Protein AF-A0A949S1J7-F1 (afdb_monomer)

Structure (mmCIF, N/CA/C/O backbone):
data_AF-A0A949S1J7-F1
#
_entry.id   AF-A0A949S1J7-F1
#
loop_
_atom_site.group_PDB
_atom_site.id
_atom_site.type_symbol
_atom_site.label_atom_id
_atom_site.label_alt_id
_atom_site.label_comp_id
_atom_site.label_asym_id
_atom_site.label_entity_id
_atom_site.label_seq_id
_atom_site.pdbx_PDB_ins_code
_atom_site.Cartn_x
_atom_site.Cartn_y
_atom_site.Cartn_z
_atom_site.occupancy
_atom_site.B_iso_or_equiv
_atom_site.auth_seq_id
_atom_site.auth_comp_id
_atom_site.auth_asym_id
_atom_site.auth_atom_id
_atom_site.pdbx_PDB_model_num
ATOM 1 N N . MET A 1 1 ? -5.595 -30.646 -11.845 1.00 67.44 1 MET A N 1
ATOM 2 C CA . MET A 1 1 ? -4.571 -29.569 -11.927 1.00 67.44 1 MET A CA 1
ATOM 3 C C . MET A 1 1 ? -5.039 -28.250 -11.308 1.00 67.44 1 MET A C 1
ATOM 5 O O . MET A 1 1 ? -4.304 -27.275 -11.379 1.00 67.44 1 MET A O 1
ATOM 9 N N . GLU A 1 2 ? -6.210 -28.217 -10.674 1.00 61.16 2 GLU A N 1
ATOM 10 C CA . GLU A 1 2 ? -6.876 -27.008 -10.169 1.00 61.16 2 GLU A CA 1
ATOM 11 C C . GLU A 1 2 ? -6.027 -26.156 -9.208 1.00 61.16 2 GLU A C 1
ATOM 13 O O . GLU A 1 2 ? -5.982 -24.942 -9.358 1.00 61.16 2 GLU A O 1
ATOM 18 N N . ASN A 1 3 ? -5.238 -26.791 -8.333 1.00 67.75 3 ASN A N 1
ATOM 19 C CA . ASN A 1 3 ? -4.339 -26.113 -7.383 1.00 67.75 3 ASN A CA 1
ATOM 20 C C . ASN A 1 3 ? -2.882 -26.018 -7.871 1.00 67.75 3 ASN A C 1
ATOM 22 O O . ASN A 1 3 ? -1.948 -25.940 -7.074 1.00 67.75 3 ASN A O 1
ATOM 26 N N . SER A 1 4 ? -2.645 -26.125 -9.180 1.00 82.38 4 SER A N 1
ATOM 27 C CA . SER A 1 4 ? -1.292 -25.962 -9.722 1.00 82.38 4 SER A CA 1
ATOM 28 C C . SER A 1 4 ? -0.941 -24.485 -9.878 1.00 82.38 4 SER A C 1
ATOM 30 O O . SER A 1 4 ? -1.793 -23.687 -10.257 1.00 82.38 4 SER A O 1
ATOM 32 N N . LYS A 1 5 ? 0.340 -24.147 -9.685 1.00 87.06 5 LYS A N 1
ATOM 33 C CA . LYS A 1 5 ? 0.879 -22.795 -9.916 1.00 87.06 5 LYS A CA 1
ATOM 34 C C . LYS A 1 5 ? 0.510 -22.242 -11.300 1.00 87.06 5 LYS A C 1
ATOM 36 O O . LYS A 1 5 ? 0.171 -21.073 -11.415 1.00 87.06 5 LYS A O 1
ATOM 41 N N . LEU A 1 6 ? 0.496 -23.098 -12.328 1.00 90.19 6 LEU A N 1
ATOM 42 C CA . LEU A 1 6 ? 0.023 -22.748 -13.670 1.00 90.19 6 LEU A CA 1
ATOM 43 C C . LEU A 1 6 ? -1.418 -22.220 -13.662 1.00 90.19 6 LEU A C 1
ATOM 45 O O . LEU A 1 6 ? -1.685 -21.169 -14.228 1.00 90.19 6 LEU A O 1
ATOM 49 N N . VAL A 1 7 ? -2.352 -22.954 -13.051 1.00 88.25 7 VAL A N 1
ATOM 50 C CA . VAL A 1 7 ? -3.764 -22.547 -13.011 1.00 88.25 7 VAL A CA 1
ATOM 51 C C . VAL A 1 7 ? -3.931 -21.281 -12.176 1.00 88.25 7 VAL A C 1
ATOM 53 O O . VAL A 1 7 ? -4.661 -20.388 -12.592 1.00 88.25 7 VAL A O 1
ATOM 56 N N . THR A 1 8 ? -3.218 -21.164 -11.051 1.00 86.19 8 THR A N 1
ATOM 57 C CA . THR A 1 8 ? -3.182 -19.929 -10.253 1.00 86.19 8 THR A CA 1
ATOM 58 C C . THR A 1 8 ? -2.773 -18.727 -11.101 1.00 86.19 8 THR A C 1
ATOM 60 O O . THR A 1 8 ? -3.414 -17.687 -11.009 1.00 86.19 8 THR A O 1
ATOM 63 N N . LEU A 1 9 ? -1.763 -18.882 -11.960 1.00 90.19 9 LEU A N 1
ATOM 64 C CA . LEU A 1 9 ? -1.294 -17.821 -12.845 1.00 90.19 9 LEU A CA 1
ATOM 65 C C . LEU A 1 9 ? -2.297 -17.515 -13.967 1.00 90.19 9 LEU A C 1
ATOM 67 O O . LEU A 1 9 ? -2.662 -16.369 -14.176 1.00 90.19 9 LEU A O 1
ATOM 71 N N . LEU A 1 10 ? -2.821 -18.532 -14.654 1.00 91.25 10 LEU A N 1
ATOM 72 C CA . LEU A 1 10 ? -3.782 -18.324 -15.746 1.00 91.25 10 LEU A CA 1
ATOM 73 C C . LEU A 1 10 ? -5.109 -17.707 -15.283 1.00 91.25 10 LEU A C 1
ATOM 75 O O . LEU A 1 10 ? -5.792 -17.069 -16.081 1.00 91.25 10 LEU A O 1
ATOM 79 N N . LYS A 1 11 ? -5.478 -17.872 -14.007 1.00 87.56 11 LYS A N 1
ATOM 80 C CA . LYS A 1 11 ? -6.631 -17.192 -13.395 1.00 87.56 11 LYS A CA 1
ATOM 81 C C . LYS A 1 11 ? -6.467 -15.673 -13.331 1.00 87.56 11 LYS A C 1
ATOM 83 O O . LYS A 1 11 ? -7.478 -14.980 -13.272 1.00 87.56 11 LYS A O 1
ATOM 88 N N . THR A 1 12 ? -5.236 -15.158 -13.329 1.00 87.38 12 THR A N 1
ATOM 89 C CA . THR A 1 12 ? -4.986 -13.709 -13.281 1.00 87.38 12 THR A CA 1
ATOM 90 C C . THR A 1 12 ? -5.045 -13.057 -14.656 1.00 87.38 12 THR A C 1
ATOM 92 O O . THR A 1 12 ? -5.142 -11.839 -14.730 1.00 87.38 12 THR A O 1
ATOM 95 N N . PHE A 1 13 ? -4.992 -13.841 -15.735 1.00 91.00 13 PHE A N 1
ATOM 96 C CA . PHE A 1 13 ? -4.982 -13.307 -17.092 1.00 91.00 13 PHE A CA 1
ATOM 97 C C . PHE A 1 13 ? -6.380 -12.793 -17.441 1.00 91.00 13 PHE A C 1
ATOM 99 O O . PHE A 1 13 ? -7.394 -13.449 -17.183 1.00 91.00 13 PHE A O 1
ATOM 106 N N . SER A 1 14 ? -6.445 -11.634 -18.076 1.00 90.00 14 SER A N 1
ATOM 107 C CA . SER A 1 14 ? -7.635 -11.102 -18.724 1.00 90.00 14 SER A CA 1
ATOM 108 C C . SER A 1 14 ? -8.042 -11.952 -19.933 1.00 90.00 14 SER A C 1
ATOM 110 O O . SER A 1 14 ? -7.298 -12.797 -20.440 1.00 90.00 14 SER A O 1
ATOM 112 N N . LYS A 1 15 ? -9.255 -11.711 -20.440 1.00 89.50 15 LYS A N 1
ATOM 113 C CA . LYS A 1 15 ? -9.761 -12.400 -21.638 1.00 89.50 15 LYS A CA 1
ATOM 114 C C . LYS A 1 15 ? -8.872 -12.180 -22.862 1.00 89.50 15 LYS A C 1
ATOM 116 O O . LYS A 1 15 ? -8.795 -13.071 -23.708 1.00 89.50 15 LYS A O 1
ATOM 121 N N . ASP A 1 16 ? -8.238 -11.017 -22.966 1.00 91.69 16 ASP A N 1
ATOM 122 C CA . ASP A 1 16 ? -7.367 -10.695 -24.092 1.00 91.69 16 ASP A CA 1
ATOM 123 C C . ASP A 1 16 ? -5.964 -11.267 -23.888 1.00 91.69 16 ASP A C 1
ATOM 125 O O . ASP A 1 16 ? -5.445 -11.895 -24.811 1.00 91.69 16 ASP A O 1
ATOM 129 N N . GLU A 1 17 ? -5.428 -11.235 -22.665 1.00 94.25 17 GLU A N 1
ATOM 130 C CA . GLU A 1 17 ? -4.160 -11.903 -22.333 1.00 94.25 17 GLU A CA 1
ATOM 131 C C . GLU A 1 17 ? -4.223 -13.418 -22.568 1.00 94.25 17 GLU A C 1
ATOM 133 O O . GLU A 1 17 ? -3.268 -14.005 -23.062 1.00 94.25 17 GLU A O 1
ATOM 138 N N . ILE A 1 18 ? -5.360 -14.079 -22.317 1.00 95.00 18 ILE A N 1
ATOM 139 C CA . ILE A 1 18 ? -5.550 -15.495 -22.683 1.00 95.00 18 ILE A CA 1
ATOM 140 C C . ILE A 1 18 ? -5.421 -15.707 -24.203 1.00 95.00 18 ILE A C 1
ATOM 142 O O . ILE A 1 18 ? -4.810 -16.675 -24.660 1.00 95.00 18 ILE A O 1
ATOM 146 N N . LYS A 1 19 ? -5.962 -14.811 -25.031 1.00 94.69 19 LYS A N 1
ATOM 147 C CA . LYS A 1 19 ? -5.847 -14.940 -26.494 1.00 94.69 19 LYS A CA 1
ATOM 148 C C . LYS A 1 19 ? -4.425 -14.653 -26.971 1.00 94.69 19 LYS A C 1
ATOM 150 O O . LYS A 1 19 ? -3.907 -15.375 -27.824 1.00 94.69 19 LYS A O 1
ATOM 155 N N . GLU A 1 20 ? -3.797 -13.616 -26.434 1.00 95.69 20 GLU A N 1
ATOM 156 C CA . GLU A 1 20 ? -2.433 -13.223 -26.782 1.00 95.69 20 GLU A CA 1
ATOM 157 C C . GLU A 1 20 ? -1.397 -14.237 -26.309 1.00 95.69 20 GLU A C 1
ATOM 159 O O . GLU A 1 20 ? -0.491 -14.579 -27.069 1.00 95.69 20 GLU A O 1
ATOM 164 N N . PHE A 1 21 ? -1.576 -14.808 -25.119 1.00 97.19 21 PHE A N 1
ATOM 165 C CA . PHE A 1 21 ? -0.702 -15.854 -24.607 1.00 97.19 21 PHE A CA 1
ATOM 166 C C . PHE A 1 21 ? -0.694 -17.078 -25.525 1.00 97.19 21 PHE A C 1
ATOM 168 O O . PHE A 1 21 ? 0.358 -17.666 -25.774 1.00 97.19 21 PHE A O 1
ATOM 175 N N . ARG A 1 22 ? -1.833 -17.416 -26.147 1.00 96.19 22 ARG A N 1
ATOM 176 C CA . ARG A 1 22 ? -1.857 -18.442 -27.198 1.00 96.19 22 ARG A CA 1
ATOM 177 C C . ARG A 1 22 ? -0.906 -18.112 -28.350 1.00 96.19 22 ARG A C 1
ATOM 179 O O . ARG A 1 22 ? -0.185 -18.997 -28.799 1.00 96.19 22 ARG A O 1
ATOM 186 N N . ARG A 1 23 ? -0.918 -16.865 -28.840 1.00 95.06 23 ARG A N 1
ATOM 187 C CA . ARG A 1 23 ? -0.037 -16.406 -29.934 1.00 95.06 23 ARG A CA 1
ATOM 188 C C . ARG A 1 23 ? 1.429 -16.447 -29.509 1.00 95.06 23 ARG A C 1
ATOM 190 O O . ARG A 1 23 ? 2.279 -16.824 -30.308 1.00 95.06 23 ARG A O 1
ATOM 197 N N . PHE A 1 24 ? 1.709 -16.108 -28.252 1.00 96.12 24 PHE A N 1
ATOM 198 C CA . PHE A 1 24 ? 3.041 -16.215 -27.663 1.00 96.12 24 PHE A CA 1
ATOM 199 C C . PHE A 1 24 ? 3.545 -17.669 -27.661 1.00 96.12 24 PHE A C 1
ATOM 201 O O . PHE A 1 24 ? 4.659 -17.924 -28.109 1.00 96.12 24 PHE A O 1
ATOM 208 N N . ILE A 1 25 ? 2.713 -18.635 -27.252 1.00 96.44 25 ILE A N 1
ATOM 209 C CA . ILE A 1 25 ? 3.058 -20.072 -27.260 1.00 96.44 25 ILE A CA 1
ATOM 210 C C . ILE A 1 25 ? 3.181 -20.639 -28.683 1.00 96.44 25 ILE A C 1
ATOM 212 O O . ILE A 1 25 ? 3.952 -21.570 -28.912 1.00 96.44 25 ILE A O 1
ATOM 216 N N . ASP A 1 26 ? 2.398 -20.138 -29.637 1.00 95.31 26 ASP A N 1
ATOM 217 C CA . ASP A 1 26 ? 2.462 -20.577 -31.039 1.00 95.31 26 ASP A CA 1
ATOM 218 C C . ASP A 1 26 ? 3.731 -20.065 -31.748 1.00 95.31 26 ASP A C 1
ATOM 220 O O . ASP A 1 26 ? 4.144 -20.597 -32.775 1.00 95.31 26 ASP A O 1
ATOM 224 N N . SER A 1 27 ? 4.399 -19.055 -31.179 1.00 93.75 27 SER A N 1
ATOM 225 C CA . SER A 1 27 ? 5.660 -18.548 -31.708 1.00 93.75 27 SER A CA 1
ATOM 226 C C . SER A 1 27 ? 6.798 -19.557 -31.497 1.00 93.75 27 SER A C 1
ATOM 228 O O . SER A 1 27 ? 7.124 -19.886 -30.349 1.00 93.75 27 SER A O 1
ATOM 230 N N . PRO A 1 28 ? 7.494 -19.984 -32.570 1.00 91.38 28 PRO A N 1
ATOM 231 C CA . PRO A 1 28 ? 8.643 -20.883 -32.456 1.00 91.38 28 PRO A CA 1
ATOM 232 C C . PRO A 1 28 ? 9.839 -20.231 -31.745 1.00 91.38 28 PRO A C 1
ATOM 234 O O . PRO A 1 28 ? 10.757 -20.930 -31.324 1.00 91.38 28 PRO A O 1
ATOM 237 N N . PHE A 1 29 ? 9.835 -18.901 -31.596 1.00 93.06 29 PHE A N 1
ATOM 238 C CA . PHE A 1 29 ? 10.870 -18.175 -30.864 1.00 93.06 29 PHE A CA 1
ATOM 239 C C . PHE A 1 29 ? 10.798 -18.442 -29.353 1.00 93.06 29 PHE A C 1
ATOM 241 O O . PHE A 1 29 ? 11.828 -18.669 -28.719 1.00 93.06 29 PHE A O 1
ATOM 248 N N . PHE A 1 30 ? 9.587 -18.455 -28.786 1.00 92.69 30 PHE A N 1
ATOM 249 C CA . PHE A 1 30 ? 9.372 -18.668 -27.352 1.00 92.69 30 PHE A CA 1
ATOM 250 C C . PHE A 1 30 ? 9.174 -20.152 -27.023 1.00 92.69 30 PHE A C 1
ATOM 252 O O . PHE A 1 30 ? 9.771 -20.680 -26.087 1.00 92.69 30 PHE A O 1
ATOM 259 N N . ASN A 1 31 ? 8.390 -20.873 -27.827 1.00 93.00 31 ASN A N 1
ATOM 260 C CA . ASN A 1 31 ? 8.080 -22.276 -27.575 1.00 93.00 31 ASN A CA 1
ATOM 261 C C . ASN A 1 31 ? 8.935 -23.227 -28.427 1.00 93.00 31 ASN A C 1
ATOM 263 O O . ASN A 1 31 ? 8.538 -23.672 -29.506 1.00 93.00 31 ASN A O 1
ATOM 267 N N . LYS A 1 32 ? 10.088 -23.620 -27.880 1.00 85.31 32 LYS A N 1
ATOM 268 C CA . LYS A 1 32 ? 11.009 -24.580 -28.516 1.00 85.31 32 LYS A CA 1
ATOM 269 C C . LYS A 1 3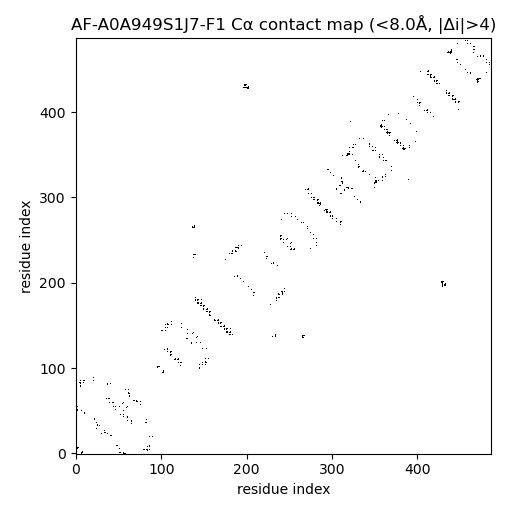2 ? 10.513 -26.034 -28.492 1.00 85.31 32 LYS A C 1
ATOM 271 O O . LYS A 1 32 ? 10.969 -26.848 -29.285 1.00 85.31 32 LYS A O 1
ATOM 276 N N . GLU A 1 33 ? 9.580 -26.367 -27.598 1.00 79.62 33 GLU A N 1
ATOM 277 C CA . GLU A 1 33 ? 9.009 -27.720 -27.445 1.00 79.62 33 GLU A CA 1
ATOM 278 C C . GLU A 1 33 ? 7.829 -27.967 -28.417 1.00 79.62 33 GLU A C 1
ATOM 280 O O . GLU A 1 33 ? 7.309 -29.080 -28.532 1.00 79.62 33 GLU A O 1
ATOM 285 N N . GLY A 1 34 ? 7.420 -26.935 -29.165 1.00 81.38 34 GLY A N 1
ATOM 286 C CA . GLY A 1 34 ? 6.551 -27.044 -30.333 1.00 81.38 34 GLY A CA 1
ATOM 287 C C . GLY A 1 34 ? 5.068 -27.295 -30.034 1.00 81.38 34 GLY A C 1
ATOM 288 O O . GLY A 1 34 ? 4.518 -26.918 -28.994 1.00 81.38 34 GLY A O 1
ATOM 289 N N . LYS A 1 35 ? 4.385 -27.932 -30.998 1.00 85.94 35 LYS A N 1
ATOM 290 C CA . LYS A 1 35 ? 2.911 -28.037 -31.075 1.00 85.94 35 LYS A CA 1
ATOM 291 C C . LYS A 1 35 ? 2.255 -28.734 -29.873 1.00 85.94 35 LYS A C 1
ATOM 293 O O . LYS A 1 35 ? 1.069 -28.519 -29.637 1.00 85.94 35 LYS A O 1
ATOM 298 N N . TYR A 1 36 ? 2.980 -29.557 -29.111 1.00 88.62 36 TYR A N 1
ATOM 299 C CA . TYR A 1 36 ? 2.420 -30.268 -27.953 1.00 88.62 36 TYR A CA 1
ATOM 300 C C . TYR A 1 36 ? 2.082 -29.334 -26.789 1.00 88.62 36 TYR A C 1
ATOM 302 O O . TYR A 1 36 ? 1.038 -29.510 -26.162 1.00 88.62 36 TYR A O 1
ATOM 310 N N . ILE A 1 37 ? 2.911 -28.317 -26.534 1.00 94.31 37 ILE A N 1
ATOM 311 C CA . ILE A 1 37 ? 2.629 -27.315 -25.499 1.00 94.31 37 ILE A CA 1
ATOM 312 C C . ILE A 1 37 ? 1.437 -26.448 -25.901 1.00 94.31 37 ILE A C 1
ATOM 314 O O . ILE A 1 37 ? 0.555 -26.210 -25.080 1.00 94.31 37 ILE A O 1
ATOM 318 N N . LEU A 1 38 ? 1.354 -26.059 -27.176 1.00 94.62 38 LEU A N 1
ATOM 319 C CA . LEU A 1 38 ? 0.209 -25.317 -27.701 1.00 94.62 38 LEU A CA 1
ATOM 320 C C . LEU A 1 38 ? -1.095 -26.117 -27.581 1.00 94.62 38 LEU A C 1
ATOM 322 O O . LEU A 1 38 ? -2.091 -25.592 -27.095 1.00 94.62 38 LEU A O 1
ATOM 326 N N . ARG A 1 39 ? -1.088 -27.403 -27.962 1.00 93.50 39 ARG A N 1
ATOM 327 C CA . ARG A 1 39 ? -2.252 -28.292 -27.799 1.00 93.50 39 ARG A CA 1
ATOM 328 C C . ARG A 1 39 ? -2.637 -28.463 -26.332 1.00 93.50 39 ARG A C 1
ATOM 330 O O . ARG A 1 39 ? -3.819 -28.443 -26.005 1.00 93.50 39 ARG A O 1
ATOM 337 N N . PHE A 1 40 ? -1.651 -28.614 -25.446 1.00 94.62 40 PHE A N 1
ATOM 338 C CA . PHE A 1 40 ? -1.896 -28.694 -24.008 1.00 94.62 40 PHE A CA 1
ATOM 339 C C . PHE A 1 40 ? -2.554 -27.417 -23.482 1.00 94.62 40 PHE A C 1
ATOM 341 O O . PHE A 1 40 ? -3.572 -27.497 -22.798 1.00 94.62 40 PHE A O 1
ATOM 348 N N . TYR A 1 41 ? -2.036 -26.250 -23.863 1.00 95.44 41 TYR A N 1
ATOM 349 C CA . TYR A 1 41 ? -2.653 -24.971 -23.539 1.00 95.44 41 TYR A CA 1
ATOM 350 C C . TYR A 1 41 ? -4.078 -24.852 -24.098 1.00 95.44 41 TYR A C 1
ATOM 352 O O . TYR A 1 41 ? -4.986 -24.448 -23.375 1.00 95.44 41 TYR A O 1
ATOM 360 N N . ASP A 1 42 ? -4.303 -25.263 -25.348 1.00 94.69 42 ASP A N 1
ATOM 361 C CA . ASP A 1 42 ? -5.620 -25.238 -25.988 1.00 94.69 42 ASP A CA 1
ATOM 362 C C . ASP A 1 42 ? -6.651 -26.132 -25.281 1.00 94.69 42 ASP A C 1
ATOM 364 O O . ASP A 1 42 ? -7.836 -25.796 -25.279 1.00 94.69 42 ASP A O 1
ATOM 368 N N . GLU A 1 43 ? -6.231 -27.227 -24.639 1.00 92.62 43 GLU A N 1
ATOM 369 C CA . GLU A 1 43 ? -7.105 -28.022 -23.767 1.00 92.62 43 GLU A CA 1
ATOM 370 C C . GLU A 1 43 ? -7.318 -27.377 -22.392 1.00 92.62 43 GLU A C 1
ATOM 372 O O . GLU A 1 43 ? -8.433 -27.411 -21.872 1.00 92.62 43 GLU A O 1
ATOM 377 N N . VAL A 1 44 ? -6.285 -26.770 -21.799 1.00 91.69 44 VAL A N 1
ATOM 378 C CA . VAL A 1 44 ? -6.371 -26.132 -20.473 1.00 91.69 44 VAL A CA 1
ATOM 379 C C . VAL A 1 44 ? -7.226 -24.861 -20.508 1.00 91.69 44 VAL A C 1
ATOM 381 O O . VAL A 1 44 ? -8.057 -24.656 -19.622 1.00 91.69 44 VAL A O 1
ATOM 384 N N . LYS A 1 45 ? -7.083 -24.019 -21.537 1.00 91.44 45 LYS A N 1
ATOM 385 C CA . LYS A 1 45 ? -7.790 -22.730 -21.639 1.00 91.44 45 LYS A CA 1
ATOM 386 C C . LYS A 1 45 ? -9.312 -22.873 -21.737 1.00 91.44 45 LYS A C 1
ATOM 388 O O . LYS A 1 45 ? -10.023 -21.932 -21.410 1.00 91.44 45 LYS A O 1
ATOM 393 N N . LYS A 1 46 ? -9.824 -24.039 -22.162 1.00 90.50 46 LYS A N 1
ATOM 394 C CA . LYS A 1 46 ? -11.273 -24.326 -22.264 1.00 90.50 46 LYS A CA 1
ATOM 395 C C . LYS A 1 46 ? -12.002 -24.193 -20.929 1.00 90.50 46 LYS A C 1
ATOM 397 O O . LYS A 1 46 ? -13.219 -24.064 -20.917 1.00 90.50 46 LYS A O 1
ATOM 402 N N . TYR A 1 47 ? -11.260 -24.232 -19.826 1.00 88.88 47 TYR A N 1
ATOM 403 C CA . TYR A 1 47 ? -11.801 -24.118 -18.481 1.00 88.88 47 TYR A CA 1
ATOM 404 C C . TYR A 1 47 ? -11.622 -22.718 -17.863 1.00 88.88 47 TYR A C 1
ATOM 406 O O . TYR A 1 47 ? -12.027 -22.509 -16.723 1.00 88.88 47 TYR A O 1
ATOM 414 N N . TYR A 1 48 ? -11.035 -21.753 -18.578 1.00 86.06 48 TYR A N 1
ATOM 415 C CA . TYR A 1 48 ? -10.958 -20.354 -18.138 1.00 86.06 48 TYR A CA 1
ATOM 416 C C . TYR A 1 48 ? -12.372 -19.738 -18.011 1.00 86.06 48 TYR A C 1
ATOM 418 O O . TYR A 1 48 ? -13.232 -20.052 -18.837 1.00 86.06 48 TYR A O 1
ATOM 426 N N . PRO A 1 49 ? -12.646 -18.834 -17.047 1.00 82.00 49 PRO A N 1
ATOM 427 C CA . PRO A 1 49 ? -11.721 -18.254 -16.062 1.00 82.00 49 PRO A CA 1
ATOM 428 C C . PRO A 1 49 ? -11.618 -19.028 -14.747 1.00 82.00 49 PRO A C 1
ATOM 430 O O . PRO A 1 49 ? -10.704 -18.788 -13.965 1.00 82.00 49 PRO A O 1
ATOM 433 N N . TYR A 1 50 ? -12.551 -19.940 -14.482 1.00 80.25 50 TYR A N 1
ATOM 434 C CA . TYR A 1 50 ? -12.703 -20.547 -13.158 1.00 80.25 50 TYR A CA 1
ATOM 435 C C . TYR A 1 50 ? -11.777 -21.746 -12.946 1.00 80.25 50 TYR A C 1
ATOM 437 O O . TYR A 1 50 ? -11.285 -21.971 -11.842 1.00 80.25 50 TYR A O 1
ATOM 445 N N . PHE A 1 51 ? -11.475 -22.483 -14.016 1.00 79.56 51 PHE A N 1
ATOM 446 C CA . PHE A 1 51 ? -10.697 -23.723 -13.993 1.00 79.56 51 PHE A CA 1
ATOM 447 C C . PHE A 1 51 ? -11.247 -24.764 -12.998 1.00 79.56 51 PHE A C 1
ATOM 449 O O . PHE A 1 51 ? -10.497 -25.588 -12.479 1.00 79.56 51 PHE A O 1
ATOM 456 N N . GLU A 1 52 ? -12.558 -24.726 -12.755 1.00 67.44 52 GLU A N 1
ATOM 457 C CA . GLU A 1 52 ? -13.283 -25.593 -11.827 1.00 67.44 52 GLU A CA 1
ATOM 458 C C . GLU A 1 52 ? -13.834 -26.801 -12.587 1.00 67.44 52 GLU A C 1
ATOM 460 O O . GLU A 1 52 ? -14.796 -26.677 -13.347 1.00 67.44 52 GLU A O 1
ATOM 465 N N . ASN A 1 53 ? -13.207 -27.973 -12.429 1.00 60.00 53 ASN A N 1
ATOM 466 C CA . ASN A 1 53 ? -13.835 -29.266 -12.720 1.00 60.00 53 ASN A CA 1
ATOM 467 C C . ASN A 1 53 ? -12.947 -30.446 -12.279 1.00 60.00 53 ASN A C 1
ATOM 469 O O . ASN A 1 53 ? -11.738 -30.449 -12.538 1.00 60.00 53 ASN A O 1
ATOM 473 N N . LYS A 1 54 ? -13.571 -31.548 -11.826 1.00 52.47 54 LYS A N 1
ATOM 474 C CA . LYS A 1 54 ? -12.956 -32.895 -11.822 1.00 52.47 54 LYS A CA 1
ATOM 475 C C . LYS A 1 54 ? -12.415 -33.294 -13.216 1.00 52.47 54 LYS A C 1
ATOM 477 O O . LYS A 1 54 ? -11.516 -34.124 -13.312 1.00 52.47 54 LYS A O 1
ATOM 482 N N . ASN A 1 55 ? -12.883 -32.637 -14.286 1.00 54.22 55 ASN A N 1
ATOM 483 C CA . ASN A 1 55 ? -12.441 -32.820 -15.675 1.00 54.22 55 ASN A CA 1
ATOM 484 C C . ASN A 1 55 ? -11.114 -32.129 -16.075 1.00 54.22 55 ASN A C 1
ATOM 486 O O . ASN A 1 55 ? -10.574 -32.442 -17.136 1.00 54.22 55 ASN A O 1
ATOM 490 N N . ILE A 1 56 ? -10.509 -31.283 -15.223 1.00 65.56 56 ILE A N 1
ATOM 491 C CA . ILE A 1 56 ? -9.087 -30.864 -15.340 1.00 65.56 56 ILE A CA 1
ATOM 492 C C . ILE A 1 56 ? -8.162 -31.915 -14.672 1.00 65.56 56 ILE A C 1
ATOM 494 O O . ILE A 1 56 ? -7.105 -31.636 -14.080 1.00 65.56 56 ILE A O 1
ATOM 498 N N . GLY A 1 57 ? -8.572 -33.181 -14.730 1.00 75.88 57 GLY A N 1
ATOM 499 C CA . GLY A 1 57 ? -7.731 -34.314 -14.378 1.00 75.88 57 GLY A CA 1
ATOM 500 C C . GLY A 1 57 ? -6.569 -34.405 -15.363 1.00 75.88 57 GLY A C 1
ATOM 501 O O . GLY A 1 57 ? -6.779 -34.374 -16.577 1.00 75.88 57 GLY A O 1
ATOM 502 N N . ARG A 1 58 ? -5.337 -34.530 -14.850 1.00 83.94 58 ARG A N 1
ATOM 503 C CA . ARG A 1 58 ? -4.140 -34.696 -15.697 1.00 83.94 58 ARG A CA 1
ATOM 504 C C . ARG A 1 58 ? -4.318 -35.852 -16.681 1.00 83.94 58 ARG A C 1
ATOM 506 O O . ARG A 1 58 ? -3.921 -35.732 -17.831 1.00 83.94 58 ARG A O 1
ATOM 513 N N . GLU A 1 59 ? -4.968 -36.924 -16.238 1.00 87.12 59 GLU A N 1
ATOM 514 C CA . GLU A 1 59 ? -5.271 -38.112 -17.037 1.00 87.12 59 GLU A CA 1
ATOM 515 C C . GLU A 1 59 ? -6.213 -37.831 -18.209 1.00 87.12 59 GLU A C 1
ATOM 517 O O . GLU A 1 59 ? -5.975 -38.305 -19.318 1.00 87.12 59 GLU A O 1
ATOM 522 N N . ILE A 1 60 ? -7.255 -37.022 -17.997 1.00 87.50 60 ILE A N 1
ATOM 523 C CA . ILE A 1 60 ? -8.235 -36.675 -19.036 1.00 87.50 60 ILE A CA 1
ATOM 524 C C . ILE A 1 60 ? -7.556 -35.848 -20.125 1.00 87.50 60 ILE A C 1
ATOM 526 O O . ILE A 1 60 ? -7.693 -36.142 -21.313 1.00 87.50 60 ILE A O 1
ATOM 530 N N . ILE A 1 61 ? -6.782 -34.838 -19.721 1.00 88.81 61 ILE A N 1
ATOM 531 C CA . ILE A 1 61 ? -6.027 -34.009 -20.662 1.00 88.81 61 ILE A CA 1
ATOM 532 C C . ILE A 1 61 ? -4.974 -34.860 -21.383 1.00 88.81 61 ILE A C 1
ATOM 534 O O . ILE A 1 61 ? -4.843 -34.758 -22.600 1.00 88.81 61 ILE A O 1
ATOM 538 N N . PHE A 1 62 ? -4.283 -35.759 -20.676 1.00 91.81 62 PHE A N 1
ATOM 539 C CA . PHE A 1 62 ? -3.305 -36.660 -21.284 1.00 91.81 62 PHE A CA 1
ATOM 540 C C . PHE A 1 62 ? -3.926 -37.537 -22.377 1.00 91.81 62 PHE A C 1
ATOM 542 O O . PHE A 1 62 ? -3.381 -37.592 -23.475 1.00 91.81 62 PHE A O 1
ATOM 549 N N . ARG A 1 63 ? -5.081 -38.172 -22.122 1.00 90.56 63 ARG A N 1
ATOM 550 C CA . ARG A 1 63 ? -5.767 -39.023 -23.115 1.00 90.56 63 ARG A CA 1
ATOM 551 C C . ARG A 1 63 ? -6.159 -38.254 -24.376 1.00 90.56 63 ARG A C 1
ATOM 553 O O . ARG A 1 63 ? -6.093 -38.811 -25.466 1.00 90.56 63 ARG A O 1
ATOM 560 N N . LYS A 1 64 ? -6.532 -36.977 -24.242 1.00 88.88 64 LYS A N 1
A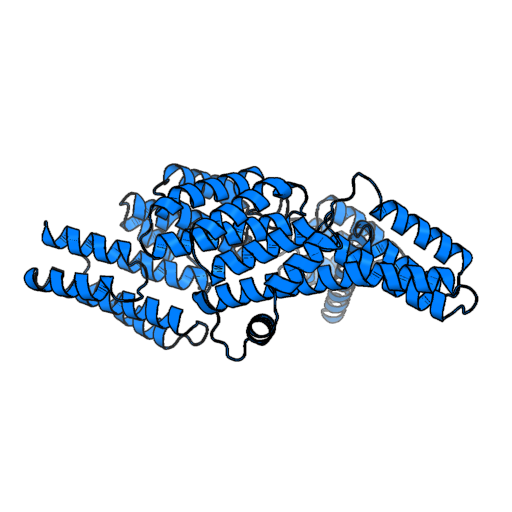TOM 561 C CA . LYS A 1 64 ? -6.824 -36.105 -25.391 1.00 88.88 64 LYS A CA 1
ATOM 562 C C . LYS A 1 64 ? -5.570 -35.732 -26.184 1.00 88.88 64 LYS A C 1
ATOM 564 O O . LYS A 1 64 ? -5.624 -35.658 -27.406 1.00 88.88 64 LYS A O 1
ATOM 569 N N . LEU A 1 65 ? -4.452 -35.484 -25.500 1.00 90.81 65 LEU A N 1
ATOM 570 C CA . LEU A 1 65 ? -3.185 -35.115 -26.143 1.00 90.81 65 LEU A CA 1
ATOM 571 C C . LEU A 1 65 ? -2.465 -36.306 -26.781 1.00 90.81 65 LEU A C 1
ATOM 573 O O . LEU A 1 65 ? -1.801 -36.138 -27.804 1.00 90.81 65 LEU A O 1
ATOM 577 N N . TYR A 1 66 ? -2.598 -37.488 -26.182 1.00 91.00 66 TYR A N 1
ATOM 578 C CA . TYR A 1 66 ? -1.939 -38.723 -26.594 1.00 91.00 66 TYR A CA 1
ATOM 579 C C . TYR A 1 66 ? -2.944 -39.886 -26.679 1.00 91.00 66 TYR A C 1
ATOM 581 O O . TYR A 1 66 ? -2.918 -40.784 -25.831 1.00 91.00 66 TYR A O 1
ATOM 589 N N . PRO A 1 67 ? -3.831 -39.897 -27.694 1.00 90.31 67 PRO A N 1
ATOM 590 C CA . PRO A 1 67 ? -4.786 -40.986 -27.881 1.00 90.31 67 PRO A CA 1
ATOM 591 C C . PRO A 1 67 ? -4.079 -42.345 -27.973 1.00 90.31 67 PRO A C 1
ATOM 593 O O . PRO A 1 67 ? -3.065 -42.478 -28.657 1.00 90.31 67 PRO A O 1
ATOM 596 N N . GLY A 1 68 ? -4.596 -43.347 -27.258 1.00 89.69 68 GLY A N 1
ATOM 597 C CA . GLY A 1 68 ? -4.060 -44.715 -27.261 1.00 89.69 68 GLY A CA 1
ATOM 598 C C . GLY A 1 68 ? -2.788 -44.945 -26.431 1.00 89.69 68 GLY A C 1
ATOM 599 O O . GLY A 1 68 ? -2.335 -46.082 -26.350 1.00 89.69 68 GLY A O 1
ATOM 600 N N . LYS A 1 69 ? -2.210 -43.918 -25.786 1.00 92.62 69 LYS A N 1
ATOM 601 C CA . LYS A 1 69 ? -1.045 -44.086 -24.895 1.00 92.62 69 LYS A CA 1
ATOM 602 C C . LYS A 1 69 ? -1.460 -44.253 -23.431 1.00 92.62 69 LYS A C 1
ATOM 604 O O . LYS A 1 69 ? -2.415 -43.628 -22.971 1.00 92.62 69 LYS A O 1
ATOM 609 N N . SER A 1 70 ? -0.696 -45.046 -22.678 1.00 92.50 70 SER A N 1
ATOM 610 C CA . SER A 1 70 ? -0.834 -45.147 -21.222 1.00 92.50 70 SER A CA 1
ATOM 611 C C . SER A 1 70 ? -0.485 -43.819 -20.550 1.00 92.50 70 SER A C 1
ATOM 613 O O . SER A 1 70 ? 0.436 -43.121 -20.979 1.00 92.50 70 SER A O 1
ATOM 615 N N . TYR A 1 71 ? -1.207 -43.479 -19.482 1.00 94.12 71 TYR A N 1
ATOM 616 C CA . TYR A 1 71 ? -0.972 -42.245 -18.736 1.00 94.12 71 TYR A CA 1
ATOM 617 C C . TYR A 1 71 ? 0.478 -42.139 -18.244 1.00 94.12 71 TYR A C 1
ATOM 619 O O . TYR A 1 71 ? 1.009 -43.076 -17.653 1.00 94.12 71 TYR A O 1
ATOM 627 N N . SER A 1 72 ? 1.097 -40.975 -18.458 1.00 94.00 72 SER A N 1
ATOM 628 C CA . 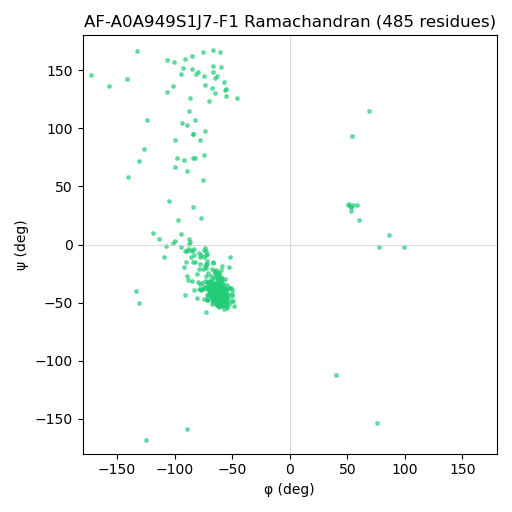SER A 1 72 ? 2.432 -40.650 -17.953 1.00 94.00 72 SER A CA 1
ATOM 629 C C . SER A 1 72 ? 2.384 -39.373 -17.120 1.00 94.00 72 SER A C 1
ATOM 631 O O . SER A 1 72 ? 2.278 -38.259 -17.650 1.00 94.00 72 SER A O 1
ATOM 633 N N . ASP A 1 73 ? 2.506 -39.521 -15.800 1.00 91.38 73 ASP A N 1
ATOM 634 C CA . ASP A 1 73 ? 2.569 -38.372 -14.892 1.00 91.38 73 ASP A CA 1
ATOM 635 C C . ASP A 1 73 ? 3.838 -37.538 -15.128 1.00 91.38 73 ASP A C 1
ATOM 637 O O . ASP A 1 73 ? 3.790 -36.311 -15.054 1.00 91.38 73 ASP A O 1
ATOM 641 N N . VAL A 1 74 ? 4.953 -38.174 -15.509 1.00 93.38 74 VAL A N 1
ATOM 642 C CA . VAL A 1 74 ? 6.206 -37.488 -15.871 1.00 93.38 74 VAL A CA 1
ATOM 643 C C . VAL A 1 74 ? 5.980 -36.533 -17.044 1.00 93.38 74 VAL A C 1
ATOM 645 O O . VAL A 1 74 ? 6.340 -35.356 -16.970 1.00 93.38 74 VAL A O 1
ATOM 648 N N . THR A 1 75 ? 5.314 -37.002 -18.104 1.00 92.12 75 THR A N 1
ATOM 649 C CA . THR A 1 75 ? 4.990 -36.173 -19.273 1.00 92.12 75 THR A CA 1
ATOM 650 C C . THR A 1 75 ? 4.072 -35.014 -18.889 1.00 92.12 75 THR A C 1
ATOM 652 O O . THR A 1 75 ? 4.327 -33.876 -19.282 1.00 92.12 75 THR A O 1
ATOM 655 N N . MET A 1 76 ? 3.041 -35.262 -18.076 1.00 92.50 76 MET A N 1
ATOM 656 C CA . MET A 1 76 ? 2.125 -34.203 -17.636 1.00 92.50 76 MET A CA 1
ATOM 657 C C . MET A 1 76 ? 2.793 -33.164 -16.735 1.00 92.50 76 MET A C 1
ATOM 659 O O . MET A 1 76 ? 2.502 -31.972 -16.867 1.00 92.50 76 MET A O 1
ATOM 663 N N . ARG A 1 77 ? 3.705 -33.577 -15.844 1.00 90.75 77 ARG A N 1
ATOM 664 C CA . ARG A 1 77 ? 4.518 -32.645 -15.049 1.00 90.75 77 ARG A CA 1
ATOM 665 C C . ARG A 1 77 ? 5.396 -31.784 -15.953 1.00 90.75 77 ARG A C 1
ATOM 667 O O . ARG A 1 77 ? 5.391 -30.569 -15.767 1.00 90.75 77 ARG A O 1
ATOM 674 N N . LYS A 1 78 ? 6.058 -32.376 -16.960 1.00 92.25 78 LYS A N 1
ATOM 675 C CA . LYS A 1 78 ? 6.863 -31.629 -17.945 1.00 92.25 78 LYS A CA 1
ATOM 676 C C . LYS A 1 78 ? 6.006 -30.580 -18.657 1.00 92.25 78 LYS A C 1
ATOM 678 O O . LYS A 1 78 ? 6.307 -29.398 -18.539 1.00 92.25 78 LYS A O 1
ATOM 683 N N . LEU A 1 79 ? 4.894 -30.988 -19.277 1.00 93.31 79 LEU A N 1
ATOM 684 C CA . LEU A 1 79 ? 3.961 -30.083 -19.968 1.00 93.31 79 LEU A CA 1
ATOM 685 C C . LEU A 1 79 ? 3.478 -28.939 -19.064 1.00 93.31 79 LEU A C 1
ATOM 687 O O . LEU A 1 79 ? 3.509 -27.779 -19.468 1.00 93.31 79 LEU A O 1
ATOM 691 N N . THR A 1 80 ? 3.082 -29.259 -17.827 1.00 92.81 80 THR A N 1
ATOM 692 C CA . THR A 1 80 ? 2.624 -28.265 -16.841 1.00 92.81 80 THR A CA 1
ATOM 693 C C . THR A 1 80 ? 3.729 -27.267 -16.508 1.00 92.81 80 THR A C 1
ATOM 695 O O . THR A 1 80 ? 3.491 -26.064 -16.549 1.00 92.81 80 THR A O 1
ATOM 698 N N . SER A 1 81 ? 4.938 -27.752 -16.207 1.00 92.94 81 SER A N 1
ATOM 699 C CA . SER A 1 81 ? 6.072 -26.895 -15.850 1.00 92.94 81 SER A CA 1
ATOM 700 C C . SER A 1 81 ? 6.540 -26.015 -17.010 1.00 92.94 81 SER A C 1
ATOM 702 O O . SER A 1 81 ? 6.824 -24.840 -16.802 1.00 92.94 81 SER A O 1
ATOM 704 N N . THR A 1 82 ? 6.567 -26.545 -18.236 1.00 94.50 82 THR A N 1
ATOM 705 C CA . THR A 1 82 ? 6.948 -25.788 -19.433 1.00 94.50 82 THR A CA 1
ATOM 706 C C . THR A 1 82 ? 5.922 -24.705 -19.744 1.00 94.50 82 THR A C 1
ATOM 708 O O . THR A 1 82 ? 6.298 -23.561 -19.970 1.00 94.50 82 THR A O 1
ATOM 711 N N . LEU A 1 83 ? 4.625 -25.030 -19.701 1.00 95.56 83 LEU A N 1
ATOM 712 C CA . LEU A 1 83 ? 3.576 -24.039 -19.935 1.00 95.56 83 LEU A CA 1
ATOM 713 C C . LEU A 1 83 ? 3.552 -22.957 -18.844 1.00 95.56 83 LEU A C 1
ATOM 715 O O . LEU A 1 83 ? 3.313 -21.796 -19.156 1.00 95.56 83 LEU A O 1
ATOM 719 N N . GLN A 1 84 ? 3.838 -23.316 -17.588 1.00 95.75 84 GLN A N 1
ATOM 720 C CA . GLN A 1 84 ? 3.966 -22.340 -16.504 1.00 95.75 84 GLN A CA 1
ATOM 721 C C . GLN A 1 84 ? 5.114 -21.359 -16.766 1.00 95.75 84 GLN A C 1
ATOM 723 O O . GLN A 1 84 ? 4.900 -20.156 -16.670 1.00 95.75 84 GLN A O 1
ATOM 728 N N . LYS A 1 85 ? 6.298 -21.852 -17.153 1.00 95.06 85 LYS A N 1
ATOM 729 C CA . LYS A 1 85 ? 7.434 -20.988 -17.512 1.00 95.06 85 LYS A CA 1
ATOM 730 C C . LYS A 1 85 ? 7.091 -20.047 -18.664 1.00 95.06 85 LYS A C 1
ATOM 732 O O . LYS A 1 85 ? 7.371 -18.862 -18.574 1.00 95.06 85 LYS A O 1
ATOM 737 N N . LEU A 1 86 ? 6.420 -20.548 -19.703 1.00 96.62 86 LEU A N 1
ATOM 738 C CA . LEU A 1 86 ? 5.970 -19.704 -20.815 1.00 96.62 86 LEU A CA 1
ATOM 739 C C . LEU A 1 86 ? 4.966 -18.638 -20.365 1.00 96.62 86 LEU A C 1
ATOM 741 O O . LEU A 1 86 ? 4.998 -17.527 -20.880 1.00 96.62 86 LEU A O 1
ATOM 745 N N . ALA A 1 87 ? 4.082 -18.955 -19.416 1.00 96.50 87 ALA A N 1
ATOM 746 C CA . ALA A 1 87 ? 3.146 -17.980 -18.860 1.00 96.50 87 ALA A CA 1
ATOM 747 C C . ALA A 1 87 ? 3.876 -16.887 -18.061 1.00 96.50 87 ALA A C 1
ATOM 749 O O . ALA A 1 87 ? 3.565 -15.711 -18.224 1.00 96.50 87 ALA A O 1
ATOM 750 N N . GLU A 1 88 ? 4.879 -17.252 -17.256 1.00 96.06 88 GLU A N 1
ATOM 751 C CA . GLU A 1 88 ? 5.748 -16.297 -16.551 1.00 96.06 88 GLU A CA 1
ATOM 752 C C . GLU A 1 88 ? 6.548 -15.422 -17.541 1.00 96.06 88 GLU A C 1
ATOM 754 O O . GLU A 1 88 ? 6.611 -14.204 -17.388 1.00 96.06 88 GLU A O 1
ATOM 759 N N . GLU A 1 89 ? 7.105 -16.011 -18.604 1.00 95.81 89 GLU A N 1
ATOM 760 C CA . GLU A 1 89 ? 7.806 -15.281 -19.671 1.00 95.81 89 GLU A CA 1
ATOM 761 C C . GLU A 1 89 ? 6.883 -14.334 -20.446 1.00 95.81 89 GLU A C 1
ATOM 763 O O . GLU A 1 89 ? 7.282 -13.211 -20.760 1.00 95.81 89 GLU A O 1
ATOM 768 N N . TYR A 1 90 ? 5.644 -14.747 -20.718 1.00 96.38 90 TYR A N 1
ATOM 769 C CA . TYR A 1 90 ? 4.640 -13.883 -21.332 1.00 96.38 90 TYR A CA 1
ATOM 770 C C . TYR A 1 90 ? 4.322 -12.677 -20.442 1.00 96.38 90 TYR A C 1
ATOM 772 O O . TYR A 1 90 ? 4.308 -11.554 -20.943 1.00 96.38 90 TYR A O 1
ATOM 780 N N . LEU A 1 91 ? 4.155 -12.877 -19.127 1.00 94.25 91 LEU A N 1
ATOM 781 C CA . LEU A 1 91 ? 3.957 -11.775 -18.176 1.00 94.25 91 LEU A CA 1
ATOM 782 C C . LEU A 1 91 ? 5.143 -10.798 -18.164 1.00 94.25 91 LEU A C 1
ATOM 784 O O . LEU A 1 91 ? 4.956 -9.581 -18.172 1.00 94.25 91 LEU A O 1
ATOM 788 N N . ASN A 1 92 ? 6.373 -11.314 -18.211 1.00 93.50 92 ASN A N 1
ATOM 789 C CA . ASN A 1 92 ? 7.565 -10.473 -18.330 1.00 93.50 92 ASN A CA 1
ATOM 790 C C . ASN A 1 92 ? 7.572 -9.684 -19.648 1.00 93.50 92 ASN A C 1
ATOM 792 O O . ASN A 1 92 ? 7.929 -8.505 -19.663 1.00 93.50 92 ASN A O 1
ATOM 796 N N . TYR A 1 93 ? 7.160 -10.315 -20.751 1.00 93.00 93 TYR A N 1
ATOM 797 C CA . TYR A 1 93 ? 7.082 -9.677 -22.062 1.00 93.00 93 TYR A CA 1
ATOM 798 C C . TYR A 1 93 ? 6.047 -8.550 -22.103 1.00 93.00 93 TYR A C 1
ATOM 800 O O . TYR A 1 93 ? 6.363 -7.465 -22.601 1.00 93.00 93 TYR A O 1
ATOM 808 N N . ILE A 1 94 ? 4.836 -8.769 -21.581 1.00 91.31 94 ILE A N 1
ATOM 809 C CA . ILE A 1 94 ? 3.808 -7.719 -21.542 1.00 91.31 94 ILE A CA 1
ATOM 810 C C . ILE A 1 94 ? 4.244 -6.578 -20.626 1.00 91.31 94 ILE A C 1
ATOM 812 O O . ILE A 1 94 ? 4.171 -5.426 -21.050 1.00 91.31 94 ILE A O 1
ATOM 816 N N . TYR A 1 95 ? 4.812 -6.887 -19.452 1.00 88.94 95 TYR A N 1
ATOM 817 C CA . TYR A 1 95 ? 5.320 -5.876 -18.530 1.00 88.94 95 TYR A CA 1
ATOM 818 C C . TYR A 1 95 ? 6.396 -5.029 -19.207 1.00 88.94 95 TYR A C 1
ATOM 820 O O . TYR A 1 95 ? 6.268 -3.808 -19.269 1.00 88.94 95 TYR A O 1
ATOM 828 N N . TYR A 1 96 ? 7.415 -5.659 -19.802 1.00 88.81 96 TYR A N 1
ATOM 829 C CA . TYR A 1 96 ? 8.454 -4.963 -20.565 1.00 88.81 96 TYR A CA 1
ATOM 830 C C . TYR A 1 96 ? 7.863 -4.112 -21.695 1.00 88.81 96 TYR A C 1
ATOM 832 O O . TYR A 1 96 ? 8.255 -2.958 -21.880 1.00 88.81 96 TYR A O 1
ATOM 840 N N . SER A 1 97 ? 6.894 -4.655 -22.434 1.00 86.50 97 SER A N 1
ATOM 841 C CA . SER A 1 97 ? 6.258 -3.966 -23.558 1.00 86.50 97 SER A CA 1
ATOM 842 C C . SER A 1 97 ? 5.493 -2.717 -23.123 1.00 86.50 97 SER A C 1
ATOM 844 O O . SER A 1 97 ? 5.504 -1.734 -23.866 1.00 86.50 97 SER A O 1
ATOM 846 N N . SER A 1 98 ? 4.905 -2.724 -21.924 1.00 84.00 98 SER A N 1
ATOM 847 C CA . SER A 1 98 ? 4.191 -1.587 -21.335 1.00 84.00 98 SER A CA 1
ATOM 848 C C . SER A 1 98 ? 5.059 -0.666 -20.466 1.00 84.00 98 SER A C 1
ATOM 850 O O . SER A 1 98 ? 4.576 0.377 -20.036 1.00 84.00 98 SER A O 1
ATOM 852 N N . SER A 1 99 ? 6.328 -1.000 -20.205 1.00 81.75 99 SER A N 1
ATOM 853 C CA . SER A 1 99 ? 7.191 -0.306 -19.225 1.00 81.75 99 SER A CA 1
ATOM 854 C C . SER A 1 99 ? 7.769 1.048 -19.689 1.00 81.75 99 SER A C 1
ATOM 856 O O . SER A 1 99 ? 8.810 1.466 -19.186 1.00 81.75 99 SER A O 1
ATOM 858 N N . GLY A 1 100 ? 7.144 1.731 -20.656 1.00 85.38 100 GLY A N 1
ATOM 859 C CA . GLY A 1 100 ? 7.456 3.116 -21.056 1.00 85.38 100 GLY A CA 1
ATOM 860 C C . GLY A 1 100 ? 8.951 3.479 -21.095 1.00 85.38 100 GLY A C 1
ATOM 861 O O . GLY A 1 100 ? 9.708 2.974 -21.927 1.00 85.38 100 GLY A O 1
ATOM 862 N N . SER A 1 101 ? 9.373 4.352 -20.175 1.00 86.44 101 SER A N 1
ATOM 863 C CA . SER A 1 101 ? 10.754 4.830 -20.001 1.00 86.44 101 SER A CA 1
ATOM 864 C C . SER A 1 101 ? 11.757 3.715 -19.690 1.00 86.44 101 SER A C 1
ATOM 866 O O . SER A 1 101 ? 12.852 3.708 -20.247 1.00 86.44 101 SER A O 1
ATOM 868 N N . ILE A 1 102 ? 11.398 2.733 -18.857 1.00 89.44 102 ILE A N 1
ATOM 869 C CA . ILE A 1 102 ? 12.282 1.617 -18.480 1.00 89.44 102 ILE A CA 1
ATOM 870 C C . ILE A 1 102 ? 12.669 0.811 -19.722 1.00 89.44 102 ILE A C 1
ATOM 872 O O . ILE A 1 102 ? 13.834 0.448 -19.888 1.00 89.44 102 ILE A O 1
ATOM 876 N N . LYS A 1 103 ? 11.719 0.579 -20.637 1.00 91.94 103 LYS A N 1
ATOM 877 C CA . LYS A 1 103 ? 11.989 -0.095 -21.913 1.00 91.94 103 LYS A CA 1
ATOM 878 C C . LYS A 1 103 ? 13.041 0.655 -22.738 1.00 91.94 103 LYS A C 1
ATOM 880 O O . LYS A 1 103 ? 13.925 0.017 -23.310 1.00 91.94 103 LYS A O 1
ATOM 885 N N . GLN A 1 104 ? 12.963 1.986 -22.781 1.00 92.50 104 GLN A N 1
ATOM 886 C CA . GLN A 1 104 ? 13.931 2.824 -23.497 1.00 92.50 104 GLN A CA 1
ATOM 887 C C . GLN A 1 104 ? 15.308 2.818 -22.821 1.00 92.50 104 GLN A C 1
ATOM 889 O O . GLN A 1 104 ? 16.318 2.696 -23.506 1.00 92.50 104 GLN A O 1
ATOM 894 N N . ILE A 1 105 ? 15.367 2.845 -21.488 1.00 95.00 105 ILE A N 1
ATOM 895 C CA . ILE A 1 105 ? 16.629 2.747 -20.734 1.00 95.00 105 ILE A CA 1
ATOM 896 C C . ILE A 1 105 ? 17.316 1.398 -20.994 1.00 95.00 105 ILE A C 1
ATOM 898 O O . ILE A 1 105 ? 18.515 1.350 -21.262 1.00 95.00 105 ILE A O 1
ATOM 902 N N . ILE A 1 106 ? 16.556 0.297 -20.996 1.00 94.38 106 ILE A N 1
ATOM 903 C CA . ILE A 1 106 ? 17.084 -1.026 -21.364 1.00 94.38 106 ILE A CA 1
ATOM 904 C C . ILE A 1 106 ? 17.615 -1.007 -22.805 1.00 94.38 106 ILE A C 1
ATOM 906 O O . ILE A 1 106 ? 18.673 -1.573 -23.077 1.00 94.38 106 ILE A O 1
ATOM 910 N N . ASN A 1 107 ? 16.918 -0.331 -23.726 1.00 95.12 107 ASN A N 1
ATOM 911 C CA . ASN A 1 107 ? 17.381 -0.158 -25.103 1.00 95.12 107 ASN A CA 1
ATOM 912 C C . ASN A 1 107 ? 18.733 0.573 -25.164 1.00 95.12 107 ASN A C 1
ATOM 914 O O . ASN A 1 107 ? 19.651 0.078 -25.813 1.00 95.12 107 ASN A O 1
ATOM 918 N N . LEU A 1 108 ? 18.910 1.665 -24.414 1.00 95.75 108 LEU A N 1
ATOM 919 C CA . LEU A 1 108 ? 20.203 2.355 -24.314 1.00 95.75 108 LEU A CA 1
ATOM 920 C C . LEU A 1 108 ? 21.321 1.422 -23.842 1.00 95.75 108 LEU A C 1
ATOM 922 O O . LEU A 1 108 ? 22.372 1.356 -24.480 1.00 95.75 108 LEU A O 1
ATOM 926 N N . SER A 1 109 ? 21.071 0.640 -22.791 1.00 95.62 109 SER A N 1
ATOM 927 C CA . SER A 1 109 ? 22.042 -0.333 -22.276 1.00 95.62 109 SER A CA 1
ATOM 928 C C . SER A 1 109 ? 22.430 -1.375 -23.339 1.00 95.62 109 SER A C 1
ATOM 930 O O . SER A 1 109 ? 23.611 -1.681 -23.546 1.00 95.62 109 SER A O 1
ATOM 932 N N . MET A 1 110 ? 21.451 -1.878 -24.102 1.00 95.62 110 MET A N 1
ATOM 933 C CA . MET A 1 110 ? 21.700 -2.803 -25.215 1.00 95.62 110 MET A CA 1
ATOM 934 C C . MET A 1 110 ? 22.499 -2.156 -26.352 1.00 95.62 110 MET A C 1
ATOM 936 O O . MET A 1 110 ? 23.407 -2.782 -26.895 1.00 95.62 110 MET A O 1
ATOM 940 N N . LEU A 1 111 ? 22.192 -0.914 -26.726 1.00 96.00 111 LEU A N 1
ATOM 941 C CA . LEU A 1 111 ? 22.899 -0.206 -27.797 1.00 96.00 111 LEU A CA 1
ATOM 942 C C . LEU A 1 111 ? 24.344 0.113 -27.410 1.00 96.00 111 LEU A C 1
ATOM 944 O O . LEU A 1 111 ? 25.245 -0.078 -28.230 1.00 96.00 111 LEU A O 1
ATOM 948 N N . ARG A 1 112 ? 24.574 0.518 -26.154 1.00 94.19 112 ARG A N 1
ATOM 949 C CA . ARG A 1 112 ? 25.912 0.755 -25.599 1.00 94.19 112 ARG A CA 1
ATOM 950 C C . ARG A 1 112 ? 26.750 -0.516 -25.616 1.00 94.19 112 ARG A C 1
ATOM 952 O O . ARG A 1 112 ? 27.826 -0.533 -26.205 1.00 94.19 112 ARG A O 1
ATOM 959 N N . THR A 1 113 ? 26.238 -1.605 -25.041 1.00 94.44 113 THR A N 1
ATOM 960 C CA . THR A 1 113 ? 26.965 -2.889 -24.977 1.00 94.44 113 THR A CA 1
ATOM 961 C C . THR A 1 113 ? 27.251 -3.481 -26.357 1.00 94.44 113 THR A C 1
ATOM 963 O O . THR A 1 113 ? 28.260 -4.159 -26.543 1.00 94.44 113 THR A O 1
ATOM 966 N N . ARG A 1 114 ? 26.408 -3.182 -27.352 1.00 94.50 114 ARG A N 1
ATOM 967 C CA . ARG A 1 114 ? 26.613 -3.556 -28.760 1.00 94.50 114 ARG A CA 1
ATOM 968 C C . ARG A 1 114 ? 27.426 -2.547 -29.570 1.00 94.50 114 ARG A C 1
ATOM 970 O O . ARG A 1 114 ? 27.641 -2.790 -30.754 1.00 94.50 114 ARG A O 1
ATOM 977 N N . ARG A 1 115 ? 27.880 -1.449 -28.956 1.00 91.88 115 ARG A N 1
ATOM 978 C CA . ARG A 1 115 ? 28.698 -0.401 -29.587 1.00 91.88 115 ARG A CA 1
ATOM 979 C C . ARG A 1 115 ? 28.030 0.267 -30.798 1.00 91.88 115 ARG A C 1
ATOM 981 O O . ARG A 1 115 ? 28.699 0.656 -31.753 1.00 91.88 115 ARG A O 1
ATOM 988 N N . VAL A 1 116 ? 26.702 0.417 -30.768 1.00 94.44 116 VAL A N 1
ATOM 989 C CA . VAL A 1 116 ? 25.919 1.030 -31.859 1.00 94.44 116 VAL A CA 1
ATOM 990 C C . VAL A 1 116 ? 25.751 2.534 -31.610 1.00 94.44 116 VAL A C 1
ATOM 992 O O . VAL A 1 116 ? 24.673 3.005 -31.247 1.00 94.44 116 VAL A O 1
ATOM 995 N N . SER A 1 117 ? 26.831 3.297 -31.793 1.00 92.56 117 SER A N 1
ATOM 996 C CA . SER A 1 117 ? 26.938 4.689 -31.326 1.00 92.56 117 SER A CA 1
ATOM 997 C C . SER A 1 117 ? 25.878 5.644 -31.880 1.00 92.56 117 SER A C 1
ATOM 999 O O . SER A 1 117 ? 25.213 6.328 -31.110 1.00 92.56 117 SER A O 1
ATOM 1001 N N . ASN A 1 118 ? 25.670 5.671 -33.200 1.00 93.81 118 ASN A N 1
ATOM 1002 C CA . ASN A 1 118 ? 24.722 6.609 -33.818 1.00 93.81 118 ASN A CA 1
ATOM 1003 C C . ASN A 1 118 ? 23.284 6.377 -33.333 1.00 93.81 118 ASN A C 1
ATOM 1005 O O . ASN A 1 118 ? 22.538 7.325 -33.100 1.00 93.81 118 ASN A O 1
ATOM 1009 N N . LEU A 1 119 ? 22.900 5.107 -33.164 1.00 95.81 119 LEU A N 1
ATOM 1010 C CA . LEU A 1 119 ? 21.567 4.756 -32.688 1.00 95.81 119 L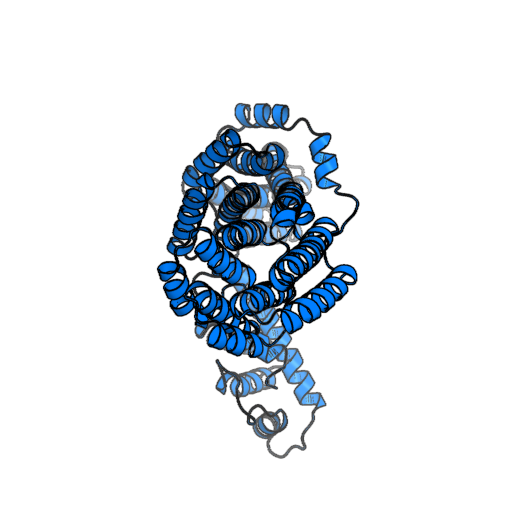EU A CA 1
ATOM 1011 C C . LEU A 1 119 ? 21.421 5.019 -31.188 1.00 95.81 119 LEU A C 1
ATOM 1013 O O . LEU A 1 119 ? 20.357 5.460 -30.765 1.00 95.81 119 LEU A O 1
ATOM 1017 N N . PHE A 1 120 ? 22.476 4.789 -30.398 1.00 96.00 120 PHE A N 1
ATOM 1018 C CA . PHE A 1 120 ? 22.490 5.158 -28.983 1.00 96.00 120 PHE A CA 1
ATOM 1019 C C . PHE A 1 120 ? 22.208 6.651 -28.810 1.00 96.00 120 PHE A C 1
ATOM 1021 O O . PHE A 1 120 ? 21.295 7.012 -28.080 1.00 96.00 120 PHE A O 1
ATOM 1028 N N . GLU A 1 121 ? 22.941 7.504 -29.523 1.00 94.38 121 GLU A N 1
ATOM 1029 C CA . GLU A 1 121 ? 22.814 8.964 -29.447 1.00 94.38 121 GLU A CA 1
ATOM 1030 C C . GLU A 1 121 ? 21.413 9.444 -29.834 1.00 94.38 121 GLU A C 1
ATOM 1032 O O . GLU A 1 121 ? 20.811 10.253 -29.129 1.00 94.38 121 GLU A O 1
ATOM 1037 N N . LEU A 1 122 ? 20.851 8.881 -30.910 1.00 96.06 122 LEU A N 1
ATOM 1038 C CA . LEU A 1 122 ? 19.474 9.157 -31.312 1.00 96.06 122 LEU A CA 1
ATOM 1039 C C . LEU A 1 122 ? 18.485 8.791 -30.196 1.00 96.06 122 LEU A C 1
ATOM 1041 O O . LEU A 1 122 ? 17.651 9.609 -29.813 1.00 96.06 122 LEU A O 1
ATOM 1045 N N . LYS A 1 123 ? 18.591 7.576 -29.643 1.00 96.75 123 LYS A N 1
ATOM 1046 C CA . LYS A 1 123 ? 17.694 7.104 -28.577 1.00 96.75 123 LYS A CA 1
ATOM 1047 C C . LYS A 1 123 ? 17.900 7.840 -27.254 1.00 96.75 123 LYS A C 1
ATOM 1049 O O . LYS A 1 123 ? 16.932 8.033 -26.522 1.00 96.75 123 LYS A O 1
ATOM 1054 N N . ALA A 1 124 ? 19.117 8.290 -26.963 1.00 95.25 124 ALA A N 1
ATOM 1055 C CA . ALA A 1 124 ? 19.418 9.121 -25.805 1.00 95.25 124 ALA A CA 1
ATOM 1056 C C . ALA A 1 124 ? 18.792 10.520 -25.948 1.00 95.25 124 ALA A C 1
ATOM 1058 O O . ALA A 1 124 ? 18.275 11.059 -24.977 1.00 95.25 124 ALA A O 1
ATOM 1059 N N . GLY A 1 125 ? 18.763 11.087 -27.157 1.00 94.56 125 GLY A N 1
ATOM 1060 C CA . GLY A 1 125 ? 18.019 12.320 -27.426 1.00 94.56 125 GLY A CA 1
ATOM 1061 C C . GLY A 1 125 ? 16.501 12.134 -27.318 1.00 94.56 125 GLY A C 1
ATOM 1062 O O . GLY A 1 125 ? 15.821 12.947 -26.699 1.00 94.56 125 GLY A O 1
ATOM 1063 N N . GLU A 1 126 ? 15.960 11.040 -27.866 1.00 94.50 126 GLU A N 1
ATOM 1064 C CA . GLU A 1 126 ? 14.526 10.723 -27.765 1.00 94.50 126 GLU A CA 1
ATOM 1065 C C . GLU A 1 126 ? 14.063 10.570 -26.308 1.00 94.50 126 GLU A C 1
ATOM 1067 O O . GLU A 1 126 ? 12.995 11.073 -25.953 1.00 94.50 126 GLU A O 1
ATOM 1072 N N . ILE A 1 127 ? 14.851 9.893 -25.461 1.00 93.56 127 ILE A N 1
ATOM 1073 C CA . ILE A 1 127 ? 14.489 9.719 -24.050 1.00 93.56 127 ILE A CA 1
ATOM 1074 C C . ILE A 1 127 ? 14.561 11.042 -23.276 1.00 93.56 127 ILE A C 1
ATOM 1076 O O . ILE A 1 127 ? 13.707 11.281 -22.427 1.00 93.56 127 ILE A O 1
ATOM 1080 N N . GLU A 1 128 ? 15.524 11.914 -23.590 1.00 92.12 128 GLU A N 1
ATOM 1081 C CA . GLU A 1 128 ? 15.631 13.243 -22.978 1.00 92.12 128 GLU A CA 1
ATOM 1082 C C . GLU A 1 128 ? 14.405 14.095 -23.323 1.00 92.12 128 GLU A C 1
ATOM 1084 O O . GLU A 1 128 ? 13.715 14.574 -22.428 1.00 92.12 128 GLU A O 1
ATOM 1089 N N . ASN A 1 129 ? 14.046 14.161 -24.610 1.00 92.62 129 ASN A N 1
ATOM 1090 C CA . ASN A 1 129 ? 12.867 14.889 -25.084 1.00 92.62 129 ASN A CA 1
ATOM 1091 C C . ASN A 1 129 ? 11.568 14.373 -24.448 1.00 92.62 129 ASN A C 1
ATOM 1093 O O . ASN A 1 129 ? 10.660 15.148 -24.154 1.00 92.62 129 ASN A O 1
ATOM 1097 N N . MET A 1 130 ? 11.467 13.059 -24.223 1.00 91.38 130 MET A N 1
ATOM 1098 C CA . MET A 1 130 ? 10.331 12.466 -23.518 1.00 91.38 130 MET A CA 1
ATOM 1099 C C . MET A 1 130 ? 10.245 12.970 -22.072 1.00 91.38 130 MET A C 1
ATOM 1101 O O . MET A 1 130 ? 9.146 13.250 -21.595 1.00 91.38 130 MET A O 1
ATOM 1105 N N . PHE A 1 131 ? 11.377 13.089 -21.375 1.00 91.31 131 PHE A N 1
ATOM 1106 C CA . PHE A 1 131 ? 11.404 13.608 -20.011 1.00 91.31 131 PHE A CA 1
ATOM 1107 C C . PHE A 1 131 ? 11.306 15.137 -19.922 1.00 91.31 131 PHE A C 1
ATOM 1109 O O . PHE A 1 131 ? 10.925 15.631 -18.867 1.00 91.31 131 PHE A O 1
ATOM 1116 N N . ASP A 1 132 ? 11.630 15.872 -20.984 1.00 89.19 132 ASP A N 1
ATOM 1117 C CA . ASP A 1 132 ? 11.501 17.337 -21.063 1.00 89.19 132 ASP A CA 1
ATOM 1118 C C . ASP A 1 132 ? 10.120 17.793 -21.569 1.00 89.19 132 ASP A C 1
ATOM 1120 O O . ASP A 1 132 ? 9.827 18.989 -21.619 1.00 89.19 132 ASP A O 1
ATOM 1124 N N . SER A 1 133 ? 9.252 16.849 -21.947 1.00 89.38 133 SER A N 1
ATOM 1125 C CA . SER A 1 133 ? 7.883 17.133 -22.380 1.00 89.38 133 SER A CA 1
ATOM 1126 C C . SER A 1 133 ? 7.093 17.889 -21.306 1.00 89.38 133 SER A C 1
ATOM 1128 O O . SER A 1 133 ? 7.141 17.539 -20.131 1.00 89.38 133 SER A O 1
ATOM 1130 N N . GLN A 1 134 ? 6.281 18.871 -21.710 1.00 79.44 134 GLN A N 1
ATOM 1131 C CA . GLN A 1 134 ? 5.408 19.616 -20.788 1.00 79.44 134 GLN A CA 1
ATOM 1132 C C . GLN A 1 134 ? 4.366 18.729 -20.090 1.00 79.44 134 GLN A C 1
ATOM 1134 O O . GLN A 1 134 ? 3.915 19.056 -18.994 1.00 79.44 134 GLN A O 1
ATOM 1139 N N . ASP A 1 135 ? 4.014 17.596 -20.701 1.00 82.94 135 ASP A N 1
ATOM 1140 C CA . ASP A 1 135 ? 3.058 16.636 -20.145 1.00 82.94 135 ASP A CA 1
ATOM 1141 C C . ASP A 1 135 ? 3.703 15.661 -19.145 1.00 82.94 135 ASP A C 1
ATOM 1143 O O . ASP A 1 135 ? 3.012 14.817 -18.557 1.00 82.94 135 ASP A O 1
ATOM 1147 N N . ILE A 1 136 ? 5.028 15.734 -18.948 1.00 85.88 136 ILE A N 1
ATOM 1148 C CA . ILE A 1 136 ? 5.725 14.839 -18.031 1.00 85.88 136 ILE A CA 1
ATOM 1149 C C . ILE A 1 136 ? 5.318 15.127 -16.586 1.00 85.88 136 ILE A C 1
ATOM 1151 O O . ILE A 1 136 ? 5.284 16.259 -16.100 1.00 85.88 136 ILE A O 1
ATOM 1155 N N . LYS A 1 137 ? 5.039 14.057 -15.850 1.00 89.06 137 LYS A N 1
ATOM 1156 C CA . LYS A 1 137 ? 4.780 14.137 -14.417 1.00 89.06 137 LYS A CA 1
ATOM 1157 C C . LYS A 1 137 ? 6.108 14.036 -13.680 1.00 89.06 137 LYS A C 1
ATOM 1159 O O . LYS A 1 137 ? 6.750 12.993 -13.719 1.00 89.06 137 LYS A O 1
ATOM 1164 N N . ILE A 1 138 ? 6.502 15.107 -12.993 1.00 90.25 138 ILE A N 1
ATOM 1165 C CA . ILE A 1 138 ? 7.689 15.103 -12.126 1.00 90.25 138 ILE A CA 1
ATOM 1166 C C . ILE A 1 138 ? 7.313 14.393 -10.820 1.00 90.25 138 ILE A C 1
ATOM 1168 O O . ILE A 1 138 ? 6.782 15.010 -9.901 1.00 90.25 138 ILE A O 1
ATOM 1172 N N . ASP A 1 139 ? 7.492 13.081 -10.756 1.00 89.56 139 ASP A N 1
ATOM 1173 C CA . ASP A 1 139 ? 7.230 12.273 -9.564 1.00 89.56 139 ASP A CA 1
ATOM 1174 C C . ASP A 1 139 ? 8.470 11.460 -9.145 1.00 89.56 139 ASP A C 1
ATOM 1176 O O . ASP A 1 139 ? 9.581 11.712 -9.604 1.00 89.56 139 ASP A O 1
ATOM 1180 N N . ILE A 1 140 ? 8.315 10.498 -8.233 1.00 90.00 140 ILE A N 1
ATOM 1181 C CA . ILE A 1 140 ? 9.441 9.665 -7.770 1.00 90.00 140 ILE A CA 1
ATOM 1182 C C . ILE A 1 140 ? 10.054 8.869 -8.931 1.00 90.00 140 ILE A C 1
ATOM 1184 O O . ILE A 1 140 ? 11.271 8.700 -9.018 1.00 90.00 140 ILE A O 1
ATOM 1188 N N . GLU A 1 141 ? 9.209 8.366 -9.830 1.00 90.88 141 GLU A N 1
ATOM 1189 C CA . GLU A 1 141 ? 9.637 7.542 -10.949 1.00 90.88 141 GLU A CA 1
ATOM 1190 C C . GLU A 1 141 ? 10.382 8.371 -12.003 1.00 90.88 141 GLU A C 1
ATOM 1192 O O . GLU A 1 141 ? 11.336 7.872 -12.606 1.00 90.88 141 GLU A O 1
ATOM 1197 N N . TYR A 1 142 ? 10.019 9.645 -12.168 1.00 93.06 142 TYR A N 1
ATOM 1198 C CA . TYR A 1 142 ? 10.769 10.597 -12.986 1.00 93.06 142 TYR A CA 1
ATOM 1199 C C . TYR A 1 142 ? 12.244 10.683 -12.562 1.00 93.06 142 TYR A C 1
ATOM 1201 O O . TYR A 1 142 ? 13.124 10.427 -13.386 1.00 93.06 142 TYR A O 1
ATOM 1209 N N . PHE A 1 143 ? 12.528 10.958 -11.281 1.00 95.50 143 PHE A N 1
ATOM 1210 C CA . PHE A 1 143 ? 13.911 11.076 -10.790 1.00 95.50 143 PHE A CA 1
ATOM 1211 C C . PHE A 1 143 ? 14.676 9.760 -10.939 1.00 95.50 143 PHE A C 1
ATOM 1213 O O . PHE A 1 143 ? 15.795 9.746 -11.452 1.00 95.50 143 PHE A O 1
ATOM 1220 N N . ARG A 1 144 ? 14.044 8.635 -10.582 1.00 94.88 144 ARG A N 1
ATOM 1221 C CA . ARG A 1 144 ? 14.643 7.299 -10.700 1.00 94.88 144 ARG A CA 1
ATOM 1222 C C . ARG A 1 144 ? 15.019 6.948 -12.137 1.00 94.88 144 ARG A C 1
ATOM 1224 O O . ARG A 1 144 ? 16.099 6.413 -12.393 1.00 94.88 144 ARG A O 1
ATOM 1231 N N . ASN A 1 145 ? 14.119 7.208 -13.081 1.00 94.75 145 ASN A N 1
ATOM 1232 C CA . ASN A 1 145 ? 14.326 6.848 -14.478 1.00 94.75 145 ASN A CA 1
ATOM 1233 C C . ASN A 1 145 ? 15.323 7.789 -15.165 1.00 94.75 145 ASN A C 1
ATOM 1235 O O . ASN A 1 145 ? 16.173 7.302 -15.909 1.00 94.75 145 ASN A O 1
ATOM 1239 N N . ARG A 1 146 ? 15.292 9.095 -14.868 1.00 95.56 146 ARG A N 1
ATOM 1240 C CA . ARG A 1 146 ? 16.317 10.050 -15.323 1.00 95.56 146 ARG A CA 1
ATOM 1241 C C . ARG A 1 146 ? 17.703 9.690 -14.787 1.00 95.56 146 ARG A C 1
ATOM 1243 O O . ARG A 1 146 ? 18.645 9.619 -15.567 1.00 95.56 146 ARG A O 1
ATOM 1250 N N . PHE A 1 147 ? 17.818 9.361 -13.497 1.00 97.12 147 PHE A N 1
ATOM 1251 C CA . PHE A 1 147 ? 19.068 8.881 -12.896 1.00 97.12 147 PHE A CA 1
ATOM 1252 C C . PHE A 1 147 ? 19.634 7.665 -13.648 1.00 97.12 147 PHE A C 1
ATOM 1254 O O . PHE A 1 147 ? 20.798 7.657 -14.046 1.00 97.12 147 PHE A O 1
ATOM 1261 N N . ARG A 1 148 ? 18.798 6.652 -13.910 1.00 96.75 148 ARG A N 1
ATOM 1262 C CA . ARG A 1 148 ? 19.200 5.447 -14.658 1.00 96.75 148 ARG A CA 1
ATOM 1263 C C . ARG A 1 148 ? 19.582 5.741 -16.111 1.00 96.75 148 ARG A C 1
ATOM 1265 O O . ARG A 1 148 ? 20.537 5.152 -16.610 1.00 96.75 148 ARG A O 1
ATOM 1272 N N . ALA A 1 149 ? 18.853 6.629 -16.784 1.00 96.81 149 ALA A N 1
ATOM 1273 C CA . ALA A 1 149 ? 19.174 7.044 -18.147 1.00 96.81 149 ALA A CA 1
ATOM 1274 C C . ALA A 1 149 ? 20.530 7.768 -18.207 1.00 96.81 149 ALA A C 1
ATOM 1276 O O . ALA A 1 149 ? 21.344 7.467 -19.080 1.00 96.81 149 ALA A O 1
ATOM 1277 N N . GLU A 1 150 ? 20.806 8.662 -17.250 1.00 97.06 150 GLU A N 1
ATOM 1278 C CA . GLU A 1 150 ? 22.092 9.360 -17.175 1.00 97.06 150 GLU A CA 1
ATOM 1279 C C . GLU A 1 150 ? 23.256 8.416 -16.866 1.00 97.06 150 GLU A C 1
ATOM 1281 O O . GLU A 1 150 ? 24.325 8.586 -17.444 1.00 97.06 150 GLU A O 1
ATOM 1286 N N . ILE A 1 151 ? 23.060 7.365 -16.058 1.00 96.75 151 ILE A N 1
ATOM 1287 C CA . ILE A 1 151 ? 24.082 6.317 -15.882 1.00 96.75 151 ILE A CA 1
ATOM 1288 C C . ILE A 1 151 ? 24.456 5.677 -17.223 1.00 96.75 151 ILE A C 1
ATOM 1290 O O . ILE A 1 151 ? 25.640 5.526 -17.522 1.00 96.75 151 ILE A O 1
ATOM 1294 N N . GLU A 1 152 ? 23.473 5.300 -18.046 1.00 95.94 152 GLU A N 1
ATOM 1295 C CA . GLU A 1 152 ? 23.765 4.682 -19.345 1.00 95.94 152 GLU A CA 1
ATOM 1296 C C . GLU A 1 152 ? 24.460 5.660 -20.302 1.00 95.94 152 GLU A C 1
ATOM 1298 O O . GLU A 1 152 ? 25.391 5.258 -21.003 1.00 95.94 152 GLU A O 1
ATOM 1303 N N . LYS A 1 153 ? 24.077 6.946 -20.288 1.00 95.81 153 LYS A N 1
ATOM 1304 C CA . LYS A 1 153 ? 24.760 8.017 -21.037 1.00 95.81 153 LYS A CA 1
ATOM 1305 C C . LYS A 1 153 ? 26.211 8.188 -20.580 1.00 95.81 153 LYS A C 1
ATOM 1307 O O . LYS A 1 153 ? 27.107 8.164 -21.417 1.00 95.81 153 LYS A O 1
ATOM 1312 N N . ILE A 1 154 ? 26.461 8.288 -19.273 1.00 95.94 154 ILE A N 1
ATOM 1313 C CA . ILE A 1 154 ? 27.813 8.403 -18.697 1.00 95.94 154 ILE A CA 1
ATOM 1314 C C . ILE A 1 154 ? 28.672 7.213 -19.109 1.00 95.94 154 ILE A C 1
ATOM 1316 O O . ILE A 1 154 ? 29.758 7.409 -19.649 1.00 95.94 154 ILE A O 1
ATOM 1320 N N . ASN A 1 155 ? 28.175 5.990 -18.906 1.00 95.00 155 ASN A N 1
ATOM 1321 C CA . ASN A 1 155 ? 28.903 4.777 -19.269 1.00 95.00 155 ASN A CA 1
ATOM 1322 C C . ASN A 1 155 ? 29.240 4.762 -20.763 1.00 95.00 155 ASN A C 1
ATOM 1324 O O . ASN A 1 155 ? 30.368 4.457 -21.134 1.00 95.00 155 ASN A O 1
ATOM 1328 N N . PHE A 1 156 ? 28.288 5.140 -21.622 1.00 94.88 156 PHE A N 1
ATOM 1329 C CA . PHE A 1 156 ? 28.532 5.224 -23.058 1.00 94.88 156 PHE A CA 1
ATOM 1330 C C . PHE A 1 156 ? 29.600 6.273 -23.394 1.00 94.88 156 PHE A C 1
ATOM 1332 O O . PHE A 1 156 ? 30.527 5.977 -24.135 1.00 94.88 156 PHE A O 1
ATOM 1339 N N . TYR A 1 157 ? 29.539 7.485 -22.841 1.00 94.19 157 TYR A N 1
ATOM 1340 C CA . TYR A 1 157 ? 30.538 8.514 -23.155 1.00 94.19 157 TYR A CA 1
ATOM 1341 C C . TYR A 1 157 ? 31.923 8.229 -22.560 1.00 94.19 157 TYR A C 1
ATOM 1343 O O . TYR A 1 157 ? 32.919 8.692 -23.113 1.00 94.19 157 TYR A O 1
ATOM 1351 N N . LEU A 1 158 ? 32.010 7.448 -21.479 1.00 91.12 158 LEU A N 1
ATOM 1352 C CA . LEU A 1 158 ? 33.282 6.926 -20.972 1.00 91.12 158 LEU A CA 1
ATOM 1353 C C . LEU A 1 158 ? 33.897 5.897 -21.928 1.00 91.12 158 LEU A C 1
ATOM 1355 O O . LEU A 1 158 ? 35.107 5.930 -22.139 1.00 91.12 158 LEU A O 1
ATOM 1359 N N . ASP A 1 159 ? 33.074 5.044 -22.550 1.00 87.62 159 ASP A N 1
ATOM 1360 C CA . ASP A 1 159 ? 33.519 4.070 -23.558 1.00 87.62 159 ASP A CA 1
ATOM 1361 C C . ASP A 1 159 ? 34.040 4.759 -24.847 1.00 87.62 159 ASP A C 1
ATOM 1363 O O . ASP A 1 159 ? 34.827 4.173 -25.595 1.00 87.62 159 ASP A O 1
ATOM 1367 N N . TYR A 1 160 ? 33.628 6.010 -25.109 1.00 81.31 160 TYR A N 1
ATOM 1368 C CA . TYR A 1 160 ? 33.988 6.800 -26.295 1.00 81.31 160 TYR A CA 1
ATOM 1369 C C . TYR A 1 160 ? 34.576 8.173 -25.914 1.00 81.31 160 TYR A C 1
ATOM 1371 O O . TYR A 1 160 ? 33.899 9.202 -25.976 1.00 81.31 160 TYR A O 1
ATOM 1379 N N . HIS A 1 161 ? 35.877 8.198 -25.597 1.00 69.62 161 HIS A N 1
ATOM 1380 C CA . HIS A 1 161 ? 36.637 9.365 -25.106 1.00 69.62 161 HIS A CA 1
ATOM 1381 C C . HIS A 1 161 ? 36.539 10.669 -25.933 1.00 69.62 161 HIS A C 1
ATOM 1383 O O . HIS A 1 161 ? 36.955 11.724 -25.460 1.00 69.62 161 HIS A O 1
ATOM 1389 N N . SER A 1 162 ? 35.976 10.647 -27.145 1.00 75.06 162 SER A N 1
ATOM 1390 C CA . SER A 1 162 ? 35.750 11.841 -27.969 1.00 75.06 162 SER A CA 1
ATOM 1391 C C . SER A 1 162 ? 34.546 12.697 -27.533 1.00 75.06 162 SER A C 1
ATOM 1393 O O . SER A 1 162 ? 34.375 13.797 -28.053 1.00 75.06 162 SER A O 1
ATOM 1395 N N . GLN A 1 163 ? 33.706 12.235 -26.595 1.00 83.19 163 GLN A N 1
ATOM 1396 C CA . GLN A 1 163 ? 32.446 12.896 -26.198 1.00 83.19 163 GLN A CA 1
ATOM 1397 C C . GLN A 1 163 ? 32.515 13.633 -24.842 1.00 83.19 163 GLN A C 1
ATOM 1399 O O . GLN A 1 163 ? 31.544 13.662 -24.085 1.00 83.19 163 GLN A O 1
ATOM 1404 N N . VAL A 1 164 ? 33.646 14.277 -24.531 1.00 87.50 164 VAL A N 1
ATOM 1405 C CA . VAL A 1 164 ? 33.912 14.907 -23.215 1.00 87.50 164 VAL A CA 1
ATOM 1406 C C . VAL A 1 164 ? 32.817 15.890 -22.772 1.00 87.50 164 VAL A C 1
ATOM 1408 O O . VAL A 1 164 ? 32.392 15.857 -21.620 1.00 87.50 164 VAL A O 1
ATOM 1411 N N . LYS A 1 165 ? 32.301 16.731 -23.680 1.00 90.88 165 LYS A N 1
ATOM 1412 C CA . LYS A 1 165 ? 31.236 17.699 -23.346 1.00 90.88 165 LYS A CA 1
ATOM 1413 C C . LYS A 1 165 ? 29.929 17.017 -22.933 1.00 90.88 165 LYS A C 1
ATOM 1415 O O . LYS A 1 165 ? 29.285 17.455 -21.985 1.00 90.88 165 LYS A O 1
ATOM 1420 N N . LYS A 1 166 ? 29.541 15.943 -23.628 1.00 92.12 166 LYS A N 1
ATOM 1421 C CA . LYS A 1 166 ? 28.312 15.201 -23.313 1.00 92.12 166 LYS A CA 1
ATOM 1422 C C . LYS A 1 166 ? 28.450 14.430 -22.005 1.00 92.12 166 LYS A C 1
ATOM 1424 O O . LYS A 1 166 ? 27.523 14.439 -21.204 1.00 92.12 166 LYS A O 1
ATOM 1429 N N . LEU A 1 167 ? 29.627 13.851 -21.756 1.00 93.44 167 LEU A N 1
ATOM 1430 C CA . LEU A 1 167 ? 29.957 13.243 -20.469 1.00 93.44 167 LEU A CA 1
ATOM 1431 C C . LEU A 1 167 ? 29.810 14.253 -19.324 1.00 93.44 167 LEU A C 1
ATOM 1433 O O . LEU A 1 167 ? 29.136 13.962 -18.341 1.00 93.44 167 LEU A O 1
ATOM 1437 N N . GLN A 1 168 ? 30.393 15.447 -19.467 1.00 94.06 168 GLN A N 1
ATOM 1438 C CA . GLN A 1 168 ? 30.291 16.503 -18.460 1.00 94.06 168 GLN A CA 1
ATOM 1439 C C . GLN A 1 168 ? 28.835 16.923 -18.217 1.00 94.06 168 GLN A C 1
ATOM 1441 O O . GLN A 1 168 ? 28.432 17.065 -17.066 1.00 94.06 168 GLN A O 1
ATOM 1446 N N . GLN A 1 169 ? 28.033 17.072 -19.276 1.00 93.94 169 GLN A N 1
ATOM 1447 C CA . GLN A 1 169 ? 26.614 17.400 -19.137 1.00 93.94 169 GLN A CA 1
ATOM 1448 C C . GLN A 1 169 ? 25.849 16.307 -18.382 1.00 93.94 169 GLN A C 1
ATOM 1450 O O . GLN A 1 169 ? 25.103 16.610 -17.456 1.00 93.94 169 GLN A O 1
ATOM 1455 N N . SER A 1 170 ? 26.063 15.036 -18.726 1.00 94.88 170 SER A N 1
ATOM 1456 C CA . SER A 1 170 ? 25.427 13.918 -18.025 1.00 94.88 170 SER A CA 1
ATOM 1457 C C . SER A 1 170 ? 25.855 13.822 -16.556 1.00 94.88 170 SER A C 1
ATOM 1459 O O . SER A 1 170 ? 25.017 13.583 -15.688 1.00 94.88 170 SER A O 1
ATOM 1461 N N . LEU A 1 171 ? 27.132 14.083 -16.250 1.00 95.38 171 LEU A N 1
ATOM 1462 C CA . LEU A 1 171 ? 27.636 14.182 -14.874 1.00 95.38 171 LEU A CA 1
ATOM 1463 C C . LEU A 1 171 ? 27.048 15.376 -14.107 1.00 95.38 171 LEU A C 1
ATOM 1465 O O . LEU A 1 171 ? 26.931 15.317 -12.885 1.00 95.38 171 LEU A O 1
ATOM 1469 N N . GLN A 1 172 ? 26.670 16.455 -14.792 1.00 95.00 172 GLN A N 1
ATOM 1470 C CA . GLN A 1 172 ? 25.967 17.573 -14.168 1.00 95.00 172 GLN A CA 1
ATOM 1471 C C . GLN A 1 172 ? 24.505 17.214 -13.877 1.00 95.00 172 GLN A C 1
ATOM 1473 O O . GLN A 1 172 ? 24.032 17.418 -12.760 1.00 95.00 172 GLN A O 1
ATOM 1478 N N . ASN A 1 173 ? 23.814 16.627 -14.854 1.00 93.06 173 ASN A N 1
ATOM 1479 C CA . ASN A 1 173 ? 22.406 16.245 -14.749 1.00 93.06 173 ASN A CA 1
ATOM 1480 C C . ASN A 1 173 ? 22.167 15.188 -13.660 1.00 93.06 173 ASN A C 1
ATOM 1482 O O . ASN A 1 173 ? 21.232 15.301 -12.867 1.00 93.06 173 ASN A O 1
ATOM 1486 N N . ILE A 1 174 ? 23.021 14.159 -13.600 1.00 96.06 174 ILE A N 1
ATOM 1487 C CA . ILE A 1 174 ? 22.826 13.015 -12.699 1.00 96.06 174 ILE A CA 1
ATOM 1488 C C . ILE A 1 174 ? 22.779 13.421 -11.220 1.00 96.06 174 ILE A C 1
ATOM 1490 O O . ILE A 1 174 ? 22.096 12.753 -10.447 1.00 96.06 174 ILE A O 1
ATOM 1494 N N . GLN A 1 175 ? 23.464 14.509 -10.837 1.00 95.56 175 GLN A N 1
ATOM 1495 C CA . GLN A 1 175 ? 23.560 14.991 -9.454 1.00 95.56 175 GLN A CA 1
ATOM 1496 C C . GLN A 1 175 ? 22.189 15.317 -8.860 1.00 95.56 175 GLN A C 1
ATOM 1498 O O . GLN A 1 175 ? 21.887 14.886 -7.751 1.00 95.56 175 GLN A O 1
ATOM 1503 N N . GLU A 1 176 ? 21.339 16.035 -9.597 1.00 94.88 176 GLU A N 1
ATOM 1504 C CA . GLU A 1 176 ? 19.982 16.330 -9.136 1.00 94.88 176 GLU A CA 1
ATOM 1505 C C . GLU A 1 176 ? 19.184 15.031 -8.983 1.00 94.88 176 GLU A C 1
ATOM 1507 O O . GLU A 1 176 ? 18.629 14.746 -7.920 1.00 94.88 176 GLU A O 1
ATOM 1512 N N . PHE A 1 177 ? 19.171 14.198 -10.024 1.00 96.44 177 PHE A N 1
ATOM 1513 C CA . PHE A 1 177 ? 18.315 13.017 -10.067 1.00 96.44 177 PHE A CA 1
ATOM 1514 C C . PHE A 1 177 ? 18.654 11.985 -8.986 1.00 96.44 177 PHE A C 1
ATOM 1516 O O . PHE A 1 177 ? 17.736 11.441 -8.370 1.00 96.44 177 PHE A O 1
ATOM 1523 N N . ILE A 1 178 ? 19.941 11.749 -8.699 1.00 96.94 178 ILE A N 1
ATOM 1524 C CA . ILE A 1 178 ? 20.343 10.833 -7.621 1.00 96.94 178 ILE A CA 1
ATOM 1525 C C . ILE A 1 178 ? 20.000 11.386 -6.239 1.00 96.94 178 ILE A C 1
ATOM 1527 O O . ILE A 1 178 ? 19.570 10.630 -5.367 1.00 96.94 178 ILE A O 1
ATOM 1531 N N . VAL A 1 179 ? 20.147 12.696 -6.023 1.00 96.50 179 VAL A N 1
ATOM 1532 C CA . VAL A 1 179 ? 19.817 13.318 -4.735 1.00 96.50 179 VAL A CA 1
ATOM 1533 C C . VAL A 1 179 ? 18.318 13.206 -4.462 1.00 96.50 179 VAL A C 1
ATOM 1535 O O . VAL A 1 179 ? 17.930 12.757 -3.385 1.00 96.50 179 VAL A O 1
ATOM 1538 N N . TYR A 1 180 ? 17.467 13.523 -5.441 1.00 97.50 180 TYR A N 1
ATOM 1539 C CA . TYR A 1 180 ? 16.018 13.395 -5.276 1.00 97.50 180 TYR A CA 1
ATOM 1540 C C . TYR A 1 180 ? 15.563 11.938 -5.127 1.00 97.50 180 TYR A C 1
ATOM 1542 O O . TYR A 1 180 ? 14.813 11.649 -4.193 1.00 97.50 180 TYR A O 1
ATOM 1550 N N . ASP A 1 181 ? 16.020 11.015 -5.988 1.00 96.56 181 ASP A N 1
ATOM 1551 C CA . ASP A 1 181 ? 15.658 9.593 -5.868 1.00 96.56 181 ASP A CA 1
ATOM 1552 C C . ASP A 1 181 ? 16.100 9.048 -4.500 1.00 96.56 181 ASP A C 1
ATOM 1554 O O . ASP A 1 181 ? 15.279 8.509 -3.759 1.00 96.56 181 ASP A O 1
ATOM 1558 N N . SER A 1 182 ? 17.350 9.264 -4.084 1.00 96.44 182 SER A N 1
ATOM 1559 C CA . SER A 1 182 ? 17.837 8.753 -2.794 1.00 96.44 182 SER A CA 1
ATOM 1560 C C . SER A 1 182 ? 17.069 9.320 -1.595 1.00 96.44 182 SER A C 1
ATOM 1562 O O . SER A 1 182 ? 16.548 8.543 -0.792 1.00 96.44 182 SER A O 1
ATOM 1564 N N . LEU A 1 183 ? 16.934 10.644 -1.480 1.00 96.88 183 LEU A N 1
ATOM 1565 C CA . LEU A 1 183 ? 16.290 11.274 -0.325 1.00 96.88 183 LEU A CA 1
ATOM 1566 C C . LEU A 1 183 ? 14.811 10.907 -0.211 1.00 96.88 183 LEU A C 1
ATOM 1568 O O . LEU A 1 183 ? 14.348 10.598 0.887 1.00 96.88 183 LEU A O 1
ATOM 1572 N N . ILE A 1 184 ? 14.069 10.892 -1.323 1.00 96.19 184 ILE A N 1
ATOM 1573 C CA . ILE A 1 184 ? 12.646 10.530 -1.305 1.00 96.19 184 ILE A CA 1
ATOM 1574 C C . ILE A 1 184 ? 12.465 9.076 -0.853 1.00 96.19 184 ILE A C 1
ATOM 1576 O O . ILE A 1 184 ? 11.629 8.816 0.015 1.00 96.19 184 ILE A O 1
ATOM 1580 N N . ASN A 1 185 ? 13.258 8.135 -1.383 1.00 94.88 185 ASN A N 1
ATOM 1581 C CA . ASN A 1 185 ? 13.167 6.729 -0.973 1.00 94.88 185 ASN A CA 1
ATOM 1582 C C .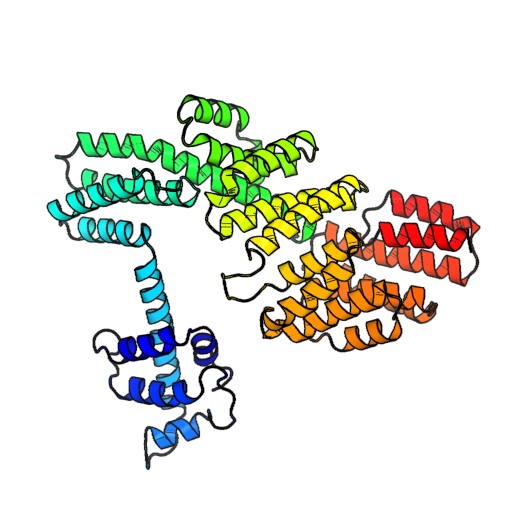 ASN A 1 185 ? 13.577 6.545 0.501 1.00 94.88 185 ASN A C 1
ATOM 1584 O O . ASN A 1 185 ? 12.918 5.801 1.225 1.00 94.88 185 ASN A O 1
ATOM 1588 N N . ILE A 1 186 ? 14.616 7.243 0.976 1.00 96.31 186 ILE A N 1
ATOM 1589 C CA . ILE A 1 186 ? 15.035 7.203 2.388 1.00 96.31 186 ILE A CA 1
ATOM 1590 C C . ILE A 1 186 ? 13.911 7.711 3.300 1.00 96.31 186 ILE A C 1
ATOM 1592 O O . ILE A 1 186 ? 13.573 7.042 4.277 1.00 96.31 186 ILE A O 1
ATOM 1596 N N . LEU A 1 187 ? 13.300 8.854 2.973 1.00 96.75 187 LEU A N 1
ATOM 1597 C CA . LEU A 1 187 ? 12.189 9.429 3.739 1.00 96.75 187 LEU A CA 1
ATOM 1598 C C . LEU A 1 187 ? 10.952 8.521 3.730 1.00 96.75 187 LEU A C 1
ATOM 1600 O O . LEU A 1 187 ? 10.295 8.363 4.763 1.00 96.75 187 LEU A O 1
ATOM 1604 N N . ASP A 1 188 ? 10.635 7.900 2.589 1.00 94.50 188 ASP A N 1
ATOM 1605 C CA . ASP A 1 188 ? 9.514 6.966 2.491 1.00 94.50 188 ASP A CA 1
ATOM 1606 C C . ASP A 1 188 ? 9.729 5.717 3.356 1.00 94.50 188 ASP A C 1
ATOM 1608 O O . ASP A 1 188 ? 8.866 5.361 4.165 1.00 94.50 188 ASP A O 1
ATOM 1612 N N . ILE A 1 189 ? 10.908 5.098 3.255 1.00 93.38 189 ILE A N 1
ATOM 1613 C CA . ILE A 1 189 ? 11.281 3.937 4.068 1.00 93.38 189 ILE A CA 1
ATOM 1614 C C . ILE A 1 189 ? 11.279 4.309 5.553 1.00 93.38 189 ILE A C 1
ATOM 1616 O O . ILE A 1 189 ? 10.698 3.581 6.356 1.00 93.38 189 ILE A O 1
ATOM 1620 N N . ALA A 1 190 ? 11.868 5.446 5.930 1.00 93.94 190 ALA A N 1
ATOM 1621 C CA . ALA A 1 190 ? 11.913 5.904 7.316 1.00 93.94 190 ALA A CA 1
ATOM 1622 C C . ALA A 1 190 ? 10.512 6.081 7.914 1.00 93.94 190 ALA A C 1
ATOM 1624 O O . ALA A 1 190 ? 10.240 5.591 9.013 1.00 93.94 190 ALA A O 1
ATOM 1625 N N . TYR A 1 191 ? 9.592 6.706 7.174 1.00 93.88 191 TYR A N 1
ATOM 1626 C CA . TYR A 1 191 ? 8.194 6.807 7.589 1.00 93.88 191 TYR A CA 1
ATOM 1627 C C . TYR A 1 191 ? 7.572 5.420 7.817 1.00 93.88 191 TYR A C 1
ATOM 1629 O O . TYR A 1 191 ? 6.949 5.177 8.855 1.00 93.88 191 TYR A O 1
ATOM 1637 N N . ASN A 1 192 ? 7.747 4.495 6.866 1.00 90.38 192 ASN A N 1
ATOM 1638 C CA . ASN A 1 192 ? 7.159 3.157 6.944 1.00 90.38 192 ASN A CA 1
ATOM 1639 C C . ASN A 1 192 ? 7.742 2.349 8.118 1.00 90.38 192 ASN A C 1
ATOM 1641 O O . ASN A 1 192 ? 6.993 1.665 8.820 1.00 90.38 192 ASN A O 1
ATOM 1645 N N . VAL A 1 193 ? 9.044 2.487 8.396 1.00 89.12 193 VAL A N 1
ATOM 1646 C CA . VAL A 1 193 ? 9.703 1.905 9.576 1.00 89.12 193 VAL A CA 1
ATOM 1647 C C . VAL A 1 193 ? 9.113 2.481 10.866 1.00 89.12 193 VAL A C 1
ATOM 1649 O O . VAL A 1 193 ? 8.733 1.711 11.748 1.00 89.12 193 VAL A O 1
ATOM 1652 N N . HIS A 1 194 ? 8.937 3.804 10.969 1.00 87.69 194 HIS A N 1
ATOM 1653 C CA . HIS A 1 194 ? 8.302 4.429 12.137 1.00 87.69 194 HIS A CA 1
ATOM 1654 C C . HIS A 1 194 ? 6.883 3.909 12.392 1.00 87.69 194 HIS A C 1
ATOM 1656 O O . HIS A 1 194 ? 6.543 3.551 13.526 1.00 87.69 194 HIS A O 1
ATOM 1662 N N . ILE A 1 195 ? 6.050 3.831 11.349 1.00 85.38 195 ILE A N 1
ATOM 1663 C CA . ILE A 1 195 ? 4.700 3.264 11.461 1.00 85.38 195 ILE A CA 1
ATOM 1664 C C . ILE A 1 195 ? 4.769 1.800 11.892 1.00 85.38 195 ILE A C 1
ATOM 1666 O O . ILE A 1 195 ? 4.062 1.393 12.819 1.00 85.38 195 ILE A O 1
ATOM 1670 N N . GLY A 1 196 ? 5.644 1.022 11.266 1.00 80.75 196 GLY A N 1
ATOM 1671 C CA . GLY A 1 196 ? 5.823 -0.392 11.542 1.00 80.75 196 GLY A CA 1
ATOM 1672 C C . GLY A 1 196 ? 6.228 -0.688 12.991 1.00 80.75 196 GLY A C 1
ATOM 1673 O O . GLY A 1 196 ? 5.601 -1.536 13.628 1.00 80.75 196 GLY A O 1
ATOM 1674 N N . LEU A 1 197 ? 7.184 0.062 13.550 1.00 78.06 197 LEU A N 1
ATOM 1675 C CA . LEU A 1 197 ? 7.593 -0.037 14.962 1.00 78.06 197 LEU A CA 1
ATOM 1676 C C . LEU A 1 197 ? 6.457 0.327 15.926 1.00 78.06 197 LEU A C 1
ATOM 1678 O O . LEU A 1 197 ? 6.326 -0.265 16.996 1.00 78.06 197 LEU A O 1
ATOM 1682 N N . SER A 1 198 ? 5.600 1.275 15.538 1.00 71.50 198 SER A N 1
ATOM 1683 C CA . SER A 1 198 ? 4.450 1.679 16.354 1.00 71.50 198 SER A CA 1
ATOM 1684 C C . SER A 1 198 ? 3.262 0.707 16.299 1.00 71.50 198 SER A C 1
ATOM 1686 O O . SER A 1 198 ? 2.341 0.843 17.104 1.00 71.50 198 SER A O 1
ATOM 1688 N N . THR A 1 199 ? 3.258 -0.269 15.379 1.00 67.75 199 THR A N 1
ATOM 1689 C CA . THR A 1 199 ? 2.065 -1.092 15.099 1.00 67.75 199 THR A CA 1
ATOM 1690 C C . THR A 1 199 ? 2.296 -2.603 15.069 1.00 67.75 199 THR A C 1
ATOM 1692 O O . THR A 1 199 ? 1.519 -3.317 15.703 1.00 67.75 199 THR A O 1
ATOM 1695 N N . MET A 1 200 ? 3.298 -3.104 14.334 1.00 62.53 200 MET A N 1
ATOM 1696 C CA . MET A 1 200 ? 3.400 -4.528 13.968 1.00 62.53 200 MET A CA 1
ATOM 1697 C C . MET A 1 200 ? 4.788 -5.143 14.184 1.00 62.53 200 MET A C 1
ATOM 1699 O O . MET A 1 200 ? 4.859 -6.272 14.661 1.00 62.53 200 MET A O 1
ATOM 1703 N N . TYR A 1 201 ? 5.886 -4.445 13.878 1.00 63.88 201 TYR A N 1
ATOM 1704 C CA . TYR A 1 201 ? 7.218 -5.064 13.856 1.00 63.88 201 TYR A CA 1
ATOM 1705 C C . TYR A 1 201 ? 7.896 -5.074 15.229 1.00 63.88 201 TYR A C 1
ATOM 1707 O O . TYR A 1 201 ? 8.089 -4.030 15.852 1.00 63.88 201 TYR A O 1
ATOM 1715 N N . SER A 1 202 ? 8.323 -6.257 15.677 1.00 55.03 202 SER A N 1
ATOM 1716 C CA . SER A 1 202 ? 9.350 -6.415 16.711 1.00 55.03 202 SER A CA 1
ATOM 1717 C C . SER A 1 202 ? 10.727 -6.472 16.035 1.00 55.03 202 SER A C 1
ATOM 1719 O O . SER A 1 202 ? 11.073 -7.499 15.453 1.00 55.03 202 SER A O 1
ATOM 1721 N N . GLY A 1 203 ? 11.519 -5.395 16.066 1.00 57.34 203 GLY A N 1
ATOM 1722 C CA . GLY A 1 203 ? 12.831 -5.388 15.403 1.00 57.34 203 GLY A CA 1
ATOM 1723 C C . GLY A 1 203 ? 13.824 -4.359 15.951 1.00 57.34 203 GLY A C 1
ATOM 1724 O O . GLY A 1 203 ? 13.458 -3.216 16.207 1.00 57.34 203 GLY A O 1
ATOM 1725 N N . LYS A 1 204 ? 15.080 -4.802 16.129 1.00 62.78 204 LYS A N 1
ATOM 1726 C CA . LYS A 1 204 ? 16.285 -4.006 16.443 1.00 62.78 204 LYS A CA 1
ATOM 1727 C C . LYS A 1 204 ? 16.925 -3.425 15.166 1.00 62.78 204 LYS A C 1
ATOM 1729 O O . LYS A 1 204 ? 16.702 -3.950 14.083 1.00 62.78 204 LYS A O 1
ATOM 1734 N 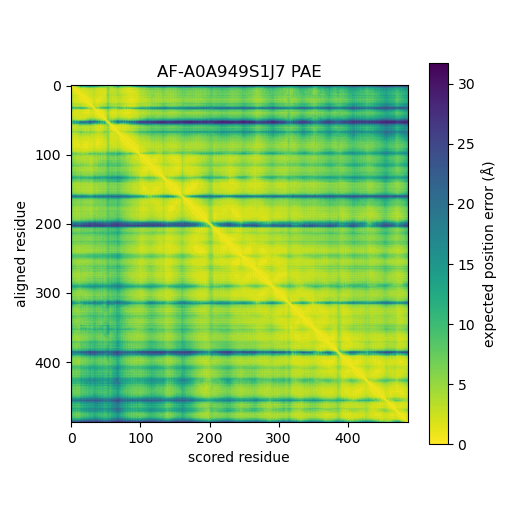N . ALA A 1 205 ? 17.780 -2.414 15.372 1.00 58.88 205 ALA A N 1
ATOM 1735 C CA . ALA A 1 205 ? 18.596 -1.645 14.418 1.00 58.88 205 ALA A CA 1
ATOM 1736 C C . ALA A 1 205 ? 17.818 -1.010 13.251 1.00 58.88 205 ALA A C 1
ATOM 1738 O O . ALA A 1 205 ? 17.648 -1.594 12.185 1.00 58.88 205 ALA A O 1
ATOM 1739 N N . ASN A 1 206 ? 17.416 0.249 13.438 1.00 80.88 206 ASN A N 1
ATOM 1740 C CA . ASN A 1 206 ? 16.748 1.046 12.413 1.00 80.88 206 ASN A CA 1
ATOM 1741 C C . ASN A 1 206 ? 17.760 1.959 11.718 1.00 80.88 206 ASN A C 1
ATOM 1743 O O . ASN A 1 206 ? 17.795 3.162 11.969 1.00 80.88 206 ASN A O 1
ATOM 1747 N N . ILE A 1 207 ? 18.601 1.380 10.854 1.00 90.19 207 ILE A N 1
ATOM 1748 C CA . ILE A 1 207 ? 19.712 2.105 10.215 1.00 90.19 207 ILE A CA 1
ATOM 1749 C C . ILE A 1 207 ? 19.255 3.369 9.477 1.00 90.19 207 ILE A C 1
ATOM 1751 O O . ILE A 1 207 ? 19.915 4.393 9.569 1.00 90.19 207 ILE A O 1
ATOM 1755 N N . VAL A 1 208 ? 18.099 3.322 8.807 1.00 92.00 208 VAL A N 1
ATOM 1756 C CA . VAL A 1 208 ? 17.542 4.473 8.084 1.00 92.00 208 VAL A CA 1
ATOM 1757 C C . VAL A 1 208 ? 17.162 5.616 9.029 1.00 92.00 208 VAL A C 1
ATOM 1759 O O . VAL A 1 208 ? 17.366 6.777 8.695 1.00 92.00 208 VAL A O 1
ATOM 1762 N N . LEU A 1 209 ? 16.661 5.291 10.226 1.00 90.19 209 LEU A N 1
ATOM 1763 C CA . LEU A 1 209 ? 16.296 6.290 11.227 1.00 90.19 209 LEU A CA 1
ATOM 1764 C C . LEU A 1 209 ? 17.552 6.923 11.816 1.00 90.19 209 LEU A C 1
ATOM 1766 O O . LEU A 1 209 ? 17.669 8.140 11.806 1.00 90.19 209 LEU A O 1
ATOM 1770 N N . HIS A 1 210 ? 18.536 6.105 12.201 1.00 89.75 210 HIS A N 1
ATOM 1771 C CA . HIS A 1 210 ? 19.827 6.604 12.680 1.00 89.75 210 HIS A CA 1
ATOM 1772 C C . HIS A 1 210 ? 20.565 7.432 11.626 1.00 89.75 210 HIS A C 1
ATOM 1774 O O . HIS A 1 210 ? 21.181 8.440 11.955 1.00 89.75 210 HIS A O 1
ATOM 1780 N N . TYR A 1 211 ? 20.488 7.046 10.352 1.00 93.19 211 TYR A N 1
ATOM 1781 C CA . TYR A 1 211 ? 21.061 7.828 9.262 1.00 93.19 211 TYR A CA 1
ATOM 1782 C C . TYR A 1 211 ? 20.413 9.215 9.169 1.00 93.19 211 TYR A C 1
ATOM 1784 O O . TYR A 1 211 ? 21.124 10.215 9.118 1.00 93.19 211 TYR A O 1
ATOM 1792 N N . LEU A 1 212 ? 19.078 9.288 9.212 1.00 93.12 212 LEU A N 1
ATOM 1793 C CA . LEU A 1 212 ? 18.350 10.559 9.166 1.00 93.12 212 LEU A CA 1
ATOM 1794 C C . LEU A 1 212 ? 18.545 11.420 10.420 1.00 93.12 212 LEU A C 1
ATOM 1796 O O . LEU A 1 212 ? 18.624 12.636 10.293 1.00 93.12 212 LEU A O 1
ATOM 1800 N N . GLU A 1 213 ? 18.664 10.816 11.605 1.00 89.94 213 GLU A N 1
ATOM 1801 C CA . GLU A 1 213 ? 18.978 11.519 12.862 1.00 89.94 213 GLU A CA 1
ATOM 1802 C C . GLU A 1 213 ? 20.326 12.255 12.801 1.00 89.94 213 GLU A C 1
ATOM 1804 O O . GLU A 1 213 ? 20.510 13.265 13.474 1.00 89.94 213 GLU A O 1
ATOM 1809 N N . ASN A 1 214 ? 21.261 11.767 11.980 1.00 92.56 214 ASN A N 1
ATOM 1810 C CA . ASN A 1 214 ? 22.590 12.353 11.799 1.00 92.56 214 ASN A CA 1
ATOM 1811 C C . ASN A 1 214 ? 22.701 13.229 10.538 1.00 92.56 214 ASN A C 1
ATOM 1813 O O . ASN A 1 214 ? 23.784 13.732 10.231 1.00 92.56 214 ASN A O 1
ATOM 1817 N N . LEU A 1 215 ? 21.608 13.421 9.795 1.00 93.56 215 LEU A N 1
ATOM 1818 C CA . LEU A 1 215 ? 21.583 14.219 8.574 1.00 93.56 215 LEU A CA 1
ATOM 1819 C C . LEU A 1 215 ? 20.876 15.556 8.822 1.00 93.56 215 LEU A C 1
ATOM 1821 O O . LEU A 1 215 ? 19.760 15.599 9.334 1.00 93.56 215 LEU A O 1
ATOM 1825 N N . ASN A 1 216 ? 21.490 16.664 8.397 1.00 95.25 216 ASN A N 1
ATOM 1826 C CA . ASN A 1 216 ? 20.859 17.985 8.458 1.00 95.25 216 ASN A CA 1
ATOM 1827 C C . ASN A 1 216 ? 19.785 18.134 7.361 1.00 95.25 216 ASN A C 1
ATOM 1829 O O . ASN A 1 216 ? 20.016 18.771 6.330 1.00 95.25 216 ASN A O 1
ATOM 1833 N N . LEU A 1 217 ? 18.614 17.525 7.575 1.00 94.81 217 LEU A N 1
ATOM 1834 C CA . LEU A 1 217 ? 17.497 17.550 6.624 1.00 94.81 217 LEU A CA 1
ATOM 1835 C C . LEU A 1 217 ? 16.988 18.966 6.338 1.00 94.81 217 LEU A C 1
ATOM 1837 O O . LEU A 1 217 ? 16.607 19.245 5.205 1.00 94.81 217 LEU A O 1
ATOM 1841 N N . GLU A 1 218 ? 17.005 19.862 7.325 1.00 95.31 218 GLU A N 1
ATOM 1842 C CA . GLU A 1 218 ? 16.594 21.259 7.139 1.00 95.31 218 GLU A CA 1
ATOM 1843 C C . GLU A 1 218 ? 17.547 21.990 6.189 1.00 95.31 218 GLU A C 1
ATOM 1845 O O . GLU A 1 218 ? 17.105 22.576 5.201 1.00 95.31 218 GLU A O 1
ATOM 1850 N N . GLY A 1 219 ? 18.859 21.864 6.411 1.00 97.25 219 GLY A N 1
ATOM 1851 C CA . GLY A 1 219 ? 19.871 22.433 5.520 1.00 97.25 219 GLY A CA 1
ATOM 1852 C C . GLY A 1 219 ? 19.804 21.854 4.105 1.00 97.25 219 GLY A C 1
ATOM 1853 O O . GLY A 1 219 ? 19.901 22.596 3.127 1.00 97.25 219 GLY A O 1
ATOM 1854 N N . VAL A 1 220 ? 19.573 20.543 3.975 1.00 96.25 220 VAL A N 1
ATOM 1855 C CA . VAL A 1 220 ? 19.353 19.896 2.669 1.00 96.25 220 VAL A CA 1
ATOM 1856 C C . VAL A 1 220 ? 18.103 20.455 1.987 1.00 96.25 220 VAL A C 1
ATOM 1858 O O . VAL A 1 220 ? 18.156 20.807 0.809 1.00 96.25 220 VAL A O 1
ATOM 1861 N N . SER A 1 221 ? 17.000 20.599 2.723 1.00 97.06 221 SER A N 1
ATOM 1862 C CA . SER A 1 221 ? 15.755 21.185 2.220 1.00 97.06 221 SER A CA 1
ATOM 1863 C C . SER A 1 221 ? 15.972 22.605 1.687 1.00 97.06 221 SER A C 1
ATOM 1865 O O . SER A 1 221 ? 15.501 22.931 0.596 1.00 97.06 221 SER A O 1
ATOM 1867 N N . ASP A 1 222 ? 16.722 23.439 2.410 1.00 97.62 22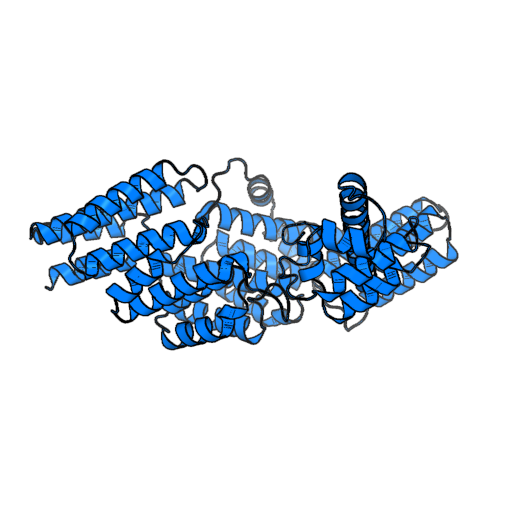2 ASP A N 1
ATOM 1868 C CA . ASP A 1 222 ? 17.032 24.811 1.997 1.00 97.62 222 ASP A CA 1
ATOM 1869 C C . ASP A 1 222 ? 17.889 24.873 0.729 1.00 97.62 222 ASP A C 1
ATOM 1871 O O . ASP A 1 222 ? 17.646 25.718 -0.140 1.00 97.62 222 ASP A O 1
ATOM 1875 N N . ILE A 1 223 ? 18.872 23.976 0.599 1.00 96.81 223 ILE A N 1
ATOM 1876 C CA . ILE A 1 223 ? 19.697 23.860 -0.609 1.00 96.81 223 ILE A CA 1
ATOM 1877 C C . ILE A 1 223 ? 18.822 23.458 -1.796 1.00 96.81 223 ILE A C 1
ATOM 1879 O O . ILE A 1 223 ? 18.811 24.157 -2.807 1.00 96.81 223 ILE A O 1
ATOM 1883 N N . LEU A 1 224 ? 18.031 22.387 -1.669 1.00 97.25 224 LEU A N 1
ATOM 1884 C CA . LEU A 1 224 ? 17.182 21.895 -2.760 1.00 97.25 224 LEU A CA 1
ATOM 1885 C C . LEU A 1 224 ? 16.165 22.941 -3.218 1.00 97.25 224 LEU A C 1
ATOM 1887 O O . LEU A 1 224 ? 15.953 23.112 -4.421 1.00 97.25 224 LEU A O 1
ATOM 1891 N N . LYS A 1 225 ? 15.587 23.686 -2.272 1.00 97.31 225 LYS A N 1
ATOM 1892 C CA . LYS A 1 225 ? 14.636 24.763 -2.558 1.00 97.31 225 LYS A CA 1
ATOM 1893 C C . LYS A 1 225 ? 15.257 25.899 -3.372 1.00 97.31 225 LYS A C 1
ATOM 1895 O O . LYS A 1 225 ? 14.579 26.463 -4.227 1.00 97.31 225 LYS A O 1
ATOM 1900 N N . LYS A 1 226 ? 16.523 26.240 -3.108 1.00 96.88 226 LYS A N 1
ATOM 1901 C CA . LYS A 1 226 ? 17.256 27.299 -3.823 1.00 96.88 226 LYS A CA 1
ATOM 1902 C C . LYS A 1 226 ? 17.796 26.817 -5.167 1.00 96.88 226 LYS A C 1
ATOM 1904 O O . LYS A 1 226 ? 17.650 27.517 -6.162 1.00 96.88 226 LYS A O 1
ATOM 1909 N N . SER A 1 227 ? 18.408 25.637 -5.194 1.00 94.88 227 SER A N 1
ATOM 1910 C CA . SER A 1 227 ? 19.109 25.111 -6.368 1.00 94.88 227 SER A CA 1
ATOM 1911 C C . SER A 1 227 ? 18.169 24.502 -7.407 1.00 94.88 227 SER A C 1
ATOM 1913 O O . SER A 1 227 ? 18.457 24.564 -8.596 1.00 94.88 227 SER A O 1
ATOM 1915 N N . THR A 1 228 ? 17.048 23.916 -6.976 1.00 95.06 228 THR A N 1
ATOM 1916 C CA . THR A 1 228 ? 16.150 23.117 -7.833 1.00 95.06 228 THR A CA 1
ATOM 1917 C C . THR A 1 228 ? 14.665 23.374 -7.510 1.00 95.06 228 THR A C 1
ATOM 1919 O O . THR A 1 228 ? 13.925 22.446 -7.177 1.00 95.06 228 THR A O 1
ATOM 1922 N N . PRO A 1 229 ? 14.178 24.631 -7.595 1.00 95.06 229 PRO A N 1
ATOM 1923 C CA . PRO A 1 229 ? 12.828 25.003 -7.149 1.00 95.06 229 PRO A CA 1
ATOM 1924 C C . PRO A 1 229 ? 11.695 24.282 -7.898 1.00 95.06 229 PRO A C 1
ATOM 1926 O O . PRO A 1 229 ? 10.613 24.111 -7.343 1.00 95.06 229 PRO A O 1
ATOM 1929 N N . HIS A 1 230 ? 11.935 23.840 -9.135 1.00 91.94 230 HIS A N 1
ATOM 1930 C CA . HIS A 1 230 ? 10.962 23.098 -9.943 1.00 91.94 230 HIS A CA 1
ATOM 1931 C C . HIS A 1 230 ? 10.740 21.662 -9.433 1.00 91.94 230 HIS A C 1
ATOM 1933 O O . HIS A 1 230 ? 9.612 21.173 -9.445 1.00 91.94 230 HIS A O 1
ATOM 1939 N N . SER A 1 231 ? 11.797 21.012 -8.937 1.00 94.25 231 SER A N 1
ATOM 1940 C CA . SER A 1 231 ? 11.789 19.631 -8.427 1.00 94.25 231 SER A CA 1
ATOM 1941 C C . SER A 1 231 ? 11.458 19.554 -6.933 1.00 94.25 231 SER A C 1
ATOM 1943 O O . SER A 1 231 ? 10.876 18.571 -6.461 1.00 94.25 231 SER A O 1
ATOM 1945 N N . TYR A 1 232 ? 11.763 20.625 -6.192 1.00 96.19 232 TYR A N 1
ATOM 1946 C CA . TYR A 1 232 ? 11.600 20.717 -4.742 1.00 96.19 232 TYR A CA 1
ATOM 1947 C C . TYR A 1 232 ? 10.217 20.296 -4.210 1.00 96.19 232 TYR A C 1
ATOM 1949 O O . TYR A 1 232 ? 10.189 19.596 -3.196 1.00 96.19 232 TYR A O 1
ATOM 1957 N N . PRO A 1 233 ? 9.074 20.612 -4.858 1.00 95.56 233 PRO A N 1
ATOM 1958 C CA . PRO A 1 233 ? 7.758 20.203 -4.361 1.00 95.56 233 PRO A CA 1
ATOM 1959 C C . PRO A 1 233 ? 7.594 18.690 -4.158 1.00 95.56 233 PRO A C 1
ATOM 1961 O O . PRO A 1 233 ? 6.833 18.273 -3.283 1.00 95.56 233 PRO A O 1
ATOM 1964 N N . VAL A 1 234 ? 8.301 17.857 -4.934 1.00 95.44 234 VAL A N 1
ATOM 1965 C CA . VAL A 1 234 ? 8.250 16.397 -4.763 1.00 95.44 234 VAL A CA 1
ATOM 1966 C C . VAL A 1 234 ? 8.983 15.984 -3.492 1.00 95.44 234 VAL A C 1
ATOM 1968 O O . VAL A 1 234 ? 8.425 15.238 -2.690 1.00 95.44 234 VAL A O 1
ATOM 1971 N N . PHE A 1 235 ? 10.192 16.505 -3.269 1.00 97.00 235 PHE A N 1
ATOM 1972 C CA . PHE A 1 235 ? 10.929 16.285 -2.023 1.00 97.00 235 PHE A CA 1
ATOM 1973 C C . PHE A 1 235 ? 10.147 16.817 -0.815 1.00 97.00 235 PHE A C 1
ATOM 1975 O O . PHE A 1 235 ? 9.954 16.088 0.156 1.00 97.00 235 PHE A O 1
ATOM 1982 N N . GLU A 1 236 ? 9.636 18.050 -0.895 1.00 97.12 236 GLU A N 1
ATOM 1983 C CA . GLU A 1 236 ? 8.892 18.705 0.185 1.00 97.12 236 GLU A CA 1
ATOM 1984 C C . GLU A 1 236 ? 7.697 17.863 0.637 1.00 97.12 236 GLU A C 1
ATOM 1986 O O . GLU A 1 236 ? 7.454 17.728 1.835 1.00 97.12 236 GLU A O 1
ATOM 1991 N N . LEU A 1 237 ? 6.974 17.238 -0.296 1.00 97.38 237 LEU A N 1
ATOM 1992 C CA . LEU A 1 237 ? 5.843 16.381 0.044 1.00 97.38 237 LEU A CA 1
ATOM 1993 C C . LEU A 1 237 ? 6.258 15.182 0.911 1.00 97.38 237 LEU A C 1
ATOM 1995 O O . LEU A 1 237 ? 5.603 14.896 1.917 1.00 97.38 237 LEU A O 1
ATOM 1999 N N . PHE A 1 238 ? 7.330 14.482 0.533 1.00 96.62 238 PHE A N 1
ATOM 2000 C CA . PHE A 1 238 ? 7.829 13.318 1.275 1.00 96.62 238 PHE A CA 1
ATOM 2001 C C . PHE A 1 238 ? 8.534 13.718 2.571 1.00 96.62 238 PHE A C 1
ATOM 2003 O O . PHE A 1 238 ? 8.427 13.010 3.574 1.00 96.62 238 PHE A O 1
ATOM 2010 N N . TYR A 1 239 ? 9.165 14.890 2.591 1.00 97.50 239 TYR A N 1
ATOM 2011 C CA . TYR A 1 239 ? 9.738 15.462 3.799 1.00 97.50 239 TYR A CA 1
ATOM 2012 C C . TYR A 1 239 ? 8.649 15.832 4.814 1.00 97.50 239 TYR A C 1
ATOM 2014 O O . TYR A 1 239 ? 8.702 15.393 5.960 1.00 97.50 239 TYR A O 1
ATOM 2022 N N . LEU A 1 240 ? 7.587 16.525 4.388 1.00 97.62 240 LEU A N 1
ATOM 2023 C CA . LEU A 1 240 ? 6.424 16.829 5.230 1.00 97.62 240 LEU A CA 1
ATOM 2024 C C . LEU A 1 240 ? 5.701 15.562 5.700 1.00 97.62 240 LEU A C 1
ATOM 2026 O O . LEU A 1 240 ? 5.252 15.503 6.846 1.00 97.62 240 LEU A O 1
ATOM 2030 N N . ARG A 1 241 ? 5.611 14.533 4.848 1.00 96.69 241 ARG A N 1
ATOM 2031 C CA . ARG A 1 241 ? 5.083 13.218 5.232 1.00 96.69 241 ARG A CA 1
ATOM 2032 C C . ARG A 1 241 ? 5.883 12.621 6.387 1.00 96.69 241 ARG A C 1
ATOM 2034 O O . ARG A 1 241 ? 5.284 12.202 7.377 1.00 96.69 241 ARG A O 1
ATOM 2041 N N . TYR A 1 242 ? 7.209 12.608 6.280 1.00 96.12 242 TYR A N 1
ATOM 2042 C CA . TYR A 1 242 ? 8.097 12.138 7.340 1.00 96.12 242 TYR A CA 1
ATOM 2043 C C . TYR A 1 242 ? 7.960 12.989 8.612 1.00 96.12 242 TYR A C 1
ATOM 2045 O O . TYR A 1 242 ? 7.642 12.458 9.674 1.00 96.12 242 TYR A O 1
ATOM 2053 N N . LEU A 1 243 ? 8.055 14.317 8.511 1.00 95.25 243 LEU A N 1
ATOM 2054 C CA . LEU A 1 243 ? 7.892 15.212 9.661 1.00 95.25 243 LEU A CA 1
ATOM 2055 C C . LEU A 1 243 ? 6.533 15.046 10.356 1.00 95.25 243 LEU A C 1
ATOM 2057 O O . LEU A 1 243 ? 6.456 15.147 11.578 1.00 95.25 243 LEU A O 1
ATOM 2061 N N . SER A 1 244 ? 5.464 14.739 9.611 1.00 95.00 244 SER A N 1
ATOM 2062 C CA . SER A 1 244 ? 4.130 14.551 10.194 1.00 95.00 244 SER A CA 1
ATOM 2063 C C . SER A 1 244 ? 4.077 13.410 11.214 1.00 95.00 244 SER A C 1
ATOM 2065 O O . SER A 1 244 ? 3.310 13.494 12.172 1.00 95.00 244 SER A O 1
ATOM 2067 N N . ILE A 1 245 ? 4.894 12.359 11.057 1.00 90.19 245 ILE A N 1
ATOM 2068 C CA . ILE A 1 245 ? 4.940 11.260 12.029 1.00 90.19 245 ILE A CA 1
ATOM 2069 C C . ILE A 1 245 ? 5.937 11.517 13.163 1.00 90.19 245 ILE A C 1
ATOM 2071 O O . ILE A 1 245 ? 5.677 11.070 14.282 1.00 90.19 245 ILE A O 1
ATOM 2075 N N . ILE A 1 246 ? 7.022 12.250 12.888 1.00 90.44 246 ILE A N 1
ATOM 2076 C CA . ILE A 1 246 ? 8.055 12.601 13.872 1.00 90.44 246 ILE A CA 1
ATOM 2077 C C . ILE A 1 246 ? 7.546 13.656 14.852 1.00 90.44 246 ILE A C 1
ATOM 2079 O O . ILE A 1 246 ? 7.492 13.403 16.052 1.00 90.44 246 ILE A O 1
ATOM 2083 N N . ASN A 1 247 ? 7.114 14.810 14.342 1.00 91.19 247 ASN A N 1
ATOM 2084 C CA . ASN A 1 247 ? 6.640 15.917 15.172 1.00 91.19 247 ASN A CA 1
ATOM 2085 C C . ASN A 1 247 ? 5.271 15.601 15.786 1.00 91.19 247 ASN A C 1
ATOM 2087 O O . ASN A 1 247 ? 4.953 16.023 16.896 1.00 91.19 247 ASN A O 1
ATOM 2091 N N . PHE A 1 248 ? 4.453 14.843 15.048 1.00 91.25 248 PHE A N 1
ATOM 2092 C CA . PHE A 1 248 ? 3.113 14.414 15.445 1.00 91.25 248 PHE A CA 1
ATOM 2093 C C . PHE A 1 248 ? 2.171 15.567 15.884 1.00 91.25 248 PHE A C 1
ATOM 2095 O O . PHE A 1 248 ? 1.266 15.403 16.715 1.00 91.25 248 PHE A O 1
ATOM 2102 N N . ASP A 1 249 ? 2.340 16.743 15.274 1.00 94.12 249 ASP A N 1
ATOM 2103 C CA . ASP A 1 249 ? 1.573 17.964 15.534 1.00 94.12 249 ASP A CA 1
ATOM 2104 C C . ASP A 1 249 ? 0.579 18.306 14.403 1.00 94.12 249 ASP A C 1
ATOM 2106 O O . ASP A 1 249 ? 0.707 17.858 13.260 1.00 94.12 249 ASP A O 1
ATOM 2110 N N . GLU A 1 250 ? -0.447 19.103 14.722 1.00 94.75 250 GLU A N 1
ATOM 2111 C CA . GLU A 1 250 ? -1.485 19.473 13.749 1.00 94.75 250 GLU A CA 1
ATOM 2112 C C . GLU A 1 250 ? -0.960 20.366 12.618 1.00 94.75 250 GLU A C 1
ATOM 2114 O O . GLU A 1 250 ? -1.403 20.233 11.475 1.00 94.75 250 GLU A O 1
ATOM 2119 N N . ALA A 1 251 ? -0.029 21.279 12.910 1.00 96.38 251 ALA A N 1
ATOM 2120 C CA . ALA A 1 251 ? 0.441 22.257 11.936 1.00 96.38 251 ALA A CA 1
ATOM 2121 C C . ALA A 1 251 ? 1.200 21.568 10.795 1.00 96.38 251 ALA A C 1
ATOM 2123 O O . ALA A 1 251 ? 0.939 21.848 9.620 1.00 96.38 251 ALA A O 1
ATOM 2124 N N . THR A 1 252 ? 2.079 20.620 11.124 1.00 96.50 252 THR A N 1
ATOM 2125 C CA . THR A 1 252 ? 2.787 19.793 10.139 1.00 96.50 252 THR A CA 1
ATOM 2126 C C . THR A 1 252 ? 1.812 18.934 9.335 1.00 96.50 252 THR A C 1
ATOM 2128 O O . THR A 1 252 ? 1.922 18.882 8.108 1.00 96.50 252 THR A O 1
ATOM 2131 N N . TYR A 1 253 ? 0.804 18.329 9.978 1.00 96.62 253 TYR A N 1
ATOM 2132 C CA . TYR A 1 253 ? -0.232 17.565 9.274 1.00 96.62 253 TYR A CA 1
ATOM 2133 C C . TYR A 1 253 ? -0.982 18.409 8.237 1.00 96.62 253 TYR A C 1
ATOM 2135 O O . TYR A 1 253 ? -1.114 17.986 7.090 1.00 96.62 253 TYR A O 1
ATOM 2143 N N . TYR A 1 254 ? -1.450 19.611 8.591 1.00 97.25 254 TYR A N 1
ATOM 2144 C CA . TYR A 1 254 ? -2.194 20.444 7.641 1.00 97.25 254 TYR A CA 1
ATOM 2145 C C . TYR A 1 254 ? -1.308 20.980 6.511 1.00 97.25 254 TYR A C 1
ATOM 2147 O O . TYR A 1 254 ? -1.779 21.068 5.373 1.00 97.25 254 TYR A O 1
ATOM 2155 N N . LYS A 1 255 ? -0.025 21.270 6.777 1.00 97.75 255 LYS A N 1
ATOM 2156 C CA . LYS A 1 255 ? 0.959 21.575 5.722 1.00 97.75 255 LYS A CA 1
ATOM 2157 C C . LYS A 1 255 ? 1.108 20.396 4.759 1.00 97.75 255 LYS A C 1
ATOM 2159 O O . LYS A 1 255 ? 0.968 20.582 3.550 1.00 97.75 255 LYS A O 1
ATOM 2164 N N . TYR A 1 256 ? 1.301 19.187 5.292 1.00 98.12 256 TYR A N 1
ATOM 2165 C CA . TYR A 1 256 ? 1.410 17.964 4.500 1.00 98.12 256 TYR A CA 1
ATOM 2166 C C . TYR A 1 256 ? 0.141 17.690 3.682 1.00 98.12 256 TYR A C 1
ATOM 2168 O O . TYR A 1 256 ? 0.217 17.516 2.468 1.00 98.12 256 TYR A O 1
ATOM 2176 N N . LYS A 1 257 ? -1.041 17.734 4.311 1.00 98.00 257 LYS A N 1
ATOM 2177 C CA . LYS A 1 257 ? -2.337 17.555 3.641 1.00 98.00 257 LYS A CA 1
ATOM 2178 C C . LYS A 1 257 ? -2.512 18.559 2.505 1.00 98.00 257 LYS A C 1
ATOM 2180 O O . LYS A 1 257 ? -2.929 18.173 1.418 1.00 98.00 257 LYS A O 1
ATOM 2185 N N . LYS A 1 258 ? -2.188 19.836 2.730 1.00 97.88 258 LYS A N 1
ATOM 2186 C CA . LYS A 1 258 ? -2.295 20.879 1.701 1.00 97.88 258 LYS A CA 1
ATOM 2187 C C . LYS A 1 258 ? -1.382 20.587 0.509 1.00 97.88 258 LYS A C 1
ATOM 2189 O O . LYS A 1 258 ? -1.853 20.658 -0.624 1.00 97.88 258 LYS A O 1
ATOM 2194 N N . ALA A 1 259 ? -0.119 20.238 0.760 1.00 96.94 259 ALA A N 1
ATOM 2195 C CA . ALA A 1 259 ? 0.821 19.852 -0.291 1.00 96.94 259 ALA A CA 1
ATOM 2196 C C . ALA A 1 259 ? 0.311 18.622 -1.061 1.00 96.94 259 ALA A C 1
ATOM 2198 O O . ALA A 1 259 ? 0.199 18.667 -2.283 1.00 96.94 259 ALA A O 1
ATOM 2199 N N . ALA A 1 260 ? -0.119 17.581 -0.341 1.00 97.19 260 ALA A N 1
ATOM 2200 C CA . ALA A 1 260 ? -0.664 16.355 -0.911 1.00 97.19 260 ALA A CA 1
ATOM 2201 C C . ALA A 1 260 ? -1.878 16.618 -1.806 1.00 97.19 260 ALA A C 1
ATOM 2203 O O . ALA A 1 260 ? -1.919 16.137 -2.930 1.00 97.19 260 ALA A O 1
ATOM 2204 N N . MET A 1 261 ? -2.866 17.390 -1.341 1.00 96.69 261 MET A N 1
ATOM 2205 C CA . MET A 1 261 ? -4.081 17.655 -2.123 1.00 96.69 261 MET A CA 1
ATOM 2206 C C . MET A 1 261 ? -3.811 18.517 -3.359 1.00 96.69 261 MET A C 1
ATOM 2208 O O . MET A 1 261 ? -4.538 18.393 -4.340 1.00 96.69 261 MET A O 1
ATOM 2212 N N . LYS A 1 262 ? -2.773 19.363 -3.329 1.00 95.19 262 LYS A N 1
ATOM 2213 C CA . LYS A 1 262 ? -2.380 20.195 -4.472 1.00 95.19 262 LYS A CA 1
ATOM 2214 C C . LYS A 1 262 ? -1.798 19.361 -5.618 1.00 95.19 262 LYS A C 1
ATOM 2216 O O . LYS A 1 262 ? -2.081 19.666 -6.771 1.00 95.19 262 LYS A O 1
ATOM 2221 N N . SER A 1 263 ? -0.993 18.342 -5.314 1.00 92.81 263 SER A N 1
ATOM 2222 C CA . SER A 1 263 ? -0.240 17.571 -6.316 1.00 92.81 263 SER A CA 1
ATOM 2223 C C . SER A 1 263 ? -0.676 16.110 -6.457 1.00 92.81 263 SER A C 1
ATOM 2225 O O . SER A 1 263 ? -0.080 15.381 -7.240 1.00 92.81 263 SER A O 1
ATOM 2227 N N . LEU A 1 264 ? -1.726 15.654 -5.764 1.00 94.31 264 LEU A N 1
ATOM 2228 C CA . LEU A 1 264 ? -2.118 14.237 -5.731 1.00 94.31 264 LEU A CA 1
ATOM 2229 C C . LEU A 1 264 ? -2.237 13.604 -7.130 1.00 94.31 264 LEU A C 1
ATOM 2231 O O . LEU A 1 264 ? -1.737 12.507 -7.354 1.00 94.31 264 LEU A O 1
ATOM 2235 N N . ASP A 1 265 ? -2.861 14.303 -8.080 1.00 92.81 265 ASP A N 1
ATOM 2236 C CA . ASP A 1 265 ? -3.107 13.796 -9.439 1.00 92.81 265 ASP A CA 1
ATOM 2237 C C . ASP A 1 265 ? -1.862 13.760 -10.351 1.00 92.81 265 ASP A C 1
ATOM 2239 O O . ASP A 1 265 ? -1.870 13.113 -11.408 1.00 92.81 265 ASP A O 1
ATOM 2243 N N . GLN A 1 266 ? -0.763 14.381 -9.916 1.00 91.50 266 GLN A N 1
ATOM 2244 C CA . GLN A 1 266 ? 0.549 14.269 -10.555 1.00 91.50 266 GLN A CA 1
ATOM 2245 C C . GLN A 1 266 ? 1.189 12.903 -10.299 1.00 91.50 266 GLN A C 1
ATOM 2247 O O . GLN A 1 266 ? 1.947 12.426 -11.131 1.00 91.50 266 GLN A O 1
ATOM 2252 N N . TYR A 1 267 ? 0.861 12.242 -9.192 1.00 92.12 267 TYR A N 1
ATOM 2253 C CA . TYR A 1 267 ? 1.471 10.967 -8.840 1.00 92.12 267 TYR A CA 1
ATOM 2254 C C . TYR A 1 267 ? 0.773 9.787 -9.506 1.00 92.12 267 TYR A C 1
ATOM 2256 O O . TYR A 1 267 ? -0.441 9.805 -9.748 1.00 92.12 267 TYR A O 1
ATOM 2264 N N . ASN A 1 268 ? 1.539 8.723 -9.749 1.00 89.25 268 ASN A N 1
ATOM 2265 C CA . ASN A 1 268 ? 0.975 7.426 -10.094 1.00 89.25 268 ASN A CA 1
ATOM 2266 C C . ASN A 1 268 ? 0.060 6.886 -8.969 1.00 89.25 268 ASN A C 1
ATOM 2268 O O . ASN A 1 268 ? 0.045 7.367 -7.833 1.00 89.25 268 ASN A O 1
ATOM 2272 N N . ARG A 1 269 ? -0.734 5.867 -9.299 1.00 90.56 269 ARG A N 1
ATOM 2273 C CA . ARG A 1 269 ? -1.756 5.305 -8.406 1.00 90.56 269 ARG A CA 1
ATOM 2274 C C . ARG A 1 269 ? -1.188 4.814 -7.069 1.00 90.56 269 ARG A C 1
ATOM 2276 O O . ARG A 1 269 ? -1.823 5.001 -6.033 1.00 90.56 269 ARG A O 1
ATOM 2283 N N . GLU A 1 270 ? -0.025 4.174 -7.108 1.00 89.19 270 GLU A N 1
ATOM 2284 C CA . GLU A 1 270 ? 0.645 3.629 -5.927 1.00 89.19 270 GLU A CA 1
ATOM 2285 C C . GLU A 1 270 ? 1.055 4.753 -4.972 1.00 89.19 270 GLU A C 1
ATOM 2287 O O . GLU A 1 270 ? 0.684 4.741 -3.801 1.00 89.19 270 GLU A O 1
ATOM 2292 N N . ASN A 1 271 ? 1.695 5.797 -5.494 1.00 92.06 271 ASN A N 1
ATOM 2293 C CA . ASN A 1 271 ? 2.093 6.962 -4.713 1.00 92.06 271 ASN A CA 1
ATOM 2294 C C . ASN A 1 271 ? 0.885 7.739 -4.170 1.00 92.06 271 ASN A C 1
ATOM 2296 O O . ASN A 1 271 ? 0.903 8.161 -3.013 1.00 92.06 271 ASN A O 1
ATOM 2300 N N . GLN A 1 272 ? -0.206 7.866 -4.938 1.00 95.00 272 GLN A N 1
ATOM 2301 C CA . GLN A 1 272 ? -1.462 8.432 -4.426 1.00 95.00 272 GLN A CA 1
ATOM 2302 C C . GLN A 1 272 ? -1.996 7.646 -3.224 1.00 95.00 272 GLN A C 1
ATOM 2304 O O . GLN A 1 272 ? -2.407 8.241 -2.225 1.00 95.00 272 GLN A O 1
ATOM 2309 N N . PHE A 1 273 ? -1.992 6.314 -3.313 1.00 93.50 273 PHE A N 1
ATOM 2310 C CA . PHE A 1 273 ? -2.399 5.446 -2.212 1.00 93.50 273 PHE A CA 1
ATOM 2311 C C . PHE A 1 273 ? -1.485 5.640 -0.996 1.00 93.50 273 PHE A C 1
ATOM 2313 O O . PHE A 1 273 ? -1.994 5.902 0.093 1.00 93.50 273 PHE A O 1
ATOM 2320 N N . THR A 1 274 ? -0.163 5.618 -1.185 1.00 93.19 274 THR A N 1
ATOM 2321 C CA . THR A 1 274 ? 0.837 5.832 -0.126 1.00 93.19 274 THR A CA 1
ATOM 2322 C C . THR A 1 274 ? 0.640 7.162 0.601 1.00 93.19 274 THR A C 1
ATOM 2324 O O . THR A 1 274 ? 0.614 7.185 1.832 1.00 93.19 274 THR A O 1
ATOM 2327 N N . ILE A 1 275 ? 0.437 8.256 -0.141 1.00 96.00 275 ILE A N 1
ATOM 2328 C CA . ILE A 1 275 ? 0.208 9.602 0.408 1.00 96.00 275 ILE A CA 1
ATOM 2329 C C . ILE A 1 275 ? -1.064 9.638 1.268 1.00 96.00 275 ILE A C 1
ATOM 2331 O O . ILE A 1 275 ? -1.050 10.113 2.409 1.00 96.00 275 ILE A O 1
ATOM 2335 N N . LEU A 1 276 ? -2.176 9.117 0.743 1.00 96.75 276 LEU A N 1
ATOM 2336 C CA . LEU A 1 276 ? -3.454 9.130 1.456 1.00 96.75 276 LEU A CA 1
ATOM 2337 C C . LEU A 1 276 ? -3.423 8.218 2.685 1.00 96.75 276 LEU A C 1
ATOM 2339 O O . LEU A 1 276 ? -3.899 8.625 3.743 1.00 96.75 276 LEU A O 1
ATOM 2343 N N . VAL A 1 277 ? -2.806 7.038 2.590 1.00 93.69 277 VAL A N 1
ATOM 2344 C CA . VAL A 1 277 ? -2.610 6.128 3.730 1.00 93.69 277 VAL A CA 1
ATOM 2345 C C . VAL A 1 277 ? -1.805 6.805 4.834 1.00 93.69 277 VAL A C 1
ATOM 2347 O O . VAL A 1 277 ? -2.161 6.681 6.006 1.00 93.69 277 VAL A O 1
ATOM 2350 N N . SER A 1 278 ? -0.769 7.582 4.507 1.00 95.00 278 SER A N 1
ATOM 2351 C CA . SER A 1 278 ? -0.029 8.297 5.550 1.00 95.00 278 SER A CA 1
ATOM 2352 C C . SER A 1 278 ? -0.845 9.374 6.262 1.00 95.00 278 SER A C 1
ATOM 2354 O O . SER A 1 278 ? -0.724 9.518 7.482 1.00 95.00 278 SER A O 1
ATOM 2356 N N . LEU A 1 279 ? -1.726 10.079 5.544 1.00 96.25 279 LEU A N 1
ATOM 2357 C CA . LEU A 1 279 ? -2.679 11.008 6.162 1.00 96.25 279 LEU A CA 1
ATOM 2358 C C . LEU A 1 279 ? -3.675 10.264 7.069 1.00 96.25 279 LEU A C 1
ATOM 2360 O O . LEU A 1 279 ? -3.964 10.727 8.175 1.00 96.25 279 LEU A O 1
ATOM 2364 N N . GLN A 1 280 ? -4.160 9.090 6.645 1.00 93.00 280 GLN A N 1
ATOM 2365 C CA . GLN A 1 280 ? -5.034 8.246 7.468 1.00 93.00 280 GLN A CA 1
ATOM 2366 C C . GLN A 1 280 ? -4.342 7.797 8.751 1.00 93.00 280 GLN A C 1
ATOM 2368 O O . GLN A 1 280 ? -4.925 7.917 9.825 1.00 93.00 280 GLN A O 1
ATOM 2373 N N . ASN A 1 281 ? -3.102 7.315 8.654 1.00 90.56 281 ASN A N 1
ATOM 2374 C CA . ASN A 1 281 ? -2.329 6.847 9.802 1.00 90.56 281 ASN A CA 1
ATOM 2375 C C . ASN A 1 281 ? -2.174 7.946 10.861 1.00 90.56 281 ASN A C 1
ATOM 2377 O O . ASN A 1 281 ? -2.359 7.677 12.050 1.00 90.56 281 ASN A O 1
ATOM 2381 N N . PHE A 1 282 ? -1.903 9.187 10.439 1.00 92.75 282 PHE A N 1
ATOM 2382 C CA . PHE A 1 282 ? -1.857 10.333 11.349 1.00 92.75 282 PHE A CA 1
ATOM 2383 C C . PHE A 1 282 ? -3.200 10.529 12.068 1.00 92.75 282 PHE A C 1
ATOM 2385 O O . PHE A 1 282 ? -3.246 10.586 13.300 1.00 92.75 282 PHE A O 1
ATOM 2392 N N . CYS A 1 283 ? -4.302 10.566 11.312 1.00 92.00 283 CYS A N 1
ATOM 2393 C CA . CYS A 1 283 ? -5.642 10.762 11.866 1.00 92.00 283 CYS A CA 1
ATOM 2394 C C . CYS A 1 283 ? -6.046 9.638 12.830 1.00 92.00 283 CYS A C 1
ATOM 2396 O O . CYS A 1 283 ? -6.603 9.905 13.892 1.00 92.00 283 CYS A O 1
ATOM 2398 N N . ILE A 1 284 ? -5.737 8.382 12.495 1.00 86.12 284 ILE A N 1
ATOM 2399 C CA . ILE A 1 284 ? -6.000 7.215 13.347 1.00 86.12 284 ILE A CA 1
ATOM 2400 C C . ILE A 1 284 ? -5.219 7.335 14.657 1.00 86.12 284 ILE A C 1
ATOM 2402 O O . ILE A 1 284 ? -5.784 7.124 15.730 1.00 86.12 284 ILE A O 1
ATOM 2406 N N . LYS A 1 285 ? -3.939 7.717 14.599 1.00 85.06 285 LYS A N 1
ATOM 2407 C CA . LYS A 1 285 ? -3.115 7.894 15.800 1.00 85.06 285 LYS A CA 1
ATOM 2408 C C . LYS A 1 285 ? -3.654 9.028 16.688 1.00 85.06 285 LYS A C 1
ATOM 2410 O O . LYS A 1 285 ? -3.711 8.852 17.905 1.00 85.06 285 LYS A O 1
ATOM 2415 N N . LYS A 1 286 ? -4.128 10.142 16.106 1.00 87.81 286 LYS A N 1
ATOM 2416 C CA . LYS A 1 286 ? -4.812 11.230 16.842 1.00 87.81 286 LYS A CA 1
ATOM 2417 C C . LYS A 1 286 ? -6.119 10.765 17.483 1.00 87.81 286 LYS A C 1
ATOM 2419 O O . LYS A 1 286 ? -6.324 10.986 18.677 1.00 87.81 286 LYS A O 1
ATOM 2424 N N . PHE A 1 287 ? -6.942 10.031 16.740 1.00 82.44 287 PHE A N 1
ATOM 2425 C CA . PHE A 1 287 ? -8.175 9.446 17.261 1.00 82.44 287 PHE A CA 1
ATOM 2426 C C . PHE A 1 287 ? -7.911 8.518 18.458 1.00 82.44 287 PHE A C 1
ATOM 2428 O O . PHE A 1 287 ? -8.552 8.656 19.498 1.00 82.44 287 PHE A O 1
ATOM 2435 N N . VAL A 1 288 ? -6.912 7.632 18.362 1.00 76.75 288 VAL A N 1
ATOM 2436 C CA . VAL A 1 288 ? -6.512 6.734 19.463 1.00 76.75 288 VAL A CA 1
ATOM 2437 C C . VAL A 1 288 ? -5.987 7.509 20.679 1.00 76.75 288 VAL A C 1
ATOM 2439 O O . VAL A 1 288 ? -6.204 7.076 21.811 1.00 76.75 288 VAL A O 1
ATOM 2442 N N . SER A 1 289 ? -5.348 8.667 20.475 1.00 77.50 289 SER A N 1
ATOM 2443 C CA . SER A 1 289 ? -4.947 9.568 21.568 1.00 77.50 289 SER A CA 1
ATOM 2444 C C . SER A 1 289 ? -6.104 10.351 22.210 1.00 77.50 289 SER A C 1
ATOM 2446 O O . SER A 1 289 ? -5.885 11.043 23.199 1.00 77.50 289 SER A O 1
ATOM 2448 N N . GLY A 1 290 ? -7.333 10.211 21.700 1.00 75.25 290 GLY A N 1
ATOM 2449 C CA . GLY A 1 290 ? -8.540 10.849 22.236 1.00 75.25 290 GLY A CA 1
ATOM 2450 C C . GLY A 1 290 ? -8.977 12.115 21.496 1.00 75.25 290 GLY A C 1
ATOM 2451 O O . GLY A 1 290 ? -10.028 12.668 21.819 1.00 75.25 290 GLY A O 1
ATOM 2452 N N . ASP A 1 291 ? -8.231 12.553 20.479 1.00 81.12 291 ASP A N 1
ATOM 2453 C CA . ASP A 1 291 ? -8.577 13.734 19.694 1.00 81.12 291 ASP A CA 1
ATOM 2454 C C . ASP A 1 291 ? -9.574 13.383 18.581 1.00 81.12 291 ASP A C 1
ATOM 2456 O O . ASP A 1 291 ? -9.231 12.937 17.479 1.00 81.12 291 ASP A O 1
ATOM 2460 N N . LYS A 1 292 ? -10.856 13.588 18.890 1.00 80.69 292 LYS A N 1
ATOM 2461 C CA . LYS A 1 292 ? -11.974 13.258 18.000 1.00 80.69 292 LYS A CA 1
ATOM 2462 C C . LYS A 1 292 ? -12.093 14.196 16.800 1.00 80.69 292 LYS A C 1
ATOM 2464 O O . LYS A 1 292 ? -12.781 13.827 15.847 1.00 80.69 292 LYS A O 1
ATOM 2469 N N . LYS A 1 293 ? -11.413 15.348 16.782 1.00 86.75 293 LYS A N 1
ATOM 2470 C CA . LYS A 1 293 ? -11.434 16.289 15.646 1.00 86.75 293 LYS A CA 1
ATOM 2471 C C . LYS A 1 293 ? -10.974 15.615 14.350 1.00 86.75 293 LYS A C 1
ATOM 2473 O O . LYS A 1 293 ? -11.543 15.843 13.285 1.00 86.75 293 LYS A O 1
ATOM 2478 N N . PHE A 1 294 ? -10.010 14.702 14.455 1.00 89.94 294 PHE A N 1
ATOM 2479 C CA . PHE A 1 294 ? -9.432 13.987 13.316 1.00 89.94 294 PHE A CA 1
ATOM 2480 C C . PHE A 1 294 ? -10.330 12.890 12.721 1.00 89.94 294 PHE A C 1
ATOM 2482 O O . PHE A 1 294 ? -10.004 12.328 11.677 1.00 89.94 294 PHE A O 1
ATOM 2489 N N . THR A 1 295 ? -11.491 12.602 13.318 1.00 87.00 295 THR A N 1
ATOM 2490 C CA . THR A 1 295 ? -12.469 11.662 12.736 1.00 87.00 295 THR A CA 1
ATOM 2491 C C . THR A 1 295 ? -13.083 12.193 11.439 1.00 87.00 295 THR A C 1
ATOM 2493 O O . THR A 1 295 ? -13.240 11.435 10.480 1.00 87.00 295 THR A O 1
ATOM 2496 N N . GLY A 1 296 ? -13.378 13.497 11.372 1.00 89.12 296 GLY A N 1
ATOM 2497 C CA . GLY A 1 296 ? -13.876 14.142 10.155 1.00 89.12 296 GLY A CA 1
ATOM 2498 C C . GLY A 1 296 ? -12.837 14.105 9.035 1.00 89.12 296 GLY A C 1
ATOM 2499 O O . GLY A 1 296 ? -13.131 13.679 7.922 1.00 89.12 296 GLY A O 1
ATOM 2500 N N . GLU A 1 297 ? -11.593 14.442 9.369 1.00 92.88 297 GLU A N 1
ATOM 2501 C CA . GLU A 1 297 ? -10.441 14.363 8.466 1.00 92.88 297 GLU A CA 1
ATOM 2502 C C . GLU A 1 297 ? -10.248 12.954 7.888 1.00 92.88 297 GLU A C 1
ATOM 2504 O O . GLU A 1 297 ? -10.146 12.775 6.671 1.00 92.88 297 GLU A O 1
ATOM 2509 N N . LEU A 1 298 ? -10.289 11.936 8.752 1.00 91.38 298 LEU A N 1
ATOM 2510 C CA . LEU A 1 298 ? -10.177 10.536 8.354 1.00 91.38 298 LEU A CA 1
ATOM 2511 C C . LEU A 1 298 ? -11.292 10.117 7.382 1.00 91.38 298 LEU A C 1
ATOM 2513 O O . LEU A 1 298 ? -11.038 9.362 6.435 1.00 91.38 298 LEU A O 1
ATOM 2517 N N . HIS A 1 299 ? -12.517 10.606 7.592 1.00 90.88 299 HIS A N 1
ATOM 2518 C CA . HIS A 1 299 ? -13.644 10.349 6.698 1.00 90.88 299 HIS A CA 1
ATOM 2519 C C . HIS A 1 299 ? -13.449 11.003 5.321 1.00 90.88 299 HIS A C 1
ATOM 2521 O O . HIS A 1 299 ? -13.664 10.342 4.300 1.00 90.88 299 HIS A O 1
ATOM 2527 N N . GLU A 1 300 ? -12.989 12.258 5.266 1.00 93.38 300 GLU A N 1
ATOM 2528 C CA . GLU A 1 300 ? -12.700 12.951 4.002 1.00 93.38 300 GLU A CA 1
ATOM 2529 C C . GLU A 1 300 ? -11.650 12.211 3.166 1.00 93.38 300 GLU A C 1
ATOM 2531 O O . GLU A 1 300 ? -11.862 11.969 1.975 1.00 93.38 300 GLU A O 1
ATOM 2536 N N . ILE A 1 301 ? -10.557 11.766 3.793 1.00 95.19 301 ILE A N 1
ATOM 2537 C CA . ILE A 1 301 ? -9.491 11.030 3.100 1.00 95.19 301 ILE A CA 1
ATOM 2538 C C . ILE A 1 301 ? -10.032 9.737 2.474 1.00 95.19 301 ILE A C 1
ATOM 2540 O O . ILE A 1 301 ? -9.766 9.440 1.308 1.00 95.19 301 ILE A O 1
ATOM 2544 N N . HIS A 1 302 ? -10.856 8.982 3.204 1.00 92.50 302 HIS A N 1
ATOM 2545 C CA . HIS A 1 302 ? -11.462 7.764 2.668 1.00 92.50 302 HIS A CA 1
ATOM 2546 C C . HIS A 1 302 ? -12.435 8.028 1.515 1.00 92.50 302 HIS A C 1
ATOM 2548 O O . HIS A 1 302 ? -12.484 7.235 0.572 1.00 92.50 302 HIS A O 1
ATOM 2554 N N . LYS A 1 303 ? -13.194 9.131 1.545 1.00 93.19 303 LYS A N 1
ATOM 2555 C CA . LYS A 1 303 ? -14.043 9.519 0.406 1.00 93.19 303 LYS A CA 1
ATOM 2556 C C . LYS A 1 303 ? -13.206 9.767 -0.847 1.00 93.19 303 LYS A C 1
ATOM 2558 O O . LYS A 1 303 ? -13.594 9.313 -1.923 1.00 93.19 303 LYS A O 1
ATOM 2563 N N . ILE A 1 304 ? -12.049 10.417 -0.710 1.00 95.50 304 ILE A N 1
ATOM 2564 C CA . ILE A 1 304 ? -11.108 10.629 -1.822 1.00 95.50 304 ILE A CA 1
ATOM 2565 C C . ILE A 1 304 ? -10.600 9.284 -2.355 1.00 95.50 304 ILE A C 1
ATOM 2567 O O . ILE A 1 304 ? -10.672 9.042 -3.562 1.00 95.50 304 ILE A O 1
ATOM 2571 N N . MET A 1 305 ? -10.157 8.383 -1.471 1.00 94.56 305 MET A N 1
ATOM 2572 C CA . MET A 1 305 ? -9.667 7.057 -1.869 1.00 94.56 305 MET A CA 1
ATOM 2573 C C . MET A 1 305 ? -10.732 6.222 -2.582 1.00 94.56 305 MET A C 1
ATOM 2575 O O . MET A 1 305 ? -10.427 5.574 -3.582 1.00 94.56 305 MET A O 1
ATOM 2579 N N . LEU A 1 306 ? -11.983 6.259 -2.113 1.00 92.44 306 LEU A N 1
ATOM 2580 C CA . LEU A 1 306 ? -13.103 5.601 -2.785 1.00 92.44 306 LEU A CA 1
ATOM 2581 C C . LEU A 1 306 ? -13.391 6.221 -4.152 1.00 92.44 306 LEU A C 1
ATOM 2583 O O . LEU A 1 306 ? -13.539 5.489 -5.125 1.00 92.44 306 LEU A O 1
ATOM 2587 N N . LYS A 1 307 ? -13.456 7.556 -4.241 1.00 93.69 307 LYS A N 1
ATOM 2588 C CA . LYS A 1 307 ? -13.742 8.270 -5.496 1.00 93.69 307 LYS A CA 1
ATOM 2589 C C . LYS A 1 307 ? -12.698 7.963 -6.571 1.00 93.69 307 LYS A C 1
ATOM 2591 O O . LYS A 1 307 ? -13.049 7.822 -7.736 1.00 93.69 307 LYS A O 1
ATOM 2596 N N . LYS A 1 308 ? -11.428 7.845 -6.178 1.00 92.62 308 LYS A N 1
ATOM 2597 C CA . LYS A 1 308 ? -10.309 7.520 -7.074 1.00 92.62 308 LYS A CA 1
ATOM 2598 C C . LYS A 1 308 ? -10.077 6.009 -7.249 1.00 92.62 308 LYS A C 1
ATOM 2600 O O . LYS A 1 308 ? -9.116 5.622 -7.906 1.00 92.62 308 LYS A O 1
ATOM 2605 N N . ASN A 1 309 ? -10.931 5.150 -6.676 1.00 91.56 309 ASN A N 1
ATOM 2606 C CA . ASN A 1 309 ? -10.776 3.689 -6.669 1.00 91.56 309 ASN A CA 1
ATOM 2607 C C . ASN A 1 309 ? -9.393 3.222 -6.172 1.00 91.56 309 ASN A C 1
ATOM 2609 O O . ASN A 1 309 ? -8.867 2.224 -6.660 1.00 91.56 309 ASN A O 1
ATOM 2613 N N . LEU A 1 310 ? -8.792 3.927 -5.205 1.00 93.00 310 LEU A N 1
ATOM 2614 C CA . LEU A 1 310 ? -7.433 3.666 -4.709 1.00 93.00 310 LEU A CA 1
ATOM 2615 C C . LEU A 1 310 ? -7.350 2.481 -3.740 1.00 93.00 310 LEU A C 1
ATOM 2617 O O . LEU A 1 310 ? -6.273 1.940 -3.545 1.00 93.00 310 LEU A O 1
ATOM 2621 N N . LEU A 1 311 ? -8.474 2.035 -3.170 1.00 90.62 311 LEU A N 1
ATOM 2622 C CA . LEU A 1 311 ? -8.492 0.897 -2.238 1.00 90.62 311 LEU A CA 1
ATOM 2623 C C . LEU A 1 311 ? -8.301 -0.467 -2.918 1.00 90.62 311 LEU A C 1
ATOM 2625 O O . LEU A 1 311 ? -7.980 -1.441 -2.243 1.00 90.62 311 LEU A O 1
ATOM 2629 N N . LEU A 1 312 ? -8.510 -0.550 -4.233 1.00 89.44 312 LEU A N 1
ATOM 2630 C CA . LEU A 1 312 ? -8.193 -1.749 -5.010 1.00 89.44 312 LEU A CA 1
ATOM 2631 C C . LEU A 1 312 ? -6.664 -1.852 -5.219 1.00 89.44 312 LEU A C 1
ATOM 2633 O O . LEU A 1 312 ? -5.932 -0.898 -4.978 1.00 89.44 312 LEU A O 1
ATOM 2637 N N . ILE A 1 313 ? -6.141 -2.990 -5.648 1.00 80.69 313 ILE A N 1
ATOM 2638 C CA . ILE A 1 313 ? -4.729 -3.146 -6.030 1.00 80.69 313 ILE A CA 1
ATOM 2639 C C . ILE A 1 313 ? -4.543 -2.563 -7.440 1.00 80.69 313 ILE A C 1
ATOM 2641 O O . ILE A 1 313 ? -3.604 -1.818 -7.699 1.00 80.69 313 ILE A O 1
ATOM 2645 N N 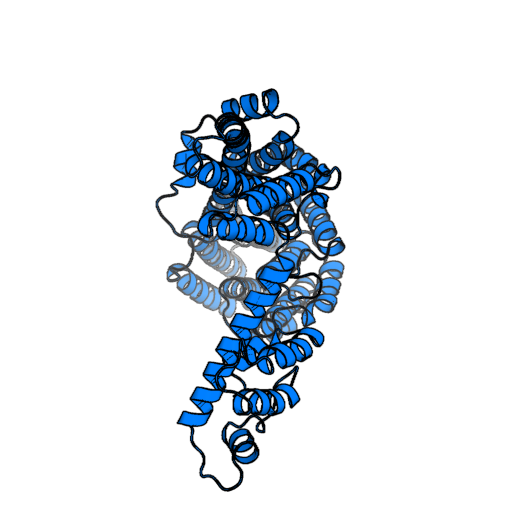. GLU A 1 314 ? -5.535 -2.776 -8.305 1.00 75.88 314 GLU A N 1
ATOM 2646 C CA . GLU A 1 314 ? -5.595 -2.297 -9.689 1.00 75.88 314 GLU A CA 1
ATOM 2647 C C . GLU A 1 314 ? -6.964 -1.668 -9.982 1.00 75.88 314 GLU A C 1
ATOM 2649 O O . GLU A 1 314 ? -7.911 -1.860 -9.218 1.00 75.88 314 GLU A O 1
ATOM 2654 N N . LYS A 1 315 ? -7.103 -0.930 -11.095 1.00 66.19 315 LYS A N 1
ATOM 2655 C CA . LYS A 1 315 ? -8.338 -0.185 -11.430 1.00 66.19 315 LYS A CA 1
ATOM 2656 C C . LYS A 1 315 ? -9.604 -1.052 -11.430 1.00 66.19 315 LYS A C 1
ATOM 2658 O O . LYS A 1 315 ? -10.649 -0.572 -11.000 1.00 66.19 315 LYS A O 1
ATOM 2663 N N . GLU A 1 316 ? -9.503 -2.313 -11.843 1.00 67.44 316 GLU A N 1
ATOM 2664 C CA . GLU A 1 316 ? -10.620 -3.270 -11.830 1.00 67.44 316 GLU A CA 1
ATOM 2665 C C . GLU A 1 316 ? -10.363 -4.498 -10.943 1.00 67.44 316 GLU A C 1
ATOM 2667 O O . GLU A 1 316 ? -11.161 -5.441 -10.936 1.00 67.44 316 GLU A O 1
ATOM 2672 N N . GLY A 1 317 ? -9.291 -4.459 -10.150 1.00 81.69 317 GLY A N 1
ATOM 2673 C CA . GLY A 1 317 ? -8.766 -5.607 -9.421 1.00 81.69 317 GLY A CA 1
ATOM 2674 C C . GLY A 1 317 ? -9.362 -5.818 -8.031 1.00 81.69 317 GLY A C 1
ATOM 2675 O O . GLY A 1 317 ? -10.453 -5.347 -7.693 1.00 81.69 317 GLY A O 1
ATOM 2676 N N . PHE A 1 318 ? -8.609 -6.554 -7.218 1.00 88.06 318 PHE A N 1
ATOM 2677 C CA . PHE A 1 318 ? -9.002 -6.925 -5.864 1.00 88.06 318 PHE A CA 1
ATOM 2678 C C . PHE A 1 318 ? -8.536 -5.914 -4.816 1.00 88.06 318 PHE A C 1
ATOM 2680 O O . PHE A 1 318 ? -7.607 -5.157 -5.041 1.00 88.06 318 PHE A O 1
ATOM 2687 N N . MET A 1 319 ? -9.163 -5.919 -3.649 1.00 90.31 319 MET A N 1
ATOM 2688 C CA . MET A 1 319 ? -8.809 -5.169 -2.454 1.00 90.31 319 MET A CA 1
ATOM 2689 C C . MET A 1 319 ? -8.104 -6.100 -1.475 1.00 90.31 319 MET A C 1
ATOM 2691 O O . MET A 1 319 ? -8.563 -7.223 -1.243 1.00 90.31 319 MET A O 1
ATOM 2695 N N . SER A 1 320 ? -7.022 -5.620 -0.864 1.00 86.75 320 SER A N 1
ATOM 2696 C CA . SER A 1 320 ? -6.369 -6.352 0.220 1.00 86.75 320 SER A CA 1
ATOM 2697 C C . SER A 1 320 ? -7.274 -6.426 1.454 1.00 86.75 320 SER A C 1
ATOM 2699 O O . SER A 1 320 ? -8.028 -5.493 1.753 1.00 86.75 320 SER A O 1
ATOM 2701 N N . LEU A 1 321 ? -7.158 -7.511 2.226 1.00 86.06 321 LEU A N 1
ATOM 2702 C CA . LEU A 1 321 ? -7.849 -7.641 3.512 1.00 86.06 321 LEU A CA 1
ATOM 2703 C C . LEU A 1 321 ? -7.581 -6.447 4.438 1.00 86.06 321 LEU A C 1
ATOM 2705 O O . LEU A 1 321 ? -8.488 -5.984 5.123 1.00 86.06 321 LEU A O 1
ATOM 2709 N N . GLN A 1 322 ? -6.355 -5.918 4.432 1.00 85.75 322 GLN A N 1
ATOM 2710 C CA . GLN A 1 322 ? -5.975 -4.768 5.249 1.00 85.75 322 GLN A CA 1
ATOM 2711 C C . GLN A 1 322 ? -6.732 -3.496 4.850 1.00 85.75 322 GLN A C 1
ATOM 2713 O O . GLN A 1 322 ? -7.285 -2.834 5.726 1.00 85.75 322 GLN A O 1
ATOM 2718 N N . SER A 1 323 ? -6.817 -3.175 3.555 1.00 88.94 323 SER A N 1
ATOM 2719 C CA . SER A 1 323 ? -7.579 -2.014 3.073 1.00 88.94 323 SER A CA 1
ATOM 2720 C C . SER A 1 323 ? -9.066 -2.140 3.406 1.00 88.94 323 SER A C 1
ATOM 2722 O O . SER A 1 323 ? -9.676 -1.183 3.885 1.00 88.94 323 SER A O 1
ATOM 2724 N N . PHE A 1 324 ? -9.638 -3.334 3.220 1.00 92.00 324 PHE A N 1
ATOM 2725 C CA . PHE A 1 324 ? -11.042 -3.602 3.537 1.00 92.00 324 PHE A CA 1
ATOM 2726 C C . PHE A 1 324 ? -11.325 -3.447 5.038 1.00 92.00 324 PHE A C 1
ATOM 2728 O O . PHE A 1 324 ? -12.228 -2.710 5.437 1.00 92.00 324 PHE A O 1
ATOM 2735 N N . ARG A 1 325 ? -10.500 -4.080 5.878 1.00 89.88 325 ARG A N 1
ATOM 2736 C CA . ARG A 1 325 ? -10.561 -3.990 7.342 1.00 89.88 325 ARG A CA 1
ATOM 2737 C C . ARG A 1 325 ? -10.442 -2.551 7.833 1.00 89.88 325 ARG A C 1
ATOM 2739 O O . ARG A 1 325 ? -11.256 -2.111 8.642 1.00 89.88 325 ARG A O 1
ATOM 2746 N N . ASN A 1 326 ? -9.445 -1.814 7.346 1.00 87.75 326 ASN A N 1
ATOM 2747 C CA . ASN A 1 326 ? -9.188 -0.439 7.771 1.00 87.75 326 ASN A CA 1
ATOM 2748 C C . ASN A 1 326 ? -10.359 0.488 7.438 1.00 87.75 326 ASN A C 1
ATOM 2750 O O . ASN A 1 326 ? -10.711 1.343 8.254 1.00 87.75 326 ASN A O 1
ATOM 2754 N N . PHE A 1 327 ? -11.004 0.282 6.286 1.00 92.25 327 PHE A N 1
ATOM 2755 C CA . PHE A 1 327 ? -12.215 1.010 5.937 1.00 92.25 327 PHE A CA 1
ATOM 2756 C C . PHE A 1 327 ? -13.348 0.730 6.930 1.00 92.25 327 PHE A C 1
ATOM 2758 O O . PHE A 1 327 ? -13.949 1.665 7.458 1.00 92.25 327 PHE A O 1
ATOM 2765 N N . VAL A 1 328 ? -13.633 -0.550 7.203 1.00 93.56 328 VAL A N 1
ATOM 2766 C CA . VAL A 1 328 ? -14.713 -0.961 8.117 1.00 93.56 328 VAL A CA 1
ATOM 2767 C C . VAL A 1 328 ? -14.489 -0.370 9.510 1.00 93.56 328 VAL A C 1
ATOM 2769 O O . VAL A 1 328 ? -15.374 0.301 10.037 1.00 93.56 328 VAL A O 1
ATOM 2772 N N . LEU A 1 329 ? -13.284 -0.517 10.069 1.00 88.50 329 LEU A N 1
ATOM 2773 C CA . LEU A 1 329 ? -12.943 0.050 11.379 1.00 88.50 329 LEU A CA 1
ATOM 2774 C C . LEU A 1 329 ? -13.025 1.578 11.400 1.00 88.50 329 LEU A C 1
ATOM 2776 O O . LEU A 1 329 ? -13.482 2.155 12.385 1.00 88.50 329 LEU A O 1
ATOM 2780 N N . THR A 1 330 ? -12.628 2.241 10.312 1.00 88.31 330 THR A N 1
ATOM 2781 C CA . THR A 1 330 ? -12.791 3.691 10.190 1.00 88.31 330 THR A CA 1
ATOM 2782 C C . THR A 1 330 ? -14.262 4.077 10.230 1.00 88.31 330 THR A C 1
ATOM 2784 O O . THR A 1 330 ? -14.631 4.987 10.966 1.00 88.31 330 THR A O 1
ATOM 2787 N N . ALA A 1 331 ? -15.112 3.396 9.460 1.00 92.06 331 ALA A N 1
ATOM 2788 C CA . ALA A 1 331 ? -16.536 3.696 9.404 1.00 92.06 331 ALA A CA 1
ATOM 2789 C C . ALA A 1 331 ? -17.215 3.538 10.776 1.00 92.06 331 ALA A C 1
ATOM 2791 O O . ALA A 1 331 ? -18.066 4.361 11.124 1.00 92.06 331 ALA A O 1
ATOM 2792 N N . VAL A 1 332 ? -16.783 2.552 11.574 1.00 89.88 332 VAL A N 1
ATOM 2793 C CA . VAL A 1 332 ? -17.175 2.396 12.986 1.00 89.88 332 VAL A CA 1
ATOM 2794 C C . VAL A 1 332 ? -16.689 3.577 13.830 1.00 89.88 332 VAL A C 1
ATOM 2796 O O . VAL A 1 332 ? -17.492 4.206 14.516 1.00 89.88 332 VAL A O 1
ATOM 2799 N N . ALA A 1 333 ? -15.404 3.935 13.743 1.00 83.50 333 ALA A N 1
ATOM 2800 C CA . ALA A 1 333 ? -14.819 5.032 14.521 1.00 83.50 333 ALA A CA 1
ATOM 2801 C C . ALA A 1 333 ? -15.509 6.384 14.259 1.00 83.50 333 ALA A C 1
ATOM 2803 O O . ALA A 1 333 ? -15.755 7.152 15.190 1.00 83.50 333 ALA A O 1
ATOM 2804 N N . VAL A 1 334 ? -15.881 6.657 13.004 1.00 87.06 334 VAL A N 1
ATOM 2805 C CA . VAL A 1 334 ? -16.613 7.878 12.618 1.00 87.06 334 VAL A CA 1
ATOM 2806 C C . VAL A 1 334 ? -18.137 7.746 12.763 1.00 87.06 334 VAL A C 1
ATOM 2808 O O . VAL A 1 334 ? -18.869 8.674 12.415 1.00 87.06 334 VAL A O 1
ATOM 2811 N N . LYS A 1 335 ? -18.629 6.600 13.258 1.00 89.19 335 LYS A N 1
ATOM 2812 C CA . LYS A 1 335 ? -20.054 6.271 13.458 1.00 89.19 335 LYS A CA 1
ATOM 2813 C C . LYS A 1 335 ? -20.912 6.423 12.195 1.00 89.19 335 LYS A C 1
ATOM 2815 O O . LYS A 1 335 ? -22.080 6.807 12.253 1.00 89.19 335 LYS A O 1
ATOM 2820 N N . LYS A 1 336 ? -20.345 6.133 11.021 1.00 91.94 336 LYS A N 1
ATOM 2821 C CA . LYS A 1 336 ? -21.044 6.176 9.724 1.00 91.94 336 LYS A CA 1
ATOM 2822 C C . LYS A 1 336 ? -21.453 4.763 9.301 1.00 91.94 336 LYS A C 1
ATOM 2824 O O . LYS A 1 336 ? -20.968 4.233 8.304 1.00 91.94 336 LYS A O 1
ATOM 2829 N N . TYR A 1 337 ? -22.375 4.157 10.044 1.00 93.12 337 TYR A N 1
ATOM 2830 C CA . TYR A 1 337 ? -22.778 2.759 9.840 1.00 93.12 337 TYR A CA 1
ATOM 2831 C C . TYR A 1 337 ? -23.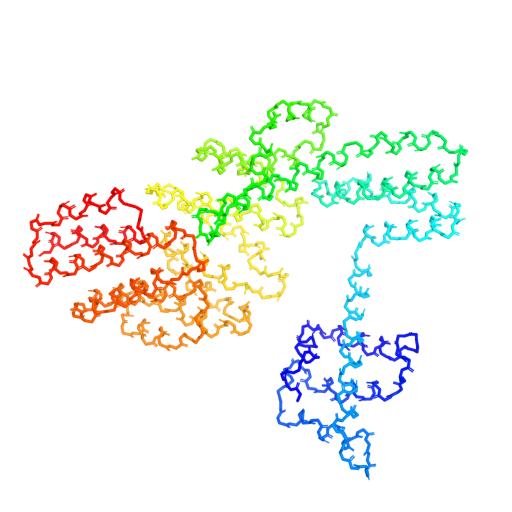424 2.498 8.472 1.00 93.12 337 TYR A C 1
ATOM 2833 O O . TYR A 1 337 ? -23.048 1.549 7.795 1.00 93.12 337 TYR A O 1
ATOM 2841 N N . ALA A 1 338 ? -24.302 3.382 7.988 1.00 93.12 338 ALA A N 1
ATOM 2842 C CA . ALA A 1 338 ? -24.883 3.241 6.646 1.00 93.12 338 ALA A CA 1
ATOM 2843 C C . ALA A 1 338 ? -23.811 3.252 5.535 1.00 93.12 338 ALA A C 1
ATOM 2845 O O . ALA A 1 338 ? -23.903 2.530 4.542 1.00 93.12 338 ALA A O 1
ATOM 2846 N N . TRP A 1 339 ? -22.753 4.047 5.717 1.00 94.06 339 TRP A N 1
ATOM 2847 C CA . TRP A 1 339 ? -21.621 4.100 4.791 1.00 94.06 339 TRP A CA 1
ATOM 2848 C C . TRP A 1 339 ? -20.797 2.807 4.827 1.00 94.06 339 TRP A C 1
ATOM 2850 O O . TRP A 1 339 ? -20.421 2.297 3.771 1.00 94.06 339 TRP A O 1
ATOM 2860 N N . MET A 1 340 ? -20.597 2.233 6.018 1.00 95.88 340 MET A N 1
ATOM 2861 C CA . MET A 1 340 ? -19.979 0.917 6.204 1.00 95.88 340 MET A CA 1
ATOM 2862 C C . MET A 1 340 ? -20.746 -0.185 5.465 1.00 95.88 340 MET A C 1
ATOM 2864 O O . MET A 1 340 ? -20.150 -0.951 4.713 1.00 95.88 340 MET A O 1
ATOM 2868 N N . GLU A 1 341 ? -22.067 -0.260 5.636 1.00 94.75 341 GLU A N 1
ATOM 2869 C CA . GLU A 1 341 ? -22.880 -1.318 5.025 1.00 94.75 341 GLU A CA 1
ATOM 2870 C C . GLU A 1 341 ? -22.894 -1.242 3.500 1.00 94.75 341 GLU A C 1
ATOM 2872 O O . GLU A 1 341 ? -22.739 -2.264 2.823 1.00 94.75 341 GLU A O 1
ATOM 2877 N N . ASN A 1 342 ? -23.017 -0.025 2.962 1.00 95.06 342 ASN A N 1
ATOM 2878 C CA . ASN A 1 342 ? -22.940 0.217 1.525 1.00 95.06 342 ASN A CA 1
ATOM 2879 C C . ASN A 1 342 ? -21.577 -0.193 0.962 1.00 95.06 342 ASN A C 1
ATOM 2881 O O . ASN A 1 342 ? -21.510 -0.809 -0.103 1.00 95.06 342 ASN A O 1
ATOM 2885 N N . PHE A 1 343 ? -20.490 0.105 1.678 1.00 95.69 343 PHE A N 1
ATOM 2886 C CA . PHE A 1 343 ? -19.154 -0.329 1.290 1.00 95.69 343 PHE A CA 1
ATOM 2887 C C . PHE A 1 343 ? -19.015 -1.853 1.302 1.00 95.69 343 PHE A C 1
ATOM 2889 O O . PHE A 1 343 ? -18.590 -2.423 0.298 1.00 95.69 343 PHE A O 1
ATOM 2896 N N . ILE A 1 344 ? -19.422 -2.518 2.390 1.00 95.38 344 ILE A N 1
ATOM 2897 C CA . ILE A 1 344 ? -19.350 -3.980 2.522 1.00 95.38 344 ILE A CA 1
ATOM 2898 C C . ILE A 1 344 ? -20.080 -4.651 1.354 1.00 95.38 344 ILE A C 1
ATOM 2900 O O . ILE A 1 344 ? -19.506 -5.508 0.688 1.00 95.38 344 ILE A O 1
ATOM 2904 N N . LYS A 1 345 ? -21.311 -4.215 1.053 1.00 93.81 345 LYS A N 1
ATOM 2905 C CA . LYS A 1 345 ? -22.110 -4.765 -0.053 1.00 93.81 345 LYS A CA 1
ATOM 2906 C C . LYS A 1 345 ? -21.470 -4.502 -1.420 1.00 93.81 345 LYS A C 1
ATOM 2908 O O . LYS A 1 345 ? -21.472 -5.378 -2.277 1.00 93.81 345 LYS A O 1
ATOM 2913 N N . LYS A 1 346 ? -20.930 -3.299 -1.637 1.00 93.31 346 LYS A N 1
ATOM 2914 C CA . LYS A 1 346 ? -20.344 -2.904 -2.927 1.00 93.31 346 LYS A CA 1
ATOM 2915 C C . LYS A 1 346 ? -19.021 -3.618 -3.221 1.00 93.31 346 LYS A C 1
ATOM 2917 O O . LYS A 1 346 ? -18.750 -3.917 -4.381 1.00 93.31 346 LYS A O 1
ATOM 2922 N N . TYR A 1 347 ? -18.195 -3.859 -2.203 1.00 92.56 347 TYR A N 1
ATOM 2923 C CA . TYR A 1 347 ? -16.819 -4.338 -2.379 1.00 92.56 347 TYR A CA 1
ATOM 2924 C C . TYR A 1 347 ? -16.590 -5.801 -1.986 1.00 92.56 347 TYR A C 1
ATOM 2926 O O . TYR A 1 347 ? -15.482 -6.284 -2.192 1.00 92.56 347 TYR A O 1
ATOM 2934 N N . GLU A 1 348 ? -17.599 -6.536 -1.507 1.00 90.25 348 GLU A N 1
ATOM 2935 C CA . GLU A 1 348 ? -17.483 -7.965 -1.160 1.00 90.25 348 GLU A CA 1
ATOM 2936 C C . GLU A 1 348 ? -16.809 -8.786 -2.272 1.00 90.25 348 GLU A C 1
ATOM 2938 O O . GLU A 1 348 ? -15.787 -9.432 -2.051 1.00 90.25 348 GLU A O 1
ATOM 2943 N N . GLN A 1 349 ? -17.312 -8.693 -3.506 1.00 90.81 349 GLN A N 1
ATOM 2944 C CA . GLN A 1 349 ? -16.763 -9.444 -4.646 1.00 90.81 349 GLN A CA 1
ATOM 2945 C C . GLN A 1 349 ? -15.411 -8.914 -5.139 1.00 90.81 349 GLN A C 1
ATOM 2947 O O . GLN A 1 349 ? -14.749 -9.552 -5.956 1.00 90.81 349 GLN A O 1
ATOM 2952 N N . LYS A 1 350 ? -14.985 -7.754 -4.631 1.00 91.19 350 LYS A N 1
ATOM 2953 C CA . LYS A 1 350 ? -13.682 -7.158 -4.908 1.00 91.19 350 LYS A CA 1
ATOM 2954 C C . LYS A 1 350 ? -12.643 -7.528 -3.856 1.00 91.19 350 LYS A C 1
ATOM 2956 O O . LYS A 1 350 ? -11.500 -7.151 -4.030 1.00 91.19 350 LYS A O 1
ATOM 2961 N N . ILE A 1 351 ? -12.957 -8.282 -2.807 1.00 89.50 351 ILE A N 1
ATOM 2962 C CA . ILE A 1 351 ? -11.928 -8.811 -1.895 1.00 89.50 351 ILE A CA 1
ATOM 2963 C C . ILE A 1 351 ? -11.190 -9.966 -2.587 1.00 89.50 351 ILE A C 1
ATOM 2965 O O . ILE A 1 351 ? -11.809 -10.728 -3.346 1.00 89.50 351 ILE A O 1
ATOM 2969 N N . ILE A 1 352 ? -9.883 -10.092 -2.319 1.00 85.38 352 ILE A N 1
ATOM 2970 C CA . ILE A 1 352 ? -9.060 -11.228 -2.768 1.00 85.38 352 ILE A CA 1
ATOM 2971 C C . ILE A 1 352 ? -9.825 -12.540 -2.498 1.00 85.38 352 ILE A C 1
ATOM 2973 O O . ILE A 1 352 ? -10.259 -12.740 -1.360 1.00 85.38 352 ILE A O 1
ATOM 2977 N N . PRO A 1 353 ? -10.020 -13.413 -3.511 1.00 84.06 353 PRO A N 1
ATOM 2978 C CA . PRO A 1 353 ? -10.919 -14.567 -3.418 1.00 84.06 353 PRO A CA 1
ATOM 2979 C C . PRO A 1 353 ? -10.719 -15.423 -2.161 1.00 84.06 353 PRO A C 1
ATOM 2981 O O . PRO A 1 353 ? -11.677 -15.646 -1.424 1.00 84.06 353 PRO A O 1
ATOM 2984 N N . ASP A 1 354 ? -9.473 -15.785 -1.851 1.00 82.62 354 ASP A N 1
ATOM 2985 C CA . ASP A 1 354 ? -9.120 -16.663 -0.722 1.00 82.62 354 ASP A CA 1
ATOM 2986 C C . ASP A 1 354 ? -9.409 -16.051 0.660 1.00 82.62 354 ASP A C 1
ATOM 2988 O O . ASP A 1 354 ? -9.424 -16.745 1.676 1.00 82.62 354 ASP A O 1
ATOM 2992 N N . GLN A 1 355 ? -9.624 -14.736 0.717 1.00 85.19 355 GLN A N 1
ATOM 2993 C CA . GLN A 1 355 ? -9.865 -13.978 1.947 1.00 85.19 355 GLN A CA 1
ATOM 2994 C C . GLN A 1 355 ? -11.317 -13.494 2.054 1.00 85.19 355 GLN A C 1
ATOM 2996 O O . GLN A 1 355 ? -11.724 -13.001 3.107 1.00 85.19 355 GLN A O 1
ATOM 3001 N N . ARG A 1 356 ? -12.102 -13.616 0.976 1.00 87.50 356 ARG A N 1
ATOM 3002 C CA . ARG A 1 356 ? -13.408 -12.966 0.816 1.00 87.50 356 ARG A CA 1
ATOM 3003 C C . ARG A 1 356 ? -14.437 -13.417 1.843 1.00 87.50 356 ARG A C 1
ATOM 3005 O O . ARG A 1 356 ? -15.017 -12.561 2.506 1.00 87.50 356 ARG A O 1
ATOM 3012 N N . GLU A 1 357 ? -14.647 -14.729 1.977 1.00 88.12 357 GLU A N 1
ATOM 3013 C CA . GLU A 1 357 ? -15.653 -15.306 2.889 1.00 88.12 357 GLU A CA 1
ATOM 3014 C C . GLU A 1 357 ? -15.426 -14.798 4.320 1.00 88.12 357 GLU A C 1
ATOM 3016 O O . GLU A 1 357 ? -16.323 -14.249 4.959 1.00 88.12 357 GLU A O 1
ATOM 3021 N N . SER A 1 358 ? -14.180 -14.886 4.777 1.00 88.75 358 SER A N 1
ATOM 3022 C CA . SER A 1 358 ? -13.748 -14.506 6.118 1.00 88.75 358 SER A CA 1
ATOM 3023 C C . SER A 1 358 ? -13.819 -13.003 6.368 1.00 88.75 358 SER A C 1
ATOM 3025 O O . SER A 1 358 ? -14.331 -12.570 7.401 1.00 88.75 358 SER A O 1
ATOM 3027 N N . ALA A 1 359 ? -13.343 -12.196 5.417 1.00 90.12 359 ALA A N 1
ATOM 3028 C CA . ALA A 1 359 ? -13.389 -10.741 5.506 1.00 90.12 359 ALA A CA 1
ATOM 3029 C C . ALA A 1 359 ? -14.832 -10.225 5.564 1.00 90.12 359 ALA A C 1
ATOM 3031 O O . ALA A 1 359 ? -15.160 -9.366 6.385 1.00 90.12 359 ALA A O 1
ATOM 3032 N N . TYR A 1 360 ? -15.699 -10.775 4.712 1.00 91.56 360 TYR A N 1
ATOM 3033 C CA . TYR A 1 360 ? -17.105 -10.407 4.656 1.00 91.56 360 TYR A CA 1
ATOM 3034 C C . TYR A 1 360 ? -17.853 -10.827 5.923 1.00 91.56 360 TYR A C 1
ATOM 3036 O O . TYR A 1 360 ? -18.573 -10.012 6.500 1.00 91.56 360 TYR A O 1
ATOM 3044 N N . ALA A 1 361 ? -17.643 -12.059 6.399 1.00 91.75 361 ALA A N 1
ATOM 3045 C CA . ALA A 1 361 ? -18.244 -12.549 7.636 1.00 91.75 361 ALA A CA 1
ATOM 3046 C C . ALA A 1 361 ? -17.858 -11.676 8.842 1.00 91.75 361 ALA A C 1
ATOM 3048 O O . ALA A 1 361 ? -18.737 -11.256 9.595 1.00 91.75 361 ALA A O 1
ATOM 3049 N N . TRP A 1 362 ? -16.576 -11.320 8.975 1.00 93.44 362 TRP A N 1
ATOM 3050 C CA . TRP A 1 362 ? -16.097 -10.422 10.030 1.00 93.44 362 TRP A CA 1
ATOM 3051 C C . TRP A 1 362 ? -16.701 -9.010 9.930 1.00 93.44 362 TRP A C 1
ATOM 3053 O O . TRP A 1 362 ? -17.169 -8.458 10.929 1.00 93.44 362 TRP A O 1
ATOM 3063 N N . ALA A 1 363 ? -16.738 -8.423 8.731 1.00 94.50 363 ALA A N 1
ATOM 3064 C CA . ALA A 1 363 ? -17.274 -7.076 8.550 1.00 94.50 363 ALA A CA 1
ATOM 3065 C C . ALA A 1 363 ? -18.788 -7.015 8.795 1.00 94.50 363 ALA A C 1
ATOM 3067 O O . ALA A 1 363 ? -19.280 -6.056 9.389 1.00 94.50 363 ALA A O 1
ATOM 3068 N N . LYS A 1 364 ? -19.528 -8.057 8.398 1.00 94.81 364 LYS A N 1
ATOM 3069 C CA . LYS A 1 364 ? -20.950 -8.191 8.729 1.00 94.81 364 LYS A CA 1
ATOM 3070 C C . LYS A 1 364 ? -21.177 -8.381 10.223 1.00 94.81 364 LYS A C 1
ATOM 3072 O O . LYS A 1 364 ? -22.039 -7.703 10.761 1.00 94.81 364 LYS A O 1
ATOM 3077 N N . ALA A 1 365 ? -20.370 -9.197 10.900 1.00 95.19 365 ALA A N 1
ATOM 3078 C CA . ALA A 1 365 ? -20.445 -9.320 12.355 1.00 95.19 365 ALA A CA 1
ATOM 3079 C C . ALA A 1 365 ? -20.194 -7.981 13.064 1.00 95.19 365 ALA A C 1
ATOM 3081 O O . ALA A 1 365 ? -20.863 -7.655 14.038 1.00 95.19 365 ALA A O 1
ATOM 3082 N N . THR A 1 366 ? -19.260 -7.177 12.548 1.00 95.38 366 THR A N 1
ATOM 3083 C CA . THR A 1 366 ? -18.998 -5.831 13.074 1.00 95.38 366 THR A CA 1
ATOM 3084 C C . THR A 1 366 ? -20.206 -4.915 12.865 1.00 95.38 366 THR A C 1
ATOM 3086 O O . THR A 1 366 ? -20.588 -4.193 13.780 1.00 95.38 366 THR A O 1
ATOM 3089 N N . ALA A 1 367 ? -20.847 -4.967 11.694 1.00 95.62 367 ALA A N 1
ATOM 3090 C CA . ALA A 1 367 ? -22.072 -4.215 11.432 1.00 95.62 367 ALA A CA 1
ATOM 3091 C C . ALA A 1 367 ? -23.240 -4.633 12.340 1.00 95.62 367 ALA A C 1
ATOM 3093 O O . ALA A 1 367 ? -23.932 -3.766 12.868 1.00 95.62 367 ALA A O 1
ATOM 3094 N N . ASP A 1 368 ? -23.429 -5.938 12.542 1.00 95.62 368 ASP A N 1
ATOM 3095 C CA . ASP A 1 368 ? -24.481 -6.496 13.394 1.00 95.62 368 ASP A CA 1
ATOM 3096 C C . ASP A 1 368 ? -24.263 -6.111 14.867 1.00 95.62 368 ASP A C 1
ATOM 3098 O O . ASP A 1 368 ? -25.192 -5.640 15.521 1.00 95.62 368 ASP A O 1
ATOM 3102 N N . TYR A 1 369 ? -23.021 -6.183 15.359 1.00 95.88 369 TYR A N 1
ATOM 3103 C CA . TYR A 1 369 ? -22.667 -5.727 16.706 1.00 95.88 369 TYR A CA 1
ATOM 3104 C C . TYR A 1 369 ? -22.985 -4.240 16.922 1.00 95.88 369 TYR A C 1
ATOM 3106 O O . TYR A 1 369 ? -23.599 -3.882 17.925 1.00 95.88 369 TYR A O 1
ATOM 3114 N N . GLU A 1 370 ? -22.632 -3.366 15.974 1.00 94.12 370 GLU A N 1
ATOM 3115 C CA . GLU A 1 370 ? -22.928 -1.929 16.089 1.00 94.12 370 GLU A CA 1
ATOM 3116 C C . GLU A 1 370 ? -24.437 -1.620 16.021 1.00 94.12 370 GLU A C 1
ATOM 3118 O O . GLU A 1 370 ? -24.870 -0.574 16.505 1.00 94.12 370 GLU A O 1
ATOM 3123 N N . LYS A 1 371 ? -25.246 -2.527 15.457 1.00 92.50 371 LYS A N 1
ATOM 3124 C CA . LYS A 1 371 ? -26.718 -2.461 15.464 1.00 92.50 371 LYS A CA 1
ATOM 3125 C C . LYS A 1 371 ? -27.361 -3.063 16.717 1.00 92.50 371 LYS A C 1
ATOM 3127 O O . LYS A 1 371 ? -28.554 -2.866 16.916 1.00 92.50 371 LYS A O 1
ATOM 3132 N N . GLY A 1 372 ? -26.593 -3.768 17.550 1.00 93.75 372 GLY A N 1
ATOM 3133 C CA . GLY A 1 372 ? -27.096 -4.495 18.719 1.00 93.75 372 GLY A CA 1
ATOM 3134 C C . GLY A 1 372 ? -27.582 -5.922 18.430 1.00 93.75 372 GLY A C 1
ATOM 3135 O O . GLY A 1 372 ? -28.115 -6.564 19.328 1.00 93.75 372 GLY A O 1
ATOM 3136 N N . ASN A 1 373 ? -27.367 -6.446 17.220 1.00 96.31 373 ASN A N 1
ATOM 3137 C CA . ASN A 1 373 ? -27.736 -7.810 16.822 1.00 96.31 373 ASN A CA 1
ATOM 3138 C C . ASN A 1 373 ? -26.639 -8.798 17.262 1.00 96.31 373 ASN A C 1
ATOM 3140 O O . ASN A 1 373 ? -25.779 -9.207 16.474 1.00 96.31 373 ASN A O 1
ATOM 3144 N N . LEU A 1 374 ? -26.589 -9.089 18.564 1.00 96.44 374 LEU A N 1
ATOM 3145 C CA . LEU A 1 374 ? -25.459 -9.772 19.207 1.00 96.44 374 LEU A CA 1
ATOM 3146 C C . LEU A 1 374 ? -25.319 -11.245 18.793 1.00 96.44 374 LEU A C 1
ATOM 3148 O O . LEU A 1 374 ? -24.206 -11.708 18.532 1.00 96.44 374 LEU A O 1
ATOM 3152 N N . GLU A 1 375 ? -26.432 -11.973 18.709 1.00 95.12 375 GLU A N 1
ATOM 3153 C CA . GLU A 1 375 ? -26.455 -13.402 18.376 1.00 95.12 375 GLU A CA 1
ATOM 3154 C C . GLU A 1 375 ? -26.025 -13.637 16.924 1.00 95.12 375 GLU A C 1
ATOM 3156 O O . GLU A 1 375 ? -25.176 -14.491 16.640 1.00 95.12 375 GLU A O 1
ATOM 3161 N N . GLU A 1 376 ? -26.529 -12.819 15.997 1.00 95.62 376 GLU A N 1
ATOM 3162 C CA . GLU A 1 376 ? -26.126 -12.843 14.595 1.00 95.62 376 GLU A CA 1
ATOM 3163 C C . GLU A 1 376 ? -24.651 -12.483 14.435 1.00 95.62 376 GLU A C 1
ATOM 3165 O O . GLU A 1 376 ? -23.936 -13.155 13.681 1.00 95.62 376 GLU A O 1
ATOM 3170 N N . ALA A 1 377 ? -24.172 -11.469 15.164 1.00 95.75 377 ALA A N 1
ATOM 3171 C CA . ALA A 1 377 ? -22.764 -11.096 15.149 1.00 95.75 377 ALA A CA 1
ATOM 3172 C C . ALA A 1 377 ? -21.878 -12.276 15.580 1.00 95.75 377 ALA A C 1
ATOM 3174 O O . ALA A 1 377 ? -20.912 -12.607 14.884 1.00 95.75 377 ALA A O 1
ATOM 3175 N N . LEU A 1 378 ? -22.235 -12.967 16.668 1.00 93.94 378 LEU A N 1
ATOM 3176 C CA . LEU A 1 378 ? -21.491 -14.126 17.162 1.00 93.94 378 LEU A CA 1
ATOM 3177 C C . LEU A 1 378 ? -21.527 -15.302 16.172 1.00 93.94 378 LEU A C 1
ATOM 3179 O O . LEU A 1 378 ? -20.482 -15.876 15.857 1.00 93.94 378 LEU A O 1
ATOM 3183 N N . SER A 1 379 ? -22.702 -15.614 15.616 1.00 94.00 379 SER A N 1
ATOM 3184 C CA . SER A 1 379 ? -22.872 -16.665 14.602 1.00 94.00 379 SER A CA 1
ATOM 3185 C C . SER A 1 379 ? -22.024 -16.405 13.352 1.00 94.00 379 SER A C 1
ATOM 3187 O O . SER A 1 379 ? -21.414 -17.317 12.788 1.00 94.00 379 SER A O 1
ATOM 3189 N N . ARG A 1 380 ? -21.923 -15.144 12.912 1.00 93.25 380 ARG A N 1
ATOM 3190 C CA . ARG A 1 380 ? -21.075 -14.769 11.772 1.00 93.25 380 ARG A CA 1
ATOM 3191 C C . ARG A 1 380 ? -19.590 -14.899 12.074 1.00 93.25 380 ARG A C 1
ATOM 3193 O O . ARG A 1 380 ? -18.854 -15.344 11.195 1.00 93.25 380 ARG A O 1
ATOM 3200 N N . LEU A 1 381 ? -19.145 -14.564 13.287 1.00 91.19 381 LEU A N 1
ATOM 3201 C CA . LEU A 1 381 ? -17.740 -14.722 13.675 1.00 91.19 381 LEU A CA 1
ATOM 3202 C C . LEU A 1 381 ? -17.280 -16.183 13.633 1.00 91.19 381 LEU A C 1
ATOM 3204 O O . LEU A 1 381 ? -16.147 -16.442 13.235 1.00 91.19 381 LEU A O 1
ATOM 3208 N N . GLN A 1 382 ? -18.160 -17.139 13.941 1.00 86.88 382 GLN A N 1
ATOM 3209 C CA . GLN A 1 382 ? -17.857 -18.574 13.833 1.00 86.88 382 GLN A CA 1
ATOM 3210 C C . GLN A 1 382 ? -17.588 -19.031 12.387 1.00 86.88 382 GLN A C 1
ATOM 3212 O O . GLN A 1 382 ? -16.896 -20.023 12.171 1.00 86.88 382 GLN A O 1
ATOM 3217 N N . LYS A 1 383 ? -18.100 -18.301 11.385 1.00 83.88 383 LYS A N 1
ATOM 3218 C CA . LYS A 1 383 ? -17.900 -18.601 9.955 1.00 83.88 383 LYS A CA 1
ATOM 3219 C C . LYS A 1 383 ? -16.577 -18.065 9.407 1.00 83.88 383 LYS A C 1
ATOM 3221 O O . LYS A 1 383 ? -16.223 -18.372 8.270 1.00 83.88 383 LYS A O 1
ATOM 3226 N N . VAL A 1 384 ? -15.844 -17.261 10.178 1.00 85.19 384 VAL A N 1
ATOM 3227 C CA . VAL A 1 384 ? -14.573 -16.678 9.742 1.00 85.19 384 VAL A CA 1
ATOM 3228 C C . VAL A 1 384 ? -13.492 -17.763 9.745 1.00 85.19 384 VAL A C 1
ATOM 3230 O O . VAL A 1 384 ? -12.899 -18.081 10.774 1.00 85.19 384 VAL A O 1
ATOM 3233 N N . LYS A 1 385 ? -13.237 -18.346 8.571 1.00 71.00 385 LYS A N 1
ATOM 3234 C CA . LYS A 1 385 ? -12.174 -19.338 8.351 1.00 71.00 385 LYS A CA 1
ATOM 3235 C C . LYS A 1 385 ? -10.830 -18.617 8.196 1.00 71.00 385 LYS A C 1
ATOM 3237 O O . LYS A 1 385 ? -10.778 -17.518 7.661 1.00 71.00 385 LYS A O 1
ATOM 3242 N N . ASN A 1 386 ? -9.726 -19.226 8.607 1.00 58.22 386 ASN A N 1
ATOM 3243 C CA . ASN A 1 386 ? -8.375 -18.643 8.571 1.00 58.22 386 ASN A CA 1
ATOM 3244 C C . ASN A 1 386 ? -8.119 -17.482 9.550 1.00 58.22 386 ASN A C 1
ATOM 3246 O O . ASN A 1 386 ? -8.607 -16.360 9.421 1.00 58.22 386 ASN A O 1
ATOM 3250 N N . HIS A 1 387 ? -7.212 -17.755 10.488 1.00 56.84 387 HIS A N 1
ATOM 3251 C CA . HIS A 1 387 ? -6.634 -16.815 11.443 1.00 56.84 387 HIS A CA 1
ATOM 3252 C C . HIS A 1 387 ? -5.602 -15.896 10.772 1.00 56.84 387 HIS A C 1
ATOM 3254 O O . HIS A 1 387 ? -4.448 -15.853 11.205 1.00 56.84 387 HIS A O 1
ATOM 3260 N N . HIS A 1 388 ? -5.972 -15.178 9.702 1.00 63.97 388 HIS A N 1
ATOM 3261 C CA . HIS A 1 388 ? -5.088 -14.126 9.202 1.00 63.97 388 HIS A CA 1
ATOM 3262 C C . HIS A 1 388 ? -4.802 -13.178 10.368 1.00 63.97 388 HIS A C 1
ATOM 3264 O O . HIS A 1 388 ? -5.722 -12.739 11.059 1.00 63.97 388 HIS A O 1
ATOM 3270 N N . PHE A 1 389 ? -3.524 -12.916 10.625 1.00 61.59 389 PHE A N 1
ATOM 3271 C CA . PHE A 1 389 ? -3.065 -12.301 11.871 1.00 61.59 389 PHE A CA 1
ATOM 3272 C C . PHE A 1 389 ? -3.861 -11.021 12.223 1.00 61.59 389 PHE A C 1
ATOM 3274 O O . PHE A 1 389 ? -4.351 -10.881 13.342 1.00 61.59 389 PHE A O 1
ATOM 3281 N N . LEU A 1 390 ? -4.124 -10.167 11.219 1.00 66.19 390 LEU A N 1
ATOM 3282 C CA . LEU A 1 390 ? -4.925 -8.940 11.341 1.00 66.19 390 LEU A CA 1
ATOM 3283 C C . LEU A 1 390 ? -6.353 -9.171 11.855 1.00 66.19 390 LEU A C 1
ATOM 3285 O O . LEU A 1 390 ? -6.802 -8.451 12.740 1.00 66.19 390 LEU A O 1
ATOM 3289 N N . THR A 1 391 ? -7.079 -10.148 11.309 1.00 72.25 391 THR A N 1
ATOM 3290 C CA . THR A 1 391 ? -8.474 -10.410 11.699 1.00 72.25 391 THR A CA 1
ATOM 3291 C C . THR A 1 391 ? -8.558 -11.224 12.982 1.00 72.25 391 THR A C 1
ATOM 3293 O O . THR A 1 391 ? -9.536 -11.097 13.713 1.00 72.25 391 THR A O 1
ATOM 3296 N N . LYS A 1 392 ? -7.526 -12.012 13.311 1.00 85.12 392 LYS A N 1
ATOM 3297 C CA . LYS A 1 392 ? -7.473 -12.833 14.530 1.00 85.12 392 LYS A CA 1
ATOM 3298 C C . LYS A 1 392 ? -7.746 -12.000 15.786 1.00 85.12 392 LYS A C 1
ATOM 3300 O O . LYS A 1 392 ? -8.618 -12.366 16.570 1.00 85.12 392 LYS A O 1
ATOM 3305 N N . HIS A 1 393 ? -7.049 -10.879 15.975 1.00 87.25 393 HIS A N 1
ATOM 3306 C CA . HIS A 1 393 ? -7.265 -10.023 17.149 1.00 87.25 393 HIS A CA 1
ATOM 3307 C C . HIS A 1 393 ? -8.613 -9.305 17.114 1.00 87.25 393 HIS A C 1
ATOM 3309 O O . HIS A 1 393 ? -9.272 -9.210 18.148 1.00 87.25 393 HIS A O 1
ATOM 3315 N N . ASP A 1 394 ? -9.060 -8.859 15.939 1.00 89.12 394 ASP A N 1
ATOM 3316 C CA . ASP A 1 394 ? -10.354 -8.186 15.813 1.00 89.12 394 ASP A CA 1
ATOM 3317 C C . ASP A 1 394 ? -11.516 -9.110 16.168 1.00 89.12 394 ASP A C 1
ATOM 3319 O O . ASP A 1 394 ? -12.425 -8.693 16.880 1.00 89.12 394 ASP A O 1
ATOM 3323 N N . ILE A 1 395 ? -11.477 -10.369 15.716 1.00 91.62 395 ILE A N 1
ATOM 3324 C CA . ILE A 1 395 ? -12.482 -11.386 16.046 1.00 91.62 395 ILE A CA 1
ATOM 3325 C C . ILE A 1 395 ? -12.533 -11.580 17.558 1.00 91.62 395 ILE A C 1
ATOM 3327 O O . ILE A 1 395 ? -13.614 -11.554 18.141 1.00 91.62 395 ILE A O 1
ATOM 3331 N N . LYS A 1 396 ? -11.375 -11.746 18.211 1.00 92.75 396 LYS A N 1
ATOM 3332 C CA . LYS A 1 396 ? -11.307 -11.976 19.661 1.00 92.75 396 LYS A CA 1
ATOM 3333 C C . LYS A 1 396 ? -11.813 -10.773 20.454 1.00 92.75 396 LYS A C 1
ATOM 3335 O O . LYS A 1 396 ? -12.609 -10.951 21.371 1.00 92.75 396 LYS A O 1
ATOM 3340 N N . ILE A 1 397 ? -11.415 -9.559 20.073 1.00 93.62 397 ILE A N 1
ATOM 3341 C CA . ILE A 1 397 ? -11.905 -8.329 20.706 1.00 93.62 397 ILE A CA 1
ATOM 3342 C C . ILE A 1 397 ? -13.412 -8.181 20.504 1.00 93.62 397 ILE A C 1
ATOM 3344 O O . ILE A 1 397 ? -14.116 -7.876 21.461 1.00 93.62 397 ILE A O 1
ATOM 3348 N N . LEU A 1 398 ? -13.917 -8.386 19.287 1.00 94.88 398 LEU A N 1
ATOM 3349 C CA . LEU A 1 398 ? -15.344 -8.253 19.004 1.00 94.88 398 LEU A CA 1
ATOM 3350 C C . LEU A 1 398 ? -16.165 -9.311 19.751 1.00 94.88 398 LEU A C 1
ATOM 3352 O O . LEU A 1 398 ? -17.195 -8.978 20.322 1.00 94.88 398 LEU A O 1
ATOM 3356 N N . THR A 1 399 ? -15.667 -10.546 19.829 1.00 95.50 399 THR A N 1
ATOM 3357 C CA . THR A 1 399 ? -16.288 -11.629 20.610 1.00 95.50 399 THR A CA 1
ATOM 3358 C C . THR A 1 399 ? -16.386 -11.259 22.091 1.00 95.50 399 THR A C 1
ATOM 3360 O O . THR A 1 399 ? -17.451 -11.391 22.684 1.00 95.50 399 THR A O 1
ATOM 3363 N N . LEU A 1 400 ? -15.307 -10.724 22.678 1.00 96.62 400 LEU A N 1
ATOM 3364 C CA . LEU A 1 400 ? -15.325 -10.224 24.057 1.00 96.62 400 LEU A CA 1
ATOM 3365 C C . LEU A 1 400 ? -16.365 -9.117 24.236 1.00 96.62 400 LEU A C 1
ATOM 3367 O O . LEU A 1 400 ? -17.168 -9.166 25.159 1.00 96.62 400 LEU A O 1
ATOM 3371 N N . LYS A 1 401 ? -16.410 -8.143 23.322 1.00 96.69 401 LYS A N 1
ATOM 3372 C CA . LYS A 1 401 ? -17.432 -7.091 23.372 1.00 96.69 401 LYS A CA 1
ATOM 3373 C C . LYS A 1 401 ? -18.847 -7.671 23.321 1.00 96.69 401 LYS A C 1
ATOM 3375 O O . LYS A 1 401 ? -19.682 -7.229 24.093 1.00 96.69 401 LYS A O 1
ATOM 3380 N N . ILE A 1 402 ? -19.106 -8.668 22.476 1.00 96.81 402 ILE A N 1
ATOM 3381 C CA . ILE A 1 402 ? -20.415 -9.331 22.385 1.00 96.81 402 ILE A CA 1
ATOM 3382 C C . ILE A 1 402 ? -20.779 -10.027 23.704 1.00 96.81 402 ILE A C 1
ATOM 3384 O O . ILE A 1 402 ? -21.857 -9.765 24.229 1.00 96.81 402 ILE A O 1
ATOM 3388 N N . PHE A 1 403 ? -19.886 -10.842 24.281 1.00 96.44 403 PHE A N 1
ATOM 3389 C CA . PHE A 1 403 ? -20.165 -11.522 25.556 1.00 96.44 403 PHE A CA 1
ATOM 3390 C C . PHE A 1 403 ? -20.464 -10.541 26.691 1.00 96.44 403 PHE A C 1
ATOM 3392 O O . PHE A 1 403 ? -21.356 -10.788 27.502 1.00 96.44 403 PHE A O 1
ATOM 3399 N N . PHE A 1 404 ? -19.765 -9.402 26.718 1.00 96.06 404 PHE A N 1
ATOM 3400 C CA . PHE A 1 404 ? -20.065 -8.330 27.660 1.00 96.06 404 PHE A CA 1
ATOM 3401 C C . PHE A 1 404 ? -21.508 -7.825 27.520 1.00 96.06 404 PHE A C 1
ATOM 3403 O O . PHE A 1 404 ? -22.215 -7.707 28.517 1.00 96.06 404 PHE A O 1
ATOM 3410 N N . GLU A 1 405 ? -21.949 -7.522 26.295 1.00 95.25 405 GLU A N 1
ATOM 3411 C CA . GLU A 1 405 ? -23.296 -6.989 26.038 1.00 95.25 405 GLU A CA 1
ATOM 3412 C C . GLU A 1 405 ? -24.393 -8.031 26.300 1.00 95.25 405 GLU A C 1
ATOM 3414 O O . GLU A 1 405 ? -25.471 -7.677 26.772 1.00 95.25 405 GLU A O 1
ATOM 3419 N N . MET A 1 406 ? -24.106 -9.315 26.059 1.00 94.94 406 MET A N 1
ATOM 3420 C CA . MET A 1 406 ? -25.006 -10.432 26.381 1.00 94.94 406 MET A CA 1
ATOM 3421 C C . MET A 1 406 ? -25.105 -10.716 27.888 1.00 94.94 406 MET A C 1
ATOM 3423 O O . MET A 1 406 ? -25.943 -11.513 28.299 1.00 94.94 406 MET A O 1
ATOM 3427 N N . LYS A 1 407 ? -24.267 -10.074 28.715 1.00 94.44 407 LYS A N 1
ATOM 3428 C CA . LYS A 1 407 ? -24.124 -10.336 30.158 1.00 94.44 407 LYS A CA 1
ATOM 3429 C C . LYS A 1 407 ? -23.691 -11.770 30.497 1.00 94.44 407 LYS A C 1
ATOM 3431 O O . LYS A 1 407 ? -23.858 -12.207 31.633 1.00 94.44 407 LYS A O 1
ATOM 3436 N N . ASP A 1 408 ? -23.082 -12.478 29.548 1.00 94.50 408 ASP A N 1
ATOM 3437 C CA . ASP A 1 408 ? -22.467 -13.787 29.784 1.00 94.50 408 ASP A CA 1
ATOM 3438 C C . ASP A 1 408 ? -21.062 -13.595 30.376 1.00 94.50 408 ASP A C 1
ATOM 3440 O O . ASP A 1 408 ? -20.028 -13.669 29.702 1.00 94.50 408 ASP A O 1
ATOM 3444 N N . TYR A 1 409 ? -21.035 -13.224 31.657 1.00 94.50 409 TYR A N 1
ATOM 3445 C CA . TYR A 1 409 ? -19.818 -12.800 32.343 1.00 94.50 409 TYR A CA 1
ATOM 3446 C C . TYR A 1 409 ? -18.839 -13.946 32.614 1.00 94.50 409 TYR A C 1
ATOM 3448 O O . TYR A 1 409 ? -17.627 -13.720 32.591 1.00 94.50 409 TYR A O 1
ATOM 3456 N N . GLU A 1 410 ? -19.327 -15.167 32.832 1.00 94.00 410 GLU A N 1
ATOM 3457 C CA . GLU A 1 410 ? -18.469 -16.336 33.047 1.00 94.00 410 GLU A CA 1
ATOM 3458 C C . GLU A 1 410 ? -17.701 -16.688 31.770 1.00 94.00 410 GLU A C 1
ATOM 3460 O O . GLU A 1 410 ? -16.463 -16.735 31.784 1.00 94.00 410 GLU A O 1
ATOM 3465 N N . THR A 1 411 ? -18.408 -16.814 30.640 1.00 95.19 411 THR A N 1
ATOM 3466 C CA . THR A 1 411 ? -17.787 -17.069 29.333 1.00 95.19 411 THR A CA 1
ATOM 3467 C C . THR A 1 411 ? -16.853 -15.930 28.936 1.00 95.19 411 THR A C 1
ATOM 3469 O O . THR A 1 411 ? -15.736 -16.169 28.468 1.00 95.19 411 THR A O 1
ATOM 3472 N N . ALA A 1 412 ? -17.261 -14.679 29.178 1.00 95.44 412 ALA A N 1
ATOM 3473 C CA . ALA A 1 412 ? -16.438 -13.498 28.938 1.00 95.44 412 ALA A CA 1
ATOM 3474 C C . ALA A 1 412 ? -15.079 -13.560 29.656 1.00 95.44 412 ALA A C 1
ATOM 3476 O O . ALA A 1 412 ? -14.051 -13.268 29.039 1.00 95.44 412 ALA A O 1
ATOM 3477 N N . ILE A 1 413 ? -15.058 -13.926 30.943 1.00 96.00 413 ILE A N 1
ATOM 3478 C CA . ILE A 1 413 ? -13.824 -14.007 31.740 1.00 96.00 413 ILE A CA 1
ATOM 3479 C C . ILE A 1 413 ? -12.924 -15.136 31.227 1.00 96.00 413 ILE A C 1
ATOM 3481 O O . ILE A 1 413 ? -11.733 -14.903 31.001 1.00 96.00 413 ILE A O 1
ATOM 3485 N N . ALA A 1 414 ? -13.478 -16.332 31.007 1.00 96.44 414 ALA A N 1
ATOM 3486 C CA . ALA A 1 414 ? -12.714 -17.476 30.510 1.00 96.44 414 ALA A CA 1
ATOM 3487 C C . ALA A 1 414 ? -12.100 -17.193 29.126 1.00 96.44 414 ALA A C 1
ATOM 3489 O O . ALA A 1 414 ? -10.925 -17.473 28.872 1.00 96.44 414 ALA A O 1
ATOM 3490 N N . PHE A 1 415 ? -12.868 -16.560 28.235 1.00 96.00 415 PHE A N 1
ATOM 3491 C CA . PHE A 1 415 ? -12.392 -16.194 26.905 1.00 96.00 415 PHE A CA 1
ATOM 3492 C C . PHE A 1 415 ? -11.320 -15.097 26.947 1.00 96.00 415 PHE A C 1
ATOM 3494 O O . PHE A 1 415 ? -10.362 -15.147 26.172 1.00 96.00 415 PHE A O 1
ATOM 3501 N N . ALA A 1 416 ? -11.446 -14.116 27.849 1.00 96.69 416 ALA A N 1
ATOM 3502 C CA . ALA A 1 416 ? -10.451 -13.057 28.018 1.00 96.69 416 ALA A CA 1
ATOM 3503 C C . ALA A 1 416 ? -9.102 -13.613 28.490 1.00 96.69 416 ALA A C 1
ATOM 3505 O O . ALA A 1 416 ? -8.057 -13.170 28.011 1.00 96.69 416 ALA A O 1
ATOM 3506 N N . ASP A 1 417 ? -9.121 -14.610 29.374 1.00 94.88 417 ASP A N 1
ATOM 3507 C CA . ASP A 1 417 ? -7.911 -15.278 29.853 1.00 94.88 417 ASP A CA 1
ATOM 3508 C C . ASP A 1 417 ? -7.210 -16.077 28.743 1.00 94.88 417 ASP A C 1
ATOM 3510 O O . ASP A 1 417 ? -6.017 -15.889 28.489 1.00 94.88 417 ASP A O 1
ATOM 3514 N N . SER A 1 418 ? -7.975 -16.865 27.979 1.00 94.62 418 SER A N 1
ATOM 3515 C CA . SER A 1 418 ? -7.462 -17.556 26.789 1.00 94.62 418 SER A CA 1
ATOM 3516 C C . SER A 1 418 ? -6.862 -16.573 25.774 1.00 94.62 418 SER A C 1
ATOM 3518 O O . SER A 1 418 ? -5.775 -16.799 25.233 1.00 94.62 418 SER A O 1
ATOM 3520 N N . TYR A 1 419 ? -7.538 -15.443 25.544 1.00 94.56 419 TYR A N 1
ATOM 3521 C CA . TYR A 1 419 ? -7.053 -14.402 24.644 1.00 94.56 419 TYR A CA 1
ATOM 3522 C C . TYR A 1 419 ? -5.741 -13.772 25.129 1.00 94.56 419 TYR A C 1
ATOM 3524 O O . TYR A 1 419 ? -4.825 -13.578 24.328 1.00 94.56 419 TYR A O 1
ATOM 3532 N N . ARG A 1 420 ? -5.621 -13.500 26.433 1.00 94.88 420 ARG A N 1
ATOM 3533 C CA . ARG A 1 420 ? -4.396 -12.983 27.054 1.00 94.88 420 ARG A CA 1
ATOM 3534 C C . ARG A 1 420 ? -3.213 -13.925 26.831 1.00 94.88 420 ARG A C 1
ATOM 3536 O O . ARG A 1 420 ? -2.202 -13.492 26.280 1.00 94.88 420 ARG A O 1
ATOM 3543 N N . HIS A 1 421 ? -3.366 -15.204 27.175 1.00 92.12 421 HIS A N 1
ATOM 3544 C CA . HIS A 1 421 ? -2.310 -16.206 27.000 1.00 92.12 421 HIS A CA 1
ATOM 3545 C C . HIS A 1 421 ? -1.889 -16.363 25.538 1.00 92.12 421 HIS A C 1
ATOM 3547 O O . HIS A 1 421 ? -0.706 -16.517 25.232 1.00 92.12 421 HIS A O 1
ATOM 3553 N N . MET A 1 422 ? -2.845 -16.290 24.613 1.00 90.69 422 MET A N 1
ATOM 3554 C CA . MET A 1 422 ? -2.557 -16.338 23.184 1.00 90.69 422 MET A CA 1
ATOM 3555 C C . MET A 1 422 ? -1.698 -15.149 22.728 1.00 90.69 422 MET A C 1
ATOM 3557 O O . MET A 1 422 ? -0.789 -15.344 21.929 1.00 90.69 422 MET A O 1
ATOM 3561 N N . VAL A 1 423 ? -1.979 -13.932 23.209 1.00 89.50 423 VAL A N 1
ATOM 3562 C CA . VAL A 1 423 ? -1.243 -12.706 22.842 1.00 89.50 423 VAL A CA 1
ATOM 3563 C C . VAL A 1 423 ? 0.159 -12.686 23.450 1.00 89.50 423 VAL A C 1
ATOM 3565 O O . VAL A 1 423 ? 1.114 -12.328 22.765 1.00 89.50 423 VAL A O 1
ATOM 3568 N N . GLU A 1 424 ? 0.299 -13.071 24.719 1.00 87.81 424 GLU A N 1
ATOM 3569 C CA . GLU A 1 424 ? 1.588 -13.076 25.428 1.00 87.81 424 GLU A CA 1
ATOM 3570 C C . GLU A 1 424 ? 2.609 -14.003 24.760 1.00 87.81 424 GLU A C 1
ATOM 3572 O O . GLU A 1 424 ? 3.790 -13.669 24.668 1.00 87.81 424 GLU A O 1
ATOM 3577 N N . ASN A 1 425 ? 2.137 -15.131 24.229 1.00 83.69 425 ASN A N 1
ATOM 3578 C CA . ASN A 1 425 ? 2.972 -16.111 23.543 1.00 83.69 425 ASN A CA 1
ATOM 3579 C C . ASN A 1 425 ? 3.205 -15.792 22.056 1.00 83.69 425 ASN A C 1
ATOM 3581 O O . ASN A 1 425 ? 3.988 -16.479 21.395 1.00 83.69 425 ASN A O 1
ATOM 3585 N N . ASP A 1 426 ? 2.557 -14.758 21.508 1.00 80.25 426 ASP A N 1
ATOM 3586 C CA . ASP A 1 426 ? 2.658 -14.424 20.090 1.00 80.25 426 ASP A CA 1
ATOM 3587 C C . ASP A 1 426 ? 3.898 -13.560 19.801 1.00 80.25 426 ASP A C 1
ATOM 3589 O O . ASP A 1 426 ? 3.909 -12.328 19.925 1.00 80.25 426 ASP A O 1
ATOM 3593 N N . ARG A 1 427 ? 4.986 -14.226 19.401 1.00 77.31 427 ARG A N 1
ATOM 3594 C CA . ARG A 1 427 ? 6.259 -13.573 19.056 1.00 77.31 427 ARG A CA 1
ATOM 3595 C C . ARG A 1 427 ? 6.231 -12.818 17.727 1.00 77.31 427 ARG A C 1
ATOM 3597 O O . ARG A 1 427 ? 7.213 -12.157 17.412 1.00 77.31 427 ARG A O 1
ATOM 3604 N N . THR A 1 428 ? 5.140 -12.893 16.961 1.00 74.94 428 THR A N 1
ATOM 3605 C CA . THR A 1 428 ? 5.049 -12.212 15.659 1.00 74.94 428 THR A CA 1
ATOM 3606 C C . THR A 1 428 ? 4.845 -10.700 15.780 1.00 74.94 428 THR A C 1
ATOM 3608 O O . THR A 1 428 ? 5.172 -9.970 14.848 1.00 74.94 428 THR A O 1
ATOM 3611 N N . TYR A 1 429 ? 4.348 -10.221 16.925 1.00 75.06 429 TYR A N 1
ATOM 3612 C CA . TYR A 1 429 ? 4.005 -8.816 17.144 1.00 75.06 429 TYR A CA 1
ATOM 3613 C C . TYR A 1 429 ? 5.058 -8.031 17.930 1.00 75.06 429 TYR A C 1
ATOM 3615 O O . TYR A 1 429 ? 5.809 -8.587 18.738 1.00 75.06 429 TYR A O 1
ATOM 3623 N N . SER A 1 430 ? 5.041 -6.705 17.756 1.00 75.81 430 SER A N 1
ATOM 3624 C CA . SER A 1 430 ? 5.814 -5.769 18.578 1.00 75.81 430 SER A CA 1
ATOM 3625 C C . SER A 1 430 ? 5.444 -5.853 20.064 1.00 75.81 430 SER A C 1
ATOM 3627 O O . SER A 1 430 ? 4.310 -6.179 20.430 1.00 75.81 430 SER A O 1
ATOM 3629 N N . ASP A 1 431 ? 6.392 -5.506 20.940 1.00 80.75 431 ASP A N 1
ATOM 3630 C CA . ASP A 1 431 ? 6.158 -5.456 22.391 1.00 80.75 431 ASP A CA 1
ATOM 3631 C C . ASP A 1 431 ? 5.005 -4.519 22.753 1.00 80.75 431 ASP A C 1
ATOM 3633 O O . ASP A 1 431 ? 4.181 -4.835 23.611 1.00 80.75 431 ASP A O 1
ATOM 3637 N N . LEU A 1 432 ? 4.905 -3.385 22.054 1.00 79.75 432 LEU A N 1
ATOM 3638 C CA . LEU A 1 432 ? 3.823 -2.424 22.239 1.00 79.75 432 LEU A CA 1
ATOM 3639 C C . LEU A 1 432 ? 2.463 -3.027 21.867 1.00 79.75 432 LEU A C 1
ATOM 3641 O O . LEU A 1 432 ? 1.489 -2.849 22.602 1.00 79.75 432 LEU A O 1
ATOM 3645 N N . HIS A 1 433 ? 2.398 -3.754 20.750 1.00 81.69 433 HIS A N 1
ATOM 3646 C CA . HIS A 1 433 ? 1.180 -4.414 20.294 1.00 81.69 433 HIS A CA 1
ATOM 3647 C C . HIS A 1 433 ? 0.737 -5.497 21.284 1.00 81.69 433 HIS A C 1
ATOM 3649 O O . HIS A 1 433 ? -0.405 -5.461 21.753 1.00 81.69 433 HIS A O 1
ATOM 3655 N N . ARG A 1 434 ? 1.651 -6.396 21.684 1.00 86.25 434 ARG A N 1
ATOM 3656 C CA . ARG A 1 434 ? 1.382 -7.410 22.719 1.00 86.25 434 ARG A CA 1
ATOM 3657 C C . ARG A 1 434 ? 0.878 -6.768 24.004 1.00 86.25 434 ARG A C 1
ATOM 3659 O O . ARG A 1 434 ? -0.206 -7.107 24.470 1.00 86.25 434 ARG A O 1
ATOM 3666 N N . LYS A 1 435 ? 1.612 -5.779 24.527 1.00 88.38 435 LYS A N 1
ATOM 3667 C CA . LYS A 1 435 ? 1.247 -5.061 25.754 1.00 88.38 435 LYS A CA 1
ATOM 3668 C C . LYS A 1 435 ? -0.153 -4.458 25.657 1.00 88.38 435 LYS A C 1
ATOM 3670 O O . LYS A 1 435 ? -0.949 -4.643 26.567 1.00 88.38 435 LYS A O 1
ATOM 3675 N N . SER A 1 436 ? -0.479 -3.802 24.545 1.00 89.12 436 SER A N 1
ATOM 3676 C CA . SER A 1 436 ? -1.791 -3.180 24.328 1.00 89.12 436 SER A CA 1
ATOM 3677 C C . SER A 1 436 ? -2.948 -4.187 24.382 1.00 89.12 436 SER A C 1
ATOM 3679 O O . SER A 1 436 ? -3.983 -3.923 25.001 1.00 89.12 436 SER A O 1
ATOM 3681 N N . HIS A 1 437 ? -2.781 -5.361 23.772 1.00 91.38 437 HIS A N 1
ATOM 3682 C CA . HIS A 1 437 ? -3.806 -6.406 23.764 1.00 91.38 437 HIS A CA 1
ATOM 3683 C C . HIS A 1 437 ? -3.890 -7.180 25.088 1.00 91.38 437 HIS A C 1
ATOM 3685 O O . HIS A 1 437 ? -4.999 -7.463 25.545 1.00 91.38 437 HIS A O 1
ATOM 3691 N N . THR A 1 438 ? -2.756 -7.458 25.736 1.00 92.94 438 THR A N 1
ATOM 3692 C CA . THR A 1 438 ? -2.705 -8.036 27.087 1.00 92.94 438 THR A CA 1
ATOM 3693 C C . THR A 1 438 ? -3.370 -7.105 28.100 1.00 92.94 438 THR A C 1
ATOM 3695 O O . THR A 1 438 ? -4.229 -7.542 28.864 1.00 92.94 438 THR A O 1
ATOM 3698 N N . CYS A 1 439 ? -3.054 -5.804 28.066 1.00 94.19 439 CYS A N 1
ATOM 3699 C CA . CYS A 1 439 ? -3.705 -4.800 28.908 1.00 94.19 439 CYS A CA 1
ATOM 3700 C C . CYS A 1 439 ? -5.219 -4.763 28.679 1.00 94.19 439 CYS A C 1
ATOM 3702 O O . CYS A 1 439 ? -5.968 -4.709 29.652 1.00 94.19 439 CYS A O 1
ATOM 3704 N N . PHE A 1 440 ? -5.683 -4.854 27.426 1.00 95.88 440 PHE A N 1
ATOM 3705 C CA . PHE A 1 440 ? -7.118 -4.919 27.138 1.00 95.88 440 PHE A CA 1
ATOM 3706 C C . PHE A 1 440 ? -7.776 -6.121 27.813 1.00 95.88 440 PHE A C 1
ATOM 3708 O O . PHE A 1 440 ? -8.772 -5.938 28.504 1.00 95.88 440 PHE A O 1
ATOM 3715 N N . ALA A 1 441 ? -7.206 -7.321 27.673 1.00 96.56 441 ALA A N 1
ATOM 3716 C CA . ALA A 1 441 ? -7.747 -8.526 28.300 1.00 96.56 441 ALA A CA 1
ATOM 3717 C C . ALA A 1 441 ? -7.790 -8.411 29.835 1.00 96.56 441 ALA A C 1
ATOM 3719 O O . ALA A 1 441 ? -8.797 -8.747 30.455 1.00 96.56 441 ALA A O 1
ATOM 3720 N N . VAL A 1 442 ? -6.736 -7.864 30.451 1.00 96.44 442 VAL A N 1
ATOM 3721 C CA . VAL A 1 442 ? -6.678 -7.638 31.905 1.00 96.44 442 VAL A CA 1
ATOM 3722 C C . VAL A 1 442 ? -7.753 -6.649 32.360 1.00 96.44 442 VAL A C 1
ATOM 3724 O O . VAL A 1 442 ? -8.509 -6.950 33.285 1.00 96.44 442 VAL A O 1
ATOM 3727 N N . PHE A 1 443 ? -7.851 -5.481 31.719 1.00 97.12 443 PHE A N 1
ATOM 3728 C CA . PHE A 1 443 ? -8.845 -4.471 32.091 1.00 97.12 443 PHE A CA 1
ATOM 3729 C C . PHE A 1 443 ? -10.273 -4.929 31.814 1.00 97.12 443 PHE A C 1
ATOM 3731 O O . PHE A 1 443 ? -11.161 -4.643 32.614 1.00 97.12 443 PHE A O 1
ATOM 3738 N N . TYR A 1 444 ? -10.486 -5.677 30.734 1.00 97.56 444 TYR A N 1
ATOM 3739 C CA . TYR A 1 444 ? -11.761 -6.309 30.429 1.00 97.56 444 TYR A CA 1
ATOM 3740 C C . TYR A 1 444 ? -12.181 -7.268 31.552 1.00 97.56 444 TYR A C 1
ATOM 3742 O O . TYR A 1 444 ? -13.276 -7.139 32.094 1.00 97.56 444 TYR A O 1
ATOM 3750 N N . THR A 1 445 ? -11.291 -8.169 31.981 1.00 96.81 445 THR A N 1
ATOM 3751 C CA . THR A 1 445 ? -11.573 -9.102 33.082 1.00 96.81 445 THR A CA 1
ATOM 3752 C C . THR A 1 445 ? -11.848 -8.374 34.396 1.00 96.81 445 THR A C 1
ATOM 3754 O O . THR A 1 445 ? -12.782 -8.743 35.109 1.00 96.81 445 THR A O 1
ATOM 3757 N N . LYS A 1 446 ? -11.076 -7.323 34.724 1.00 96.06 446 LYS A N 1
ATOM 3758 C CA . LYS A 1 446 ? -11.342 -6.484 35.907 1.00 96.06 446 LYS A CA 1
ATOM 3759 C C . LYS A 1 446 ? -12.738 -5.858 35.832 1.00 96.06 446 LYS A C 1
ATOM 3761 O O . LYS A 1 446 ? -13.496 -5.974 36.789 1.00 96.06 446 LYS A O 1
ATOM 3766 N N . LEU A 1 447 ? -13.089 -5.250 34.696 1.00 96.12 447 LEU A N 1
ATOM 3767 C CA . LEU A 1 447 ? -14.394 -4.622 34.477 1.00 96.12 447 LEU A CA 1
ATOM 3768 C C . LEU A 1 447 ? -15.542 -5.615 34.691 1.00 96.12 447 LEU A C 1
ATOM 3770 O O . LEU A 1 447 ? -16.444 -5.344 35.480 1.00 96.12 447 LEU A O 1
ATOM 3774 N N . VAL A 1 448 ? -15.484 -6.773 34.030 1.00 95.69 448 VAL A N 1
ATOM 3775 C CA . VAL A 1 448 ? -16.529 -7.802 34.131 1.00 95.69 448 VAL A CA 1
ATOM 3776 C C . VAL A 1 448 ? -16.677 -8.296 35.570 1.00 95.69 448 VAL A C 1
ATOM 3778 O O . VAL A 1 448 ? -17.794 -8.367 36.072 1.00 95.69 448 VAL A O 1
ATOM 3781 N N . LYS A 1 449 ? -15.568 -8.562 36.276 1.00 94.44 449 LYS A N 1
ATOM 3782 C CA . LYS A 1 449 ? -15.605 -8.999 37.682 1.00 94.44 449 LYS A CA 1
ATOM 3783 C C . LYS A 1 449 ? -16.200 -7.949 38.618 1.00 94.44 449 LYS A C 1
ATOM 3785 O O . LYS A 1 449 ? -16.911 -8.321 39.547 1.00 94.44 449 LYS A O 1
ATOM 3790 N N . LEU A 1 450 ? -15.904 -6.665 38.415 1.00 94.31 450 LEU A N 1
ATOM 3791 C CA . LEU A 1 450 ? -16.477 -5.598 39.241 1.00 94.31 450 LEU A CA 1
ATOM 3792 C C . LEU A 1 450 ? -17.989 -5.490 39.037 1.00 94.31 450 LEU A C 1
ATOM 3794 O O . LEU A 1 450 ? -18.722 -5.374 40.016 1.00 94.31 450 LEU A O 1
ATOM 3798 N N . ILE A 1 451 ? -18.453 -5.593 37.789 1.00 92.75 451 ILE A N 1
ATOM 3799 C CA . ILE A 1 451 ? -19.882 -5.558 37.459 1.00 92.75 451 ILE A CA 1
ATOM 3800 C C . ILE A 1 451 ? -20.599 -6.794 38.010 1.00 92.75 451 ILE A C 1
ATOM 3802 O O . ILE A 1 451 ? -21.605 -6.650 38.698 1.00 92.75 451 ILE A O 1
ATOM 3806 N N . ALA A 1 452 ? -20.063 -7.994 37.770 1.00 90.19 452 ALA A N 1
ATOM 3807 C CA . ALA A 1 452 ? -20.661 -9.248 38.230 1.00 90.19 452 ALA A CA 1
ATOM 3808 C C . ALA A 1 452 ? -20.771 -9.329 39.765 1.00 90.19 452 ALA A C 1
ATOM 3810 O O . ALA A 1 452 ? -21.741 -9.871 40.280 1.00 90.19 452 ALA A O 1
ATOM 3811 N N . ASN A 1 453 ? -19.814 -8.741 40.495 1.00 90.44 453 ASN A N 1
ATOM 3812 C CA . ASN A 1 453 ? -19.816 -8.694 41.963 1.00 90.44 453 ASN A CA 1
ATOM 3813 C C . ASN A 1 453 ? -20.441 -7.411 42.546 1.00 90.44 453 ASN A C 1
ATOM 3815 O O . ASN A 1 453 ? -20.293 -7.155 43.740 1.00 90.44 453 ASN A O 1
ATOM 3819 N N . ASN A 1 454 ? -21.080 -6.573 41.721 1.00 86.88 454 ASN A N 1
ATOM 3820 C CA . ASN A 1 454 ? -21.698 -5.300 42.114 1.00 86.88 454 ASN A CA 1
ATOM 3821 C C . ASN A 1 454 ? -20.768 -4.328 42.887 1.00 86.88 454 ASN A C 1
ATOM 3823 O O . ASN A 1 454 ? -21.209 -3.549 43.732 1.00 86.88 454 ASN A O 1
ATOM 3827 N N . LYS A 1 455 ? -19.461 -4.341 42.593 1.00 88.19 455 LYS A N 1
ATOM 3828 C CA . LYS A 1 455 ? -18.442 -3.489 43.236 1.00 88.19 455 LYS A CA 1
ATOM 3829 C C . LYS A 1 455 ? -18.268 -2.158 42.501 1.00 88.19 455 LYS A C 1
ATOM 3831 O O . LYS A 1 455 ? -17.209 -1.862 41.947 1.00 88.19 455 LYS A O 1
ATOM 3836 N N . LYS A 1 456 ? -19.330 -1.348 42.468 1.00 82.88 456 LYS A N 1
ATOM 3837 C CA . LYS A 1 456 ? -19.352 -0.079 41.713 1.00 82.88 456 LYS A CA 1
ATOM 3838 C C . LYS A 1 456 ? -18.350 0.966 42.232 1.00 82.88 456 LYS A C 1
ATOM 3840 O O . LYS A 1 456 ? -17.858 1.760 41.434 1.00 82.88 456 LYS A O 1
ATOM 3845 N N . SER A 1 457 ? -17.997 0.933 43.521 1.00 83.88 457 SER A N 1
ATOM 3846 C CA . SER A 1 457 ? -17.024 1.848 44.149 1.00 83.88 457 SER A CA 1
ATOM 3847 C C . SER A 1 457 ? -15.634 1.805 43.505 1.00 83.88 457 SER A C 1
ATOM 3849 O O . SER A 1 457 ? -14.938 2.816 43.464 1.00 83.88 457 SER A O 1
ATOM 3851 N N . ASP A 1 458 ? -15.243 0.657 42.948 1.00 89.75 458 ASP A N 1
ATOM 3852 C CA . ASP A 1 458 ? -13.895 0.443 42.411 1.00 89.75 458 ASP A CA 1
ATOM 3853 C C . ASP A 1 458 ? -13.784 0.842 40.924 1.00 89.75 458 ASP A C 1
ATOM 3855 O O . ASP A 1 458 ? -12.696 0.842 40.338 1.00 89.75 458 ASP A O 1
ATOM 3859 N N . LEU A 1 459 ? -14.904 1.216 40.287 1.00 91.38 459 LEU A N 1
ATOM 3860 C CA . LEU A 1 459 ? -14.946 1.597 38.872 1.00 91.38 459 LEU A CA 1
ATOM 3861 C C . LEU A 1 459 ? -14.195 2.906 38.588 1.00 91.38 459 LEU A C 1
ATOM 3863 O O . LEU A 1 459 ? -13.653 3.069 37.494 1.00 91.38 459 LEU A O 1
ATOM 3867 N N . ASP A 1 460 ? -14.122 3.832 39.550 1.00 91.56 460 ASP A N 1
ATOM 3868 C CA . ASP A 1 460 ? -13.310 5.053 39.431 1.00 91.56 460 ASP A CA 1
ATOM 3869 C C . ASP A 1 460 ? -11.817 4.756 39.354 1.00 91.56 460 ASP A C 1
ATOM 3871 O O . ASP A 1 460 ? -11.105 5.298 38.501 1.00 91.56 460 ASP A O 1
ATOM 3875 N N . PHE A 1 461 ? -11.356 3.834 40.197 1.00 92.62 461 PHE A N 1
ATOM 3876 C CA . PHE A 1 461 ? -9.975 3.385 40.178 1.00 92.62 461 PHE A CA 1
ATOM 3877 C C . PHE A 1 461 ? -9.637 2.724 38.836 1.00 92.62 461 PHE A C 1
ATOM 3879 O O . PHE A 1 461 ? -8.664 3.112 38.183 1.00 92.62 461 PHE A O 1
ATOM 3886 N N . LEU A 1 462 ? -10.497 1.815 38.359 1.00 94.31 462 LEU A N 1
ATOM 3887 C CA . LEU A 1 462 ? -10.317 1.168 37.058 1.00 94.31 462 LEU A CA 1
ATOM 3888 C C . LEU A 1 462 ? -10.319 2.180 35.901 1.00 94.31 462 LEU A C 1
ATOM 3890 O O . LEU A 1 462 ? -9.494 2.076 34.991 1.00 94.31 462 LEU A O 1
ATOM 3894 N N . LYS A 1 463 ? -11.201 3.190 35.932 1.00 93.75 463 LYS A N 1
ATOM 3895 C CA . LYS A 1 463 ? -11.235 4.260 34.920 1.00 93.75 463 LYS A CA 1
ATOM 3896 C C . LYS A 1 463 ? -9.901 5.000 34.844 1.00 93.75 463 LYS A C 1
ATOM 3898 O O . LYS A 1 463 ? -9.403 5.262 33.745 1.00 93.75 463 LYS A O 1
ATOM 3903 N N . ASN A 1 464 ? -9.314 5.320 35.996 1.00 92.81 464 ASN A N 1
ATOM 3904 C CA . ASN A 1 464 ? -8.021 5.995 36.088 1.00 92.81 464 ASN A CA 1
ATOM 3905 C C . ASN A 1 464 ? -6.882 5.113 35.539 1.00 92.81 464 ASN A C 1
ATOM 3907 O O . ASN A 1 464 ? -6.089 5.580 34.717 1.00 92.81 464 ASN A O 1
ATOM 3911 N N . GLU A 1 465 ? -6.844 3.824 35.908 1.00 94.25 465 GLU A N 1
ATOM 3912 C CA . GLU A 1 465 ? -5.870 2.857 35.373 1.00 94.25 465 GLU A CA 1
ATOM 3913 C C . GLU A 1 465 ? -5.954 2.744 33.841 1.00 94.25 465 GLU A C 1
ATOM 3915 O O . GLU A 1 465 ? -4.939 2.849 33.143 1.00 94.25 465 GLU A O 1
ATOM 3920 N N . VAL A 1 466 ? -7.167 2.575 33.297 1.00 93.19 466 VAL A N 1
ATOM 3921 C CA . VAL A 1 466 ? -7.406 2.451 31.848 1.00 93.19 466 VAL A CA 1
ATOM 3922 C C . VAL A 1 466 ? -6.992 3.724 31.115 1.00 93.19 466 VAL A C 1
ATOM 3924 O O . VAL A 1 466 ? -6.351 3.652 30.064 1.00 93.19 466 VAL A O 1
ATOM 3927 N N . SER A 1 467 ? -7.311 4.896 31.667 1.00 88.62 467 SER A N 1
ATOM 3928 C CA . SER A 1 467 ? -7.007 6.188 31.040 1.00 88.62 467 SER A CA 1
ATOM 3929 C C . SER A 1 467 ? -5.503 6.394 30.853 1.00 88.62 467 SER A C 1
ATOM 3931 O O . SER A 1 467 ? -5.079 6.829 29.779 1.00 88.62 467 SER A O 1
ATOM 3933 N N . LYS A 1 468 ? -4.695 5.992 31.841 1.00 89.06 468 LYS A N 1
ATOM 3934 C CA . LYS A 1 468 ? -3.227 6.127 31.832 1.00 89.06 468 LYS A CA 1
ATOM 3935 C C . LYS A 1 468 ? -2.496 5.026 31.058 1.00 89.06 468 LYS A C 1
ATOM 3937 O O . LYS A 1 468 ? -1.326 5.184 30.727 1.00 89.06 468 LYS A O 1
ATOM 3942 N N . SER A 1 469 ? -3.169 3.923 30.745 1.00 87.19 469 SER A N 1
ATOM 3943 C CA . SER A 1 469 ? -2.533 2.752 30.132 1.00 87.19 469 SER A CA 1
ATOM 3944 C C . SER A 1 469 ? -2.591 2.766 28.606 1.00 87.19 469 SER A C 1
ATOM 3946 O O . SER A 1 469 ? -3.532 3.284 28.004 1.00 87.19 469 SER A O 1
ATOM 3948 N N . VAL A 1 470 ? -1.615 2.137 27.951 1.00 83.81 470 VAL A N 1
ATOM 3949 C CA . VAL A 1 470 ? -1.717 1.791 26.525 1.00 83.81 470 VAL A CA 1
ATOM 3950 C C . VAL A 1 470 ? -2.506 0.490 26.427 1.00 83.81 470 VAL A C 1
ATOM 3952 O O . VAL A 1 470 ? -2.008 -0.564 26.805 1.00 83.81 470 VAL A O 1
ATOM 3955 N N . THR A 1 471 ? -3.752 0.573 25.972 1.00 88.19 471 THR A N 1
ATOM 3956 C CA . THR A 1 471 ? -4.659 -0.574 25.889 1.00 88.19 471 THR A CA 1
ATOM 3957 C C . THR A 1 471 ? -5.495 -0.502 24.620 1.00 88.19 471 THR A C 1
ATOM 3959 O O . THR A 1 471 ? -5.912 0.585 24.202 1.00 88.19 471 THR A O 1
ATOM 3962 N N . ASN A 1 472 ? -5.751 -1.655 24.004 1.00 86.56 472 ASN A N 1
ATOM 3963 C CA . ASN A 1 472 ? -6.639 -1.737 22.852 1.00 86.56 472 ASN A CA 1
ATOM 3964 C C . ASN A 1 472 ? -8.083 -1.409 23.276 1.00 86.56 472 ASN A C 1
ATOM 3966 O O . ASN A 1 472 ? -8.458 -1.585 24.433 1.00 86.56 472 ASN A O 1
ATOM 3970 N N . SER A 1 473 ? -8.904 -0.908 22.348 1.00 87.69 473 SER A N 1
ATOM 3971 C CA . SER A 1 473 ? -10.322 -0.598 22.577 1.00 87.69 473 SER A CA 1
ATOM 3972 C C . SER A 1 473 ? -10.570 0.266 23.827 1.00 87.69 473 SER A C 1
ATOM 3974 O O . SER A 1 473 ? -11.605 0.133 24.479 1.00 87.69 473 SER A O 1
ATOM 3976 N N . LYS A 1 474 ? -9.637 1.182 24.145 1.00 89.69 474 LYS A N 1
ATOM 3977 C CA . LYS A 1 474 ? -9.704 2.078 25.313 1.00 89.69 474 LYS A CA 1
ATOM 3978 C C . LYS A 1 474 ? -11.038 2.823 25.404 1.00 89.69 474 LYS A C 1
ATOM 3980 O O . LYS A 1 474 ? -11.657 2.819 26.461 1.00 89.69 474 LYS A O 1
ATOM 3985 N N . GLU A 1 475 ? -11.499 3.425 24.305 1.00 87.44 475 GLU A N 1
ATOM 3986 C CA . GLU A 1 475 ? -12.765 4.176 24.291 1.00 87.44 475 GLU A CA 1
ATOM 3987 C C . GLU A 1 475 ? -13.961 3.293 24.672 1.00 87.44 475 GLU A C 1
ATOM 3989 O O . GLU A 1 475 ? -14.841 3.728 25.412 1.00 87.44 475 GLU A O 1
ATOM 3994 N N . TRP A 1 476 ? -13.969 2.035 24.225 1.00 92.44 476 TRP A N 1
ATOM 3995 C CA . TRP A 1 476 ? -15.022 1.090 24.584 1.00 92.44 476 TRP A CA 1
ATOM 3996 C C . TRP A 1 476 ? -14.984 0.753 26.080 1.00 92.44 476 TRP A C 1
ATOM 3998 O O . TRP A 1 476 ? -16.022 0.835 26.732 1.00 92.44 476 TRP A O 1
ATOM 4008 N N . LEU A 1 477 ? -13.801 0.459 26.644 1.00 94.56 477 LEU A N 1
ATOM 4009 C CA . LEU A 1 477 ? -13.647 0.188 28.082 1.00 94.56 477 LEU A CA 1
ATOM 4010 C C . LEU A 1 477 ? -14.144 1.367 28.926 1.00 94.56 477 LEU A C 1
ATOM 4012 O O . LEU A 1 477 ? -14.946 1.174 29.835 1.00 94.56 477 LEU A O 1
ATOM 4016 N N . LEU A 1 478 ? -13.719 2.589 28.591 1.00 93.12 478 LEU A N 1
ATOM 4017 C CA . LEU A 1 478 ? -14.136 3.801 29.299 1.00 93.12 478 LEU A CA 1
ATOM 4018 C C . LEU A 1 478 ? -15.650 4.017 29.210 1.00 93.12 478 LEU A C 1
ATOM 4020 O O . LEU A 1 478 ? -16.291 4.252 30.231 1.00 93.12 478 LEU A O 1
ATOM 4024 N N . LYS A 1 479 ? -16.239 3.852 28.017 1.00 92.50 479 LYS A N 1
ATOM 4025 C CA . LYS A 1 479 ? -17.693 3.955 27.821 1.00 92.50 479 LYS A CA 1
ATOM 4026 C C . LYS A 1 479 ? -18.455 2.940 28.679 1.00 92.50 479 LYS A C 1
ATOM 4028 O O . LYS A 1 479 ? -19.504 3.276 29.220 1.00 92.50 479 LYS A O 1
ATOM 4033 N N . LYS A 1 480 ? -17.958 1.705 28.796 1.00 94.94 480 LYS A N 1
ATOM 4034 C CA . LYS A 1 480 ? -18.603 0.661 29.605 1.00 94.94 480 LYS A CA 1
ATOM 4035 C C . LYS A 1 480 ? -18.448 0.874 31.101 1.00 94.94 480 LYS A C 1
ATOM 4037 O O . LYS A 1 480 ? -19.418 0.664 31.820 1.00 94.94 480 LYS A O 1
ATOM 4042 N N . ILE A 1 481 ? -17.290 1.353 31.550 1.00 94.31 481 ILE A N 1
ATOM 4043 C CA . ILE A 1 481 ? -17.086 1.761 32.944 1.00 94.31 481 ILE A CA 1
ATOM 4044 C C . ILE A 1 481 ? -18.076 2.870 33.320 1.00 94.31 481 ILE A C 1
ATOM 4046 O O . ILE A 1 481 ? -18.761 2.755 34.330 1.00 94.31 481 ILE A O 1
ATOM 4050 N N . ASP A 1 482 ? -18.198 3.905 32.487 1.00 92.56 482 ASP A N 1
ATOM 4051 C CA . ASP A 1 482 ? -19.117 5.019 32.746 1.00 92.56 482 ASP A CA 1
ATOM 4052 C C . ASP A 1 482 ? -20.587 4.580 32.701 1.00 92.56 482 ASP A C 1
ATOM 4054 O O . ASP A 1 482 ? -21.378 4.982 33.550 1.00 92.56 482 ASP A O 1
ATOM 4058 N N . GLY A 1 483 ? -20.953 3.702 31.763 1.00 90.44 483 GLY A N 1
ATOM 4059 C CA . GLY A 1 483 ? -22.298 3.126 31.704 1.00 90.44 483 GLY A CA 1
ATOM 4060 C C . GLY A 1 483 ? -22.654 2.296 32.941 1.00 90.44 483 GLY A C 1
ATOM 4061 O O . GLY A 1 483 ? -23.756 2.427 33.460 1.00 90.44 483 GLY A O 1
ATOM 4062 N N . ALA A 1 484 ? -21.719 1.487 33.446 1.00 88.62 484 ALA A N 1
ATOM 4063 C CA . ALA A 1 484 ? -21.930 0.624 34.611 1.00 88.62 484 ALA A CA 1
ATOM 4064 C C . ALA A 1 484 ? -22.012 1.376 35.951 1.00 88.62 484 ALA A C 1
ATOM 4066 O O . ALA A 1 484 ? -22.473 0.808 36.937 1.00 88.62 484 ALA A O 1
ATOM 4067 N N . LYS A 1 485 ? -21.551 2.630 36.000 1.00 82.06 485 LYS A N 1
ATOM 4068 C CA . LYS A 1 485 ? -21.746 3.510 37.160 1.00 82.06 485 LYS A CA 1
ATOM 4069 C C . LYS A 1 485 ? -23.149 4.104 37.223 1.00 82.06 485 LYS A C 1
ATOM 4071 O O . LYS A 1 485 ? -23.646 4.354 38.314 1.00 82.06 485 LYS A O 1
ATOM 4076 N N . ASN A 1 486 ? -23.726 4.378 36.053 1.00 75.38 486 ASN A N 1
ATOM 4077 C CA . ASN A 1 486 ? -24.995 5.092 35.917 1.00 75.38 486 ASN A CA 1
ATOM 4078 C C . ASN A 1 486 ? -26.213 4.154 35.861 1.00 75.38 486 ASN A C 1
ATOM 4080 O O . ASN A 1 486 ? -27.334 4.612 36.069 1.00 75.38 486 ASN A O 1
ATOM 4084 N N . ALA A 1 487 ? -25.999 2.873 35.546 1.00 71.69 487 ALA A N 1
ATOM 4085 C CA . ALA A 1 487 ? -26.926 1.772 35.820 1.00 71.69 487 ALA A CA 1
ATOM 4086 C C . ALA A 1 487 ? -26.691 1.269 37.243 1.00 71.69 487 ALA A C 1
ATOM 4088 O O . ALA A 1 487 ? -27.607 0.712 37.886 1.00 71.69 487 ALA A O 1
#

Foldseek 3Di:
DCPDPLLVLLLPDDPVSLVVLLVLCQDCVLPVVHDLLSLLSVVQCVCPNRSDDPCPPLQNSCCVSDPPDDDDPPVSVVSSVSNSVSSVVSVVVVCLVPVPLVVLLVVLLVCLVVVVPVVNVVSLVVSVCVLVDPPAQLALVSLVSLLSSLVSQLSSCVVPVVPVVSNVVSVVSNVLSCVSNVLLVLLLVLLVVLLCLQWFDDDDDPPSVVVVVPDPVVVVLVCCCVVPVPNSLNSVLSVLLSVCSVVLDPVSLVVNVVSCVVCLVSDDLVVNLSSLVSSLSSLVVCVLLVNLVSLVVNVVSVVVCVVVVSQAPDPQAAGELVSLVSVLVSCVSSVVLVVLVVCLVVRLVRHDPVQRLQSSLQSVLSSCVSVVVLVSSLVSLVRRPDPPVVVVLVSLVSNLVSCVSVLVLVVSLVSLVVQLVVLVPDPRGHPLNSQQSNVQSVLSNVLSVCLVVVVLVCLVVSLVVLSPDNHPPSVVSNVSSVVSNVD

Mean predicted aligned error: 6.99 Å

pLDDT: mean 90.11, std 8.07, range [52.47, 98.12]

Solvent-accessible surface area (backbone atoms only — not comparable to full-atom values): 26455 Å² total; per-residue (Å²): 82,67,89,33,71,47,45,60,54,60,51,70,49,50,82,61,49,55,57,50,49,51,56,50,45,68,32,68,85,74,28,81,81,40,71,63,54,42,52,50,46,63,62,57,57,74,40,64,72,77,47,80,54,87,73,50,32,67,63,57,53,44,44,71,78,38,71,97,54,80,88,52,69,69,58,51,50,49,52,49,53,53,52,32,51,52,51,54,50,48,52,52,48,52,50,49,72,67,38,62,68,59,44,50,43,52,47,42,48,53,26,47,79,67,67,39,60,73,61,29,55,52,53,53,49,52,54,47,52,58,66,67,36,89,86,49,56,84,38,71,64,43,26,47,50,52,27,54,41,27,50,48,50,35,56,42,28,65,77,41,78,87,35,59,69,59,31,53,50,31,62,56,55,32,55,58,24,47,51,52,33,51,52,43,52,50,36,50,50,37,41,52,51,54,52,32,59,75,57,44,45,64,80,84,85,62,64,62,50,57,52,52,77,73,45,66,58,66,62,50,51,55,47,41,48,70,78,38,59,88,60,28,64,56,49,49,44,42,50,32,52,32,45,28,68,71,72,64,43,69,69,47,40,53,52,29,51,53,49,44,71,74,48,41,86,58,40,56,71,66,56,38,38,54,54,52,51,53,55,40,52,52,24,52,54,39,38,75,73,65,41,64,75,32,40,60,56,39,51,54,54,51,52,52,34,59,76,68,48,46,60,30,80,40,94,87,47,37,22,50,71,65,53,55,49,53,50,47,54,45,24,58,76,58,66,36,57,72,60,35,53,54,47,52,70,72,42,45,88,31,31,43,74,97,50,25,68,27,54,47,26,45,54,49,17,52,53,28,45,79,72,65,42,47,69,62,16,53,59,29,47,73,62,42,61,76,76,48,72,78,56,42,56,51,52,54,54,51,50,44,53,42,28,56,75,71,66,40,55,69,63,32,42,57,51,30,52,54,52,28,58,54,41,75,70,43,80,77,43,8,69,68,45,36,46,15,49,36,42,27,28,53,53,49,42,51,52,48,53,31,60,76,68,68,43,61,84,55,45,63,59,50,49,52,54,55,70,77,47,71,40,49,66,48,71,57,54,50,53,51,50,56,49,61,67,78,104

Radius of gyration: 28.6 Å; Cα contacts (8 Å, |Δi|>4): 449; chains: 1; bounding box: 64×72×78 Å

Secondary structure (DSSP, 8-state):
-TTSHHHHHHTTS-HHHHHHHHHHHH-TTT-TTTHHHHHHHHHHGGGTTT---TT--HHHHHHHHSTTPPP-HHHHHHHHHHHHHHHHHHHHHHHHHH-HHHHHHHHHHHHHHTT-HHHHHHHHHHHHHHHHSTT---SHHHHHHHHHHHHHHHHHHHHSTT-HHHHHHHHHHHHHHHHHHHHHHHHHHHHHHHHHHHHT------HHHHHHHTS-HHHHHHHHHHH-TTTHHHHHHHHHHHHHHHT--HHHHHHHHHHHHHHGGGS-HHHHHHHHHHHHHHHHHHHHTT-TTHHHHHHHHHHHHHHTTTTBSSTTSPBPHHHHHHHHHHHHHTT-HHHHHHHHHHHGGGB-HHHHHHHHHHHHHHHHHHHT-HHHHHHHHHT--S--HHHHHHHHHHHHHHHHHTT-HHHHHHHHHHHHHHHHT-TTS-HHHHHHHHHHHHHHHHHHHHHHTT-GGGHHHHHHHHHHS--TTHHHHHHHHHHHHH-

Sequence (487 aa):
MENSKLVTLLKTFSKDEIKEFRRFIDSPFFNKEGKYILRFYDEVKKYYPYFENKNIGREIIFRKLYPGKSYSDVTMRKLTSTLQKLAEEYLNYIYYSSSGSIKQIINLSMLRTRRVSNLFELKAGEIENMFDSQDIKIDIEYFRNRFRAEIEKINFYLDYHSQVKKLQQSLQNIQEFIVYDSLINILDIAYNVHIGLSTMYSGKANIVLHYLENLNLEGVSDILKKSTPHSYPVFELFYLRYLSIINFDEATYYKYKKAAMKSLDQYNRENQFTILVSLQNFCIKKFVSGDKKFTGELHEIHKIMLKKNLLLIEKEGFMSLQSFRNFVLTAVAVKKYAWMENFIKKYEQKIIPDQRESAYAWAKATADYEKGNLEEALSRLQKVKNHHFLTKHDIKILTLKIFFEMKDYETAIAFADSYRHMVENDRTYSDLHRKSHTCFAVFYTKLVKLIANNKKSDLDFLKNEVSKSVTNSKEWLLKKIDGAKNA

Nearest PDB structures (foldseek):
  4gpk-assembly1_C  TM=4.403E-01  e=9.371E-01  Bacillus thuringiensis serovar thuringiensis
  3q15-assembly1_A-2  TM=4.462E-01  e=3.954E+00  Bacillus subtilis
  8amz-assembly1_Q  TM=3.799E-01  e=3.111E+00  Spinacia oleracea
  5diz-assembly1_A  TM=3.836E-01  e=9.921E+00  Arabidopsis thaliana
  7v6q-assembly1_D  TM=3.010E-01  e=6.140E+00  Homo sapiens